Protein AF-0000000075250261 (afdb_homodimer)

Structure (mmCIF, N/CA/C/O backbone):
data_AF-0000000075250261-model_v1
#
loop_
_entity.id
_entity.type
_entity.pdbx_description
1 polymer 'NAD-dependent epimerase/dehydratase domain-containing protein'
#
loop_
_atom_site.group_PDB
_atom_site.id
_atom_site.type_symbol
_atom_site.label_atom_id
_atom_site.label_alt_id
_atom_site.label_comp_id
_atom_site.label_asym_id
_atom_site.label_entity_id
_atom_site.label_seq_id
_atom_site.pdbx_PDB_ins_code
_atom_site.Cartn_x
_atom_site.Cartn_y
_atom_site.Cartn_z
_atom_site.occupancy
_atom_site.B_iso_or_equiv
_atom_site.auth_seq_id
_atom_site.auth_comp_id
_atom_site.auth_asym_id
_atom_site.auth_atom_id
_atom_site.pdbx_PDB_model_num
ATOM 1 N N . MET A 1 1 ? 17 -36.719 2.68 1 34.53 1 MET A N 1
ATOM 2 C CA . MET A 1 1 ? 17 -35.25 2.543 1 34.53 1 MET A CA 1
ATOM 3 C C . MET A 1 1 ? 16.391 -34.844 1.209 1 34.53 1 MET A C 1
ATOM 5 O O . MET A 1 1 ? 16.703 -35.438 0.171 1 34.53 1 MET A O 1
ATOM 9 N N . ALA A 1 2 ? 15.203 -34.344 1.221 1 46.34 2 ALA A N 1
ATOM 10 C CA . ALA A 1 2 ? 14.586 -34.062 -0.076 1 46.34 2 ALA A CA 1
ATOM 11 C C . ALA A 1 2 ? 15.555 -33.375 -1.015 1 46.34 2 ALA A C 1
ATOM 13 O O . ALA A 1 2 ? 16.344 -32.5 -0.58 1 46.34 2 ALA A O 1
ATOM 14 N N . ALA A 1 3 ? 15.859 -33.969 -2.119 1 54.28 3 ALA A N 1
ATOM 15 C CA . ALA A 1 3 ? 16.828 -33.438 -3.078 1 54.28 3 ALA A CA 1
ATOM 16 C C . ALA A 1 3 ? 16.688 -31.922 -3.246 1 54.28 3 ALA A C 1
ATOM 18 O O . ALA A 1 3 ? 15.57 -31.406 -3.244 1 54.28 3 ALA A O 1
ATOM 19 N N . ALA A 1 4 ? 17.766 -31.234 -3.082 1 67.38 4 ALA A N 1
ATOM 20 C CA . ALA A 1 4 ? 17.828 -29.781 -3.242 1 67.38 4 ALA A CA 1
ATOM 21 C C . ALA A 1 4 ? 17.156 -29.328 -4.539 1 67.38 4 ALA A C 1
ATOM 23 O O . ALA A 1 4 ? 17.375 -29.922 -5.594 1 67.38 4 ALA A O 1
ATOM 24 N N . LYS A 1 5 ? 16.109 -28.672 -4.395 1 91.5 5 LYS A N 1
ATOM 25 C CA . LYS A 1 5 ? 15.391 -28.172 -5.57 1 91.5 5 LYS A CA 1
ATOM 26 C C . LYS A 1 5 ? 15.891 -26.781 -5.969 1 91.5 5 LYS A C 1
ATOM 28 O O . LYS A 1 5 ? 16.453 -26.062 -5.148 1 91.5 5 LYS A O 1
ATOM 33 N N . ARG A 1 6 ? 15.961 -26.625 -7.238 1 97.75 6 ARG A N 1
ATOM 34 C CA . ARG A 1 6 ? 16.219 -25.312 -7.809 1 97.75 6 ARG A CA 1
ATOM 35 C C . ARG A 1 6 ? 14.945 -24.719 -8.398 1 97.75 6 ARG A C 1
ATOM 37 O O . ARG A 1 6 ? 14.32 -25.312 -9.273 1 97.75 6 ARG A O 1
ATOM 44 N N . ILE A 1 7 ? 14.609 -23.531 -7.902 1 98.69 7 ILE A N 1
ATOM 45 C CA . ILE A 1 7 ? 13.391 -22.938 -8.453 1 98.69 7 ILE A CA 1
ATOM 46 C C . ILE A 1 7 ? 13.695 -21.531 -8.992 1 98.69 7 ILE A C 1
ATOM 48 O O . ILE A 1 7 ? 14.617 -20.875 -8.523 1 98.69 7 ILE A O 1
ATOM 52 N N . VAL A 1 8 ? 12.992 -21.156 -10.016 1 98.88 8 VAL A N 1
ATOM 53 C CA . VAL A 1 8 ? 13.023 -19.812 -10.609 1 98.88 8 VAL A CA 1
ATOM 54 C C . VAL A 1 8 ? 11.688 -19.109 -10.367 1 98.88 8 VAL A C 1
ATOM 56 O O . VAL A 1 8 ? 10.625 -19.656 -10.656 1 98.88 8 VAL A O 1
ATOM 59 N N . VAL A 1 9 ? 11.766 -17.938 -9.789 1 98.88 9 VAL A N 1
ATOM 60 C CA . VAL A 1 9 ? 10.562 -17.172 -9.477 1 98.88 9 VAL A CA 1
ATOM 61 C C . VAL A 1 9 ? 10.539 -15.883 -10.305 1 98.88 9 VAL A C 1
ATOM 63 O O . VAL A 1 9 ? 11.266 -14.93 -10.008 1 98.88 9 VAL A O 1
ATOM 66 N N . ALA A 1 10 ? 9.703 -15.883 -11.359 1 98.75 10 ALA A N 1
ATOM 67 C CA . ALA A 1 10 ? 9.453 -14.633 -12.07 1 98.75 10 ALA A CA 1
ATOM 68 C C . ALA A 1 10 ? 8.594 -13.695 -11.234 1 98.75 10 ALA A C 1
ATOM 70 O O . ALA A 1 10 ? 7.48 -14.047 -10.836 1 98.75 10 ALA A O 1
ATOM 71 N N . GLY A 1 11 ? 9.102 -12.578 -11.008 1 97.31 11 GLY A N 1
ATOM 72 C CA . GLY A 1 11 ? 8.469 -11.68 -10.055 1 97.31 11 GLY A CA 1
ATOM 73 C C . GLY A 1 11 ? 8.914 -11.914 -8.625 1 97.31 11 GLY A C 1
ATOM 74 O O . GLY A 1 11 ? 8.18 -11.625 -7.68 1 97.31 11 GLY A O 1
ATOM 75 N N . GLY A 1 12 ? 10.062 -12.422 -8.469 1 97.69 12 GLY A N 1
ATOM 76 C CA . GLY A 1 12 ? 10.555 -12.812 -7.156 1 97.69 12 GLY A CA 1
ATOM 77 C C . GLY A 1 12 ? 10.844 -11.633 -6.254 1 97.69 12 GLY A C 1
ATOM 78 O O . GLY A 1 12 ? 10.953 -11.781 -5.035 1 97.69 12 GLY A O 1
ATOM 79 N N . SER A 1 13 ? 11.016 -10.477 -6.809 1 95.06 13 SER A N 1
ATOM 80 C CA . SER A 1 13 ? 11.305 -9.273 -6.027 1 95.06 13 SER A CA 1
ATOM 81 C C . SER A 1 13 ? 10.023 -8.562 -5.609 1 95.06 13 SER A C 1
ATOM 83 O O . SER A 1 13 ? 10.07 -7.523 -4.949 1 95.06 13 SER A O 1
ATOM 85 N N . GLY A 1 14 ? 8.906 -9.148 -5.984 1 93.81 14 GLY A N 1
ATOM 86 C CA . GLY A 1 14 ? 7.621 -8.531 -5.684 1 93.81 14 GLY A CA 1
ATOM 87 C C . GLY A 1 14 ? 7.055 -8.961 -4.34 1 93.81 14 GLY A C 1
ATOM 88 O O . GLY A 1 14 ? 7.742 -9.609 -3.549 1 93.81 14 GLY A O 1
ATOM 89 N N . TYR A 1 15 ? 5.824 -8.562 -4.074 1 93.69 15 TYR A N 1
ATOM 90 C CA . TYR A 1 15 ? 5.137 -8.742 -2.801 1 93.69 15 TYR A CA 1
ATOM 91 C C . TYR A 1 15 ? 5.02 -10.219 -2.449 1 93.69 15 TYR A C 1
ATOM 93 O O . TYR A 1 15 ? 5.676 -10.703 -1.522 1 93.69 15 TYR A O 1
ATOM 101 N N . LEU A 1 16 ? 4.367 -11 -3.309 1 97.19 16 LEU A N 1
ATOM 102 C CA . LEU A 1 16 ? 4.234 -12.438 -3.078 1 97.19 16 LEU A CA 1
ATOM 103 C C . LEU A 1 16 ? 5.504 -13.172 -3.48 1 97.19 16 LEU A C 1
ATOM 105 O O . LEU A 1 16 ? 5.945 -14.094 -2.781 1 97.19 16 LEU A O 1
ATOM 109 N N . GLY A 1 17 ? 6.121 -12.75 -4.559 1 98.12 17 GLY A N 1
ATOM 110 C CA . GLY A 1 17 ? 7.312 -13.422 -5.062 1 98.12 17 GLY A CA 1
ATOM 111 C C . GLY A 1 17 ? 8.422 -13.516 -4.035 1 98.12 17 GLY A C 1
ATOM 112 O O . GLY A 1 17 ? 9.07 -14.562 -3.91 1 98.12 17 GLY A O 1
ATOM 113 N N . SER A 1 18 ? 8.625 -12.469 -3.262 1 97.38 18 SER A N 1
ATOM 114 C CA . SER A 1 18 ? 9.695 -12.477 -2.271 1 97.38 18 SER A CA 1
ATOM 115 C C . SER A 1 18 ? 9.398 -13.453 -1.144 1 97.38 18 SER A C 1
ATOM 117 O O . SER A 1 18 ? 10.32 -14.055 -0.577 1 97.38 18 SER A O 1
ATOM 119 N N . ARG A 1 19 ? 8.102 -13.656 -0.846 1 97.38 19 ARG A N 1
ATOM 120 C CA . ARG A 1 19 ? 7.73 -14.609 0.192 1 97.38 19 ARG A CA 1
ATOM 121 C C . ARG A 1 19 ? 7.926 -16.047 -0.288 1 97.38 19 ARG A C 1
ATOM 123 O O . ARG A 1 19 ? 8.258 -16.938 0.503 1 97.38 19 ARG A O 1
ATOM 130 N N . ILE A 1 20 ? 7.703 -16.234 -1.55 1 98.44 20 ILE A N 1
ATOM 131 C CA . ILE A 1 20 ? 7.988 -17.531 -2.137 1 98.44 20 ILE A CA 1
ATOM 132 C C . ILE A 1 20 ? 9.484 -17.812 -2.064 1 98.44 20 ILE A C 1
ATOM 134 O O . ILE A 1 20 ? 9.898 -18.906 -1.647 1 98.44 20 ILE A O 1
ATOM 138 N N . CYS A 1 21 ? 10.312 -16.812 -2.422 1 98.31 21 CYS A N 1
ATOM 139 C CA . CYS A 1 21 ? 11.758 -16.953 -2.338 1 98.31 21 CYS A CA 1
ATOM 140 C C . CYS A 1 21 ? 12.195 -17.266 -0.911 1 98.31 21 CYS A C 1
ATOM 142 O O . CYS A 1 21 ? 12.984 -18.188 -0.686 1 98.31 21 CYS A O 1
ATOM 144 N N . LYS A 1 22 ? 11.664 -16.547 0.047 1 97.19 22 LYS A N 1
ATOM 145 C CA . LYS A 1 22 ? 11.984 -16.75 1.458 1 97.19 22 LYS A CA 1
ATOM 146 C C . LYS A 1 22 ? 11.68 -18.172 1.898 1 97.19 22 LYS A C 1
ATOM 148 O O . LYS A 1 22 ? 12.531 -18.844 2.506 1 97.19 22 LYS A O 1
ATOM 153 N N . SER A 1 23 ? 10.492 -18.609 1.553 1 97.19 23 SER A N 1
ATOM 154 C CA . SER A 1 23 ? 10.062 -19.938 1.953 1 97.19 23 SER A CA 1
ATOM 155 C C . SER A 1 23 ? 10.938 -21.016 1.319 1 97.19 23 SER A C 1
ATOM 157 O O . SER A 1 23 ? 11.297 -22 1.975 1 97.19 23 SER A O 1
ATOM 159 N N . ALA A 1 24 ? 11.297 -20.859 0.07 1 97.75 24 ALA A N 1
ATOM 160 C CA . ALA A 1 24 ? 12.125 -21.828 -0.641 1 97.75 24 ALA A CA 1
ATOM 161 C C . ALA A 1 24 ? 13.531 -21.891 -0.053 1 97.75 24 ALA A C 1
ATOM 163 O O . ALA A 1 24 ? 14.094 -22.969 0.129 1 97.75 24 ALA A O 1
ATOM 164 N N . VAL A 1 25 ? 14.109 -20.734 0.298 1 97.31 25 VAL A N 1
ATOM 165 C CA . VAL A 1 25 ? 15.43 -20.656 0.918 1 97.31 25 VAL A CA 1
ATOM 166 C C . VAL A 1 25 ? 15.406 -21.375 2.262 1 97.31 25 VAL A C 1
ATOM 168 O O . VAL A 1 25 ? 16.344 -22.109 2.598 1 97.31 25 VAL A O 1
ATOM 171 N N . ALA A 1 26 ? 14.367 -21.172 2.98 1 94.94 26 ALA A N 1
ATOM 172 C CA . ALA A 1 26 ? 14.234 -21.797 4.293 1 94.94 26 ALA A CA 1
ATOM 173 C C . ALA A 1 26 ? 14.25 -23.328 4.176 1 94.94 26 ALA A C 1
ATOM 175 O O . ALA A 1 26 ? 14.617 -24.031 5.125 1 94.94 26 ALA A O 1
ATOM 176 N N . ARG A 1 27 ? 13.922 -23.844 3.008 1 94.38 27 ARG A N 1
ATOM 177 C CA . ARG A 1 27 ? 13.914 -25.281 2.77 1 94.38 27 ARG A CA 1
ATOM 178 C C . ARG A 1 27 ? 15.25 -25.766 2.225 1 94.38 27 ARG A C 1
ATOM 180 O O . ARG A 1 27 ? 15.414 -26.938 1.905 1 94.38 27 ARG A O 1
ATOM 187 N N . GLY A 1 28 ? 16.141 -24.812 2.027 1 95 28 GLY A N 1
ATOM 188 C CA . GLY A 1 28 ? 17.453 -25.141 1.524 1 95 28 GLY A CA 1
ATOM 189 C C . GLY A 1 28 ? 17.516 -25.25 0.013 1 95 28 GLY A C 1
ATOM 190 O O . GLY A 1 28 ? 18.438 -25.859 -0.539 1 95 28 GLY A O 1
ATOM 191 N N . TRP A 1 29 ? 16.5 -24.781 -0.691 1 97.56 29 TRP A N 1
ATOM 192 C CA . TRP A 1 29 ? 16.469 -24.828 -2.148 1 97.56 29 TRP A CA 1
ATOM 193 C C . TRP A 1 29 ? 17.328 -23.734 -2.758 1 97.56 29 TRP A C 1
ATOM 195 O O . TRP A 1 29 ? 17.609 -22.719 -2.113 1 97.56 29 TRP A O 1
ATOM 205 N N . LYS A 1 30 ? 17.828 -23.984 -3.932 1 98.25 30 LYS A N 1
ATOM 206 C CA . LYS A 1 30 ? 18.438 -22.922 -4.73 1 98.25 30 LYS A CA 1
ATOM 207 C C . LYS A 1 30 ? 17.375 -22.047 -5.391 1 98.25 30 LYS A C 1
ATOM 209 O O . LYS A 1 30 ? 16.422 -22.562 -5.992 1 98.25 30 LYS A O 1
ATOM 214 N N . VAL A 1 31 ? 17.516 -20.719 -5.234 1 98.69 31 VAL A N 1
ATOM 215 C CA . VAL A 1 31 ? 16.453 -19.844 -5.684 1 98.69 31 VAL A CA 1
ATOM 216 C C . VAL A 1 31 ? 17.016 -18.766 -6.609 1 98.69 31 VAL A C 1
ATOM 218 O O . VAL A 1 31 ? 18.016 -18.109 -6.281 1 98.69 31 VAL A O 1
ATOM 221 N N . VAL A 1 32 ? 16.438 -18.609 -7.777 1 98.81 32 VAL A N 1
ATOM 222 C CA . VAL A 1 32 ? 16.703 -17.5 -8.688 1 98.81 32 VAL A CA 1
ATOM 223 C C . VAL A 1 32 ? 15.445 -16.625 -8.82 1 98.81 32 VAL A C 1
ATOM 225 O O . VAL A 1 32 ? 14.367 -17.141 -9.109 1 98.81 32 VAL A O 1
ATOM 228 N N . SER A 1 33 ? 15.562 -15.398 -8.492 1 98.75 33 SER A N 1
ATOM 229 C CA . SER A 1 33 ? 14.5 -14.422 -8.695 1 98.75 33 SER A CA 1
ATOM 230 C C . SER A 1 33 ? 14.711 -13.633 -9.984 1 98.75 33 SER A C 1
ATOM 232 O O . SER A 1 33 ? 15.797 -13.109 -10.227 1 98.75 33 SER A O 1
ATOM 234 N N . LEU A 1 34 ? 13.703 -13.555 -10.773 1 98.56 34 LEU A N 1
ATOM 235 C CA . LEU A 1 34 ? 13.734 -12.758 -11.992 1 98.56 34 LEU A CA 1
ATOM 236 C C . LEU A 1 34 ? 12.867 -11.516 -11.852 1 98.56 34 LEU A C 1
ATOM 238 O O . LEU A 1 34 ? 11.703 -11.609 -11.445 1 98.56 34 LEU A O 1
ATOM 242 N N . SER A 1 35 ? 13.406 -10.43 -12.086 1 96.75 35 SER A N 1
ATOM 243 C CA . SER A 1 35 ? 12.648 -9.188 -12.164 1 96.75 35 SER A CA 1
ATOM 244 C C . SER A 1 35 ? 13.375 -8.148 -13.016 1 96.75 35 SER A C 1
ATOM 246 O O . SER A 1 35 ? 14.562 -8.312 -13.32 1 96.75 35 SER A O 1
ATOM 248 N N . ARG A 1 36 ? 12.664 -7.09 -13.383 1 92.31 36 ARG A N 1
ATOM 249 C CA . ARG A 1 36 ? 13.258 -6.047 -14.219 1 92.31 36 ARG A CA 1
ATOM 250 C C . ARG A 1 36 ? 14.352 -5.297 -13.469 1 92.31 36 ARG A C 1
ATOM 252 O O . ARG A 1 36 ? 15.297 -4.789 -14.078 1 92.31 36 ARG A O 1
ATOM 259 N N . HIS A 1 37 ? 14.312 -5.305 -12.117 1 88.38 37 HIS A N 1
ATOM 260 C CA . HIS A 1 37 ? 15.219 -4.457 -11.352 1 88.38 37 HIS A CA 1
ATOM 261 C C . HIS A 1 37 ? 16.188 -5.293 -10.523 1 88.38 37 HIS A C 1
ATOM 263 O O . HIS A 1 37 ? 17.094 -4.75 -9.875 1 88.38 37 HIS A O 1
ATOM 269 N N . GLY A 1 38 ? 16.062 -6.555 -10.594 1 93.31 38 GLY A N 1
ATOM 270 C CA . GLY A 1 38 ? 16.906 -7.406 -9.766 1 93.31 38 GLY A CA 1
ATOM 271 C C . GLY A 1 38 ? 16.484 -7.41 -8.305 1 93.31 38 GLY A C 1
ATOM 272 O O . GLY A 1 38 ? 15.305 -7.613 -7.992 1 93.31 38 GLY A O 1
ATOM 273 N N . GLU A 1 39 ? 17.359 -7.172 -7.395 1 90.88 39 GLU A N 1
ATOM 274 C CA . GLU A 1 39 ? 17.047 -7.203 -5.969 1 90.88 39 GLU A CA 1
ATOM 275 C C . GLU A 1 39 ? 16.062 -6.109 -5.594 1 90.88 39 GLU A C 1
ATOM 277 O O . GLU A 1 39 ? 16.156 -4.977 -6.07 1 90.88 39 GLU A O 1
ATOM 282 N N . PRO A 1 40 ? 15.141 -6.535 -4.789 1 88.5 40 PRO A N 1
ATOM 283 C CA . PRO A 1 40 ? 14.117 -5.547 -4.453 1 88.5 40 PRO A CA 1
ATOM 284 C C . PRO A 1 40 ? 14.633 -4.449 -3.527 1 88.5 40 PRO A C 1
ATOM 286 O O . PRO A 1 40 ? 15.641 -4.645 -2.834 1 88.5 40 PRO A O 1
ATOM 289 N N . ALA A 1 41 ? 13.969 -3.283 -3.678 1 81.56 41 ALA A N 1
ATOM 290 C CA . ALA A 1 41 ? 14.086 -2.312 -2.592 1 81.56 41 ALA A CA 1
ATOM 291 C C . ALA A 1 41 ? 13.352 -2.795 -1.344 1 81.56 41 ALA A C 1
ATOM 293 O O . ALA A 1 41 ? 12.117 -2.773 -1.294 1 81.56 41 ALA A O 1
ATOM 294 N N . TRP A 1 42 ? 14.023 -3.236 -0.402 1 84.56 42 TRP A N 1
ATOM 295 C CA . TRP A 1 42 ? 13.492 -4.027 0.704 1 84.56 42 TRP A CA 1
ATOM 296 C C . TRP A 1 42 ? 12.469 -3.223 1.503 1 84.56 42 TRP A C 1
ATOM 298 O O . TRP A 1 42 ? 11.531 -3.785 2.064 1 84.56 42 TRP A O 1
ATOM 308 N N . GLU A 1 43 ? 12.555 -1.977 1.527 1 75.88 43 GLU A N 1
ATOM 309 C CA . GLU A 1 43 ? 11.602 -1.133 2.248 1 75.88 43 GLU A CA 1
ATOM 310 C C . GLU A 1 43 ? 10.211 -1.216 1.629 1 75.88 43 GLU A C 1
ATOM 312 O O . GLU A 1 43 ? 9.211 -0.938 2.295 1 75.88 43 GLU A O 1
ATOM 317 N N . THR A 1 44 ? 10.18 -1.663 0.375 1 75.31 44 THR A N 1
ATOM 318 C CA . THR A 1 44 ? 8.906 -1.716 -0.332 1 75.31 44 THR A CA 1
ATOM 319 C C . THR A 1 44 ? 8.188 -3.029 -0.047 1 75.31 44 THR A C 1
ATOM 321 O O . THR A 1 44 ? 6.98 -3.145 -0.276 1 75.31 44 THR A O 1
ATOM 324 N N . ILE A 1 45 ? 8.945 -3.934 0.423 1 77.25 45 ILE A N 1
ATOM 325 C CA . ILE A 1 45 ? 8.281 -5.23 0.515 1 77.25 45 ILE A CA 1
ATOM 326 C C . ILE A 1 45 ? 8.398 -5.77 1.938 1 77.25 45 ILE A C 1
ATOM 328 O O . ILE A 1 45 ? 7.719 -6.73 2.303 1 77.25 45 ILE A O 1
ATOM 332 N N . THR A 1 46 ? 9.297 -5.086 2.65 1 77.69 46 THR A N 1
ATOM 333 C CA . THR A 1 46 ? 9.406 -5.441 4.062 1 77.69 46 THR A CA 1
ATOM 334 C C . THR A 1 46 ? 9.203 -4.215 4.945 1 77.69 46 THR A C 1
ATOM 336 O O . THR A 1 46 ? 9 -3.109 4.445 1 77.69 46 THR A O 1
ATOM 339 N N . SER A 1 47 ? 9.078 -4.332 6.254 1 69.81 47 SER A N 1
ATOM 340 C CA . SER A 1 47 ? 8.977 -3.219 7.191 1 69.81 47 SER A CA 1
ATOM 341 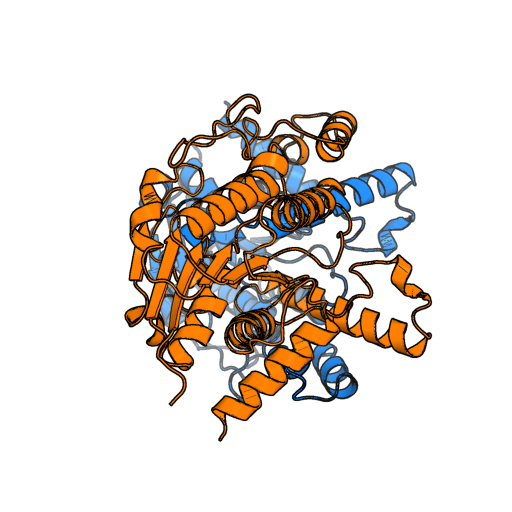C C . SER A 1 47 ? 10.359 -2.711 7.598 1 69.81 47 SER A C 1
ATOM 343 O O . SER A 1 47 ? 10.484 -1.938 8.555 1 69.81 47 SER A O 1
ATOM 345 N N . SER A 1 48 ? 11.43 -3.137 6.742 1 73.31 48 SER A N 1
ATOM 346 C CA . SER A 1 48 ? 12.797 -2.766 7.074 1 73.31 48 SER A CA 1
ATOM 347 C C . SER A 1 48 ? 13.57 -2.34 5.832 1 73.31 48 SER A C 1
ATOM 349 O O . SER A 1 48 ? 13.328 -2.854 4.738 1 73.31 48 SER A O 1
ATOM 351 N N . SER A 1 49 ? 14.492 -1.379 6.023 1 74.25 49 SER A N 1
ATOM 352 C CA . SER A 1 49 ? 15.328 -0.93 4.914 1 74.25 49 SER A CA 1
ATOM 353 C C . SER A 1 49 ? 16.469 -1.909 4.648 1 74.25 49 SER A C 1
ATOM 355 O O . SER A 1 49 ? 17.109 -1.849 3.598 1 74.25 49 SER A O 1
ATOM 357 N N . HIS A 1 50 ? 16.656 -2.795 5.551 1 83.25 50 HIS A N 1
ATOM 358 C CA . HIS A 1 50 ? 17.75 -3.742 5.406 1 83.25 50 HIS A CA 1
ATOM 359 C C . HIS A 1 50 ? 17.266 -5.074 4.844 1 83.25 50 HIS A C 1
ATOM 361 O O . HIS A 1 50 ? 16.188 -5.547 5.203 1 83.25 50 HIS A O 1
ATOM 367 N N . ALA A 1 51 ? 18.109 -5.539 3.959 1 90.44 51 ALA A N 1
ATOM 368 C CA . ALA A 1 51 ? 17.812 -6.855 3.408 1 90.44 51 ALA A CA 1
ATOM 369 C C . ALA A 1 51 ? 17.844 -7.926 4.5 1 90.44 51 ALA A C 1
ATOM 371 O O . ALA A 1 51 ? 18.766 -7.961 5.32 1 90.44 51 ALA A O 1
ATOM 372 N N . PRO A 1 52 ? 16.891 -8.758 4.516 1 92.69 52 PRO A N 1
ATOM 373 C CA . PRO A 1 52 ? 16.938 -9.867 5.469 1 92.69 52 PRO A CA 1
ATOM 374 C C . PRO A 1 52 ? 18.031 -10.875 5.141 1 92.69 52 PRO A C 1
ATOM 376 O O . PRO A 1 52 ? 18.531 -10.906 4.016 1 92.69 52 PRO A O 1
ATOM 379 N N . ARG A 1 53 ? 18.406 -11.695 6.082 1 93.56 53 ARG A N 1
ATOM 380 C CA . ARG A 1 53 ? 19.531 -12.625 5.941 1 93.56 53 ARG A CA 1
ATOM 381 C C . ARG A 1 53 ? 19.281 -13.609 4.801 1 93.56 53 ARG A C 1
ATOM 383 O O . ARG A 1 53 ? 20.203 -13.945 4.055 1 93.56 53 ARG A O 1
ATOM 390 N N . TRP A 1 54 ? 18.047 -14.055 4.625 1 95.38 54 TRP A N 1
ATOM 391 C CA . TRP A 1 54 ? 17.734 -15.07 3.623 1 95.38 54 TRP A CA 1
ATOM 392 C C . TRP A 1 54 ? 17.938 -14.523 2.215 1 95.38 54 TRP A C 1
ATOM 394 O O . TRP A 1 54 ? 18.078 -15.281 1.258 1 95.38 54 TRP A O 1
ATOM 404 N N . ALA A 1 55 ? 17.906 -13.195 2.084 1 96.56 55 ALA A N 1
ATOM 405 C CA . ALA A 1 55 ? 18.047 -12.555 0.777 1 96.56 55 ALA A CA 1
ATOM 406 C C . ALA A 1 55 ? 19.406 -12.875 0.154 1 96.56 55 ALA A C 1
ATOM 408 O O . ALA A 1 55 ? 19.531 -12.914 -1.071 1 96.56 55 ALA A O 1
ATOM 409 N N . LYS A 1 56 ? 20.391 -13.117 0.991 1 96.81 56 LYS A N 1
ATOM 410 C CA . LYS A 1 56 ? 21.734 -13.406 0.517 1 96.81 56 LYS A CA 1
ATOM 411 C C . LYS A 1 56 ? 21.797 -14.75 -0.191 1 96.81 56 LYS A C 1
ATOM 413 O O . LYS A 1 56 ? 22.734 -15.016 -0.96 1 96.81 56 LYS A O 1
ATOM 418 N N . SER A 1 57 ? 20.812 -15.562 0.033 1 97.75 57 SER A N 1
ATOM 419 C CA . SER A 1 57 ? 20.797 -16.906 -0.528 1 97.75 57 SER A CA 1
ATOM 420 C C . SER A 1 57 ? 20 -16.953 -1.834 1 97.75 57 SER A C 1
ATOM 422 O O . SER A 1 57 ? 19.781 -18.031 -2.393 1 97.75 57 SER A O 1
ATOM 424 N N . VAL A 1 58 ? 19.547 -15.828 -2.309 1 98.44 58 VAL A N 1
ATOM 425 C CA . VAL A 1 58 ? 18.781 -15.742 -3.543 1 98.44 58 VAL A CA 1
ATOM 426 C C . VAL A 1 58 ? 19.625 -15.086 -4.637 1 98.44 58 VAL A C 1
ATOM 428 O O . VAL A 1 58 ? 20.328 -14.109 -4.387 1 98.44 58 VAL A O 1
ATOM 431 N N . GLU A 1 59 ? 19.672 -15.695 -5.789 1 98.56 59 GLU A N 1
ATOM 432 C CA . GLU A 1 59 ? 20.203 -15.008 -6.965 1 98.56 59 GLU A CA 1
ATOM 433 C C . GLU A 1 59 ? 19.172 -14.055 -7.555 1 98.56 59 GLU A C 1
ATOM 435 O O . GLU A 1 59 ? 18.188 -14.484 -8.164 1 98.56 59 GLU A O 1
ATOM 440 N N . TRP A 1 60 ? 19.438 -12.773 -7.359 1 98.19 60 TRP A N 1
ATOM 441 C CA . TRP A 1 60 ? 18.531 -11.742 -7.863 1 98.19 60 TRP A CA 1
ATOM 442 C C . TRP A 1 60 ? 18.922 -11.328 -9.281 1 98.19 60 TRP A C 1
ATOM 444 O O . TRP A 1 60 ? 19.688 -10.383 -9.469 1 98.19 60 TRP A O 1
ATOM 454 N N . ALA A 1 61 ? 18.344 -11.914 -10.266 1 98.44 61 ALA A N 1
ATOM 455 C CA . ALA A 1 61 ? 18.719 -11.711 -11.664 1 98.44 61 ALA A CA 1
ATOM 456 C C . ALA A 1 61 ? 17.812 -10.695 -12.336 1 98.44 61 ALA A C 1
ATOM 458 O O . ALA A 1 61 ? 16.594 -10.68 -12.102 1 98.44 61 ALA A O 1
ATOM 459 N N . LYS A 1 62 ? 18.406 -9.867 -13.156 1 97.69 62 LYS A N 1
ATOM 460 C CA . LYS A 1 62 ? 17.641 -8.953 -13.992 1 97.69 62 LYS A CA 1
ATOM 461 C C . LYS A 1 62 ? 17.172 -9.641 -15.266 1 97.69 62 LYS A C 1
ATOM 463 O O . LYS A 1 62 ? 17.969 -10.242 -15.984 1 97.69 62 LYS A O 1
ATOM 468 N N . ALA A 1 63 ? 15.867 -9.539 -15.492 1 97.94 63 ALA A N 1
ATOM 469 C CA . ALA A 1 63 ? 15.266 -10.125 -16.688 1 97.94 63 ALA A CA 1
ATOM 470 C C . ALA A 1 63 ? 13.938 -9.445 -17.016 1 97.94 63 ALA A C 1
ATOM 472 O O . ALA A 1 63 ? 13.281 -8.898 -16.141 1 97.94 63 ALA A O 1
ATOM 473 N N . ASP A 1 64 ? 13.641 -9.445 -18.25 1 96.81 64 ASP A N 1
ATOM 474 C CA . ASP A 1 64 ? 12.359 -8.969 -18.766 1 96.81 64 ASP A CA 1
ATOM 475 C C . ASP A 1 64 ? 11.469 -10.133 -19.188 1 96.81 64 ASP A C 1
ATOM 477 O O . ASP A 1 64 ? 11.781 -10.836 -20.141 1 96.81 64 ASP A O 1
ATOM 481 N N . ILE A 1 65 ? 10.352 -10.305 -18.578 1 96.94 65 ILE A N 1
ATOM 482 C CA . ILE A 1 65 ? 9.492 -11.461 -18.766 1 96.94 65 ILE A CA 1
ATOM 483 C C . ILE A 1 65 ? 8.953 -11.477 -20.203 1 96.94 65 ILE A C 1
ATOM 485 O O . ILE A 1 65 ? 8.484 -12.508 -20.688 1 96.94 65 ILE A O 1
ATOM 489 N N . LEU A 1 66 ? 8.977 -10.305 -20.844 1 96.19 66 LEU A N 1
ATOM 490 C CA . LEU A 1 66 ? 8.484 -10.219 -22.219 1 96.19 66 LEU A CA 1
ATOM 491 C C . LEU A 1 66 ? 9.586 -10.578 -23.219 1 96.19 66 LEU A C 1
ATOM 493 O O . LEU A 1 66 ? 9.328 -10.695 -24.406 1 96.19 66 LEU A O 1
ATOM 497 N N . LYS A 1 67 ? 10.766 -10.734 -22.703 1 97.31 67 LYS A N 1
ATOM 498 C CA . LYS A 1 67 ? 11.922 -11.086 -23.531 1 97.31 67 LYS A CA 1
ATOM 499 C C . LYS A 1 67 ? 12.562 -12.391 -23.047 1 97.31 67 LYS A C 1
ATOM 501 O O . LYS A 1 67 ? 13.57 -12.367 -22.344 1 97.31 67 LYS A O 1
ATOM 506 N N . PRO A 1 68 ? 12.141 -13.531 -23.562 1 97.44 68 PRO A N 1
ATOM 507 C CA . PRO A 1 68 ? 12.578 -14.852 -23.109 1 97.44 68 PRO A CA 1
ATOM 508 C C . PRO A 1 68 ? 14.094 -15.008 -23.125 1 97.44 68 PRO A C 1
ATOM 510 O O . PRO A 1 68 ? 14.664 -15.688 -22.266 1 97.44 68 PRO A O 1
ATOM 513 N N . ALA A 1 69 ? 14.766 -14.375 -24 1 96.81 69 ALA A N 1
ATOM 514 C CA . ALA A 1 69 ? 16.219 -14.477 -24.109 1 96.81 69 ALA A CA 1
ATOM 515 C C . ALA A 1 69 ? 16.891 -14.031 -22.812 1 96.81 69 ALA A C 1
ATOM 517 O O . ALA A 1 69 ? 17.984 -14.5 -22.484 1 96.81 69 ALA A O 1
ATOM 518 N N . THR A 1 70 ? 16.266 -13.211 -22.094 1 97.94 70 THR A N 1
ATOM 519 C CA . THR A 1 70 ? 16.859 -12.633 -20.891 1 97.94 70 THR A CA 1
ATOM 520 C C . THR A 1 70 ? 16.703 -13.578 -19.703 1 97.94 70 THR A C 1
ATOM 522 O O . THR A 1 70 ? 17.391 -13.43 -18.688 1 97.94 70 THR A O 1
ATOM 525 N N . TYR A 1 71 ? 15.789 -14.578 -19.781 1 98.38 71 TYR A N 1
ATOM 526 C CA . TYR A 1 71 ? 15.586 -15.391 -18.594 1 98.38 71 TYR A CA 1
ATOM 527 C C . TYR A 1 71 ? 15.758 -16.875 -18.891 1 98.38 71 TYR A C 1
ATOM 529 O O . TYR A 1 71 ? 15.875 -17.703 -17.984 1 98.38 71 TYR A O 1
ATOM 537 N N . LYS A 1 72 ? 15.836 -17.281 -20.094 1 97.31 72 LYS A N 1
ATOM 538 C CA . LYS A 1 72 ? 15.93 -18.672 -20.5 1 97.31 72 LYS A CA 1
ATOM 539 C C . LYS A 1 72 ? 17.141 -19.359 -19.859 1 97.31 72 LYS A C 1
ATOM 541 O O . LYS A 1 72 ? 17.031 -20.484 -19.375 1 97.31 72 LYS A O 1
ATOM 546 N N . PRO A 1 73 ? 18.297 -18.719 -19.797 1 97.38 73 PRO A N 1
ATOM 547 C CA . PRO A 1 73 ? 19.469 -19.375 -19.203 1 97.38 73 PRO A CA 1
ATOM 548 C C . PRO A 1 73 ? 19.234 -19.781 -17.75 1 97.38 73 PRO A C 1
ATOM 550 O O . PRO A 1 73 ? 19.859 -20.719 -17.25 1 97.38 73 PRO A O 1
ATOM 553 N N . PHE A 1 74 ? 18.359 -19.125 -17.078 1 98.31 74 PHE A N 1
ATOM 554 C CA . PHE A 1 74 ? 18.141 -19.391 -15.664 1 98.31 74 PHE A CA 1
ATOM 555 C C . PHE A 1 74 ? 17.203 -20.594 -15.484 1 98.31 74 PHE A C 1
ATOM 557 O O . PHE A 1 74 ? 17.094 -21.125 -14.383 1 98.31 74 PHE A O 1
ATOM 564 N N . LEU A 1 75 ? 16.547 -20.984 -16.547 1 98.38 75 LEU A N 1
ATOM 565 C CA . LEU A 1 75 ? 15.547 -22.047 -16.453 1 98.38 75 LEU A CA 1
ATOM 566 C C . LEU A 1 75 ? 16.203 -23.422 -16.484 1 98.38 75 LEU A C 1
ATOM 568 O O . LEU A 1 75 ? 15.609 -24.406 -16.016 1 98.38 75 LEU A O 1
ATOM 572 N N . LYS A 1 76 ? 17.344 -23.453 -16.984 1 96.44 76 LYS A N 1
ATOM 573 C CA . LYS A 1 76 ? 18.031 -24.734 -17.156 1 96.44 76 LYS A CA 1
ATOM 574 C C . LYS A 1 76 ? 18.219 -25.438 -15.82 1 96.44 76 LYS A C 1
ATOM 576 O O . LYS A 1 76 ? 18.609 -24.828 -14.836 1 96.44 76 LYS A O 1
ATOM 581 N N . GLU A 1 77 ? 17.812 -26.734 -15.734 1 95.38 77 GLU A N 1
ATOM 582 C CA . GLU A 1 77 ? 18.016 -27.641 -14.609 1 95.38 77 GLU A CA 1
ATOM 583 C C . GLU A 1 77 ? 17.156 -27.234 -13.414 1 95.38 77 GLU A C 1
ATOM 585 O O . GLU A 1 77 ? 17.406 -27.641 -12.289 1 95.38 77 GLU A O 1
ATOM 590 N N . SER A 1 78 ? 16.203 -26.391 -13.617 1 97.81 78 SER A N 1
ATOM 591 C CA . SER A 1 78 ? 15.297 -26 -12.547 1 97.81 78 SER A CA 1
ATOM 592 C C . SER A 1 78 ? 14.227 -27.062 -12.312 1 97.81 78 SER A C 1
ATOM 594 O O . SER A 1 78 ? 13.781 -27.719 -13.258 1 97.81 78 SER A O 1
ATOM 596 N N . SER A 1 79 ? 13.883 -27.172 -11.062 1 97.88 79 SER A N 1
ATOM 597 C CA . SER A 1 79 ? 12.836 -28.125 -10.68 1 97.88 79 SER A CA 1
ATOM 598 C C . SER A 1 79 ? 11.453 -27.516 -10.844 1 97.88 79 SER A C 1
ATOM 600 O O . SER A 1 79 ? 10.469 -28.234 -11.008 1 97.88 79 SER A O 1
ATOM 602 N N . ALA A 1 80 ? 11.406 -26.219 -10.781 1 98.69 80 ALA A N 1
ATOM 603 C CA . ALA A 1 80 ? 10.117 -25.531 -10.898 1 98.69 80 ALA A CA 1
ATOM 604 C C . ALA A 1 80 ? 10.312 -24.078 -11.305 1 98.69 80 ALA A C 1
ATOM 606 O O . ALA A 1 80 ? 11.352 -23.469 -11 1 98.69 80 ALA A O 1
ATOM 607 N N . VAL A 1 81 ? 9.367 -23.547 -11.992 1 98.88 81 VAL A N 1
ATOM 608 C CA . VAL A 1 81 ? 9.281 -22.125 -12.344 1 98.88 81 VAL A CA 1
ATOM 609 C C . VAL A 1 81 ? 7.953 -21.562 -11.859 1 98.88 81 VAL A C 1
ATOM 611 O O . VAL A 1 81 ? 6.902 -22.172 -12.023 1 98.88 81 VAL A O 1
ATOM 614 N N . VAL A 1 82 ? 8.023 -20.391 -11.219 1 98.94 82 VAL A N 1
ATOM 615 C CA . VAL A 1 82 ? 6.84 -19.719 -10.688 1 98.94 82 VAL A CA 1
ATOM 616 C C . VAL A 1 82 ? 6.617 -18.406 -11.422 1 98.94 82 VAL A C 1
ATOM 618 O O . VAL A 1 82 ? 7.547 -17.609 -11.586 1 98.94 82 VAL A O 1
ATOM 621 N N . HIS A 1 83 ? 5.473 -18.219 -11.93 1 98.88 83 HIS A N 1
ATOM 622 C CA . HIS A 1 83 ? 5.027 -16.922 -12.422 1 98.88 83 HIS A CA 1
ATOM 623 C C . HIS A 1 83 ? 4.191 -16.203 -11.367 1 98.88 83 HIS A C 1
ATOM 625 O O . HIS A 1 83 ? 3.01 -16.5 -11.188 1 98.88 83 HIS A O 1
ATOM 631 N N . SER A 1 84 ? 4.766 -15.211 -10.742 1 98.38 84 SER A N 1
ATOM 632 C CA . SER A 1 84 ? 4.062 -14.516 -9.664 1 98.38 84 SER A CA 1
ATOM 633 C C . SER A 1 84 ? 3.781 -13.062 -10.039 1 98.38 84 SER A C 1
ATOM 635 O O . SER A 1 84 ? 3.461 -12.25 -9.172 1 98.38 84 SER A O 1
ATOM 637 N N . MET A 1 85 ? 3.846 -12.781 -11.273 1 94.94 85 MET A N 1
ATOM 638 C CA . MET A 1 85 ? 3.623 -11.422 -11.75 1 94.94 85 MET A CA 1
ATOM 639 C C . MET A 1 85 ? 2.15 -11.188 -12.078 1 94.94 85 MET A C 1
ATOM 641 O O . MET A 1 85 ? 1.404 -12.148 -12.297 1 94.94 85 MET A O 1
ATOM 645 N N . GLY A 1 86 ? 1.779 -9.922 -12.039 1 89.44 86 GLY A N 1
ATOM 646 C CA . GLY A 1 86 ? 0.431 -9.516 -12.398 1 89.44 86 GLY A CA 1
ATOM 647 C C . GLY A 1 86 ? 0.189 -8.023 -12.227 1 89.44 86 GLY A C 1
ATOM 648 O O . GLY A 1 86 ? 1.02 -7.32 -11.648 1 89.44 86 GLY A O 1
ATOM 649 N N . ILE A 1 87 ? -0.842 -7.559 -12.844 1 86.5 87 ILE A N 1
ATOM 650 C CA . ILE A 1 87 ? -1.245 -6.164 -12.672 1 86.5 87 ILE A CA 1
ATOM 651 C C . ILE A 1 87 ? -2.701 -6.102 -12.219 1 86.5 87 ILE A C 1
ATOM 653 O O . ILE A 1 87 ? -3.529 -6.906 -12.656 1 86.5 87 ILE A O 1
ATOM 657 N N . LEU A 1 88 ? -2.934 -5.301 -11.25 1 80.81 88 LEU A N 1
ATOM 658 C CA . LEU A 1 88 ? -4.289 -5.117 -10.742 1 80.81 88 LEU A CA 1
ATOM 659 C C . LEU A 1 88 ? -5.078 -4.164 -11.625 1 80.81 88 LEU A C 1
ATOM 661 O O . LEU A 1 88 ? -6.273 -4.371 -11.859 1 80.81 88 LEU A O 1
ATOM 665 N N . LEU A 1 89 ? -4.422 -3.076 -11.977 1 79.06 89 LEU A N 1
ATOM 666 C CA . LEU A 1 89 ? -5.07 -2.082 -12.828 1 79.06 89 LEU A CA 1
ATOM 667 C C . LEU A 1 89 ? -4.27 -1.852 -14.102 1 79.06 89 LEU A C 1
ATOM 669 O O . LEU A 1 89 ? -3.039 -1.828 -14.07 1 79.06 89 LEU A O 1
ATOM 673 N N . GLU A 1 90 ? -5.086 -1.814 -15.078 1 76.94 90 GLU A N 1
ATOM 674 C CA . GLU A 1 90 ? -4.422 -1.476 -16.328 1 76.94 90 GLU A CA 1
ATOM 675 C C . GLU A 1 90 ? -4.031 -0.002 -16.375 1 76.94 90 GLU A C 1
ATOM 677 O O . GLU A 1 90 ? -4.578 0.811 -15.625 1 76.94 90 GLU A O 1
ATOM 682 N N . ALA A 1 91 ? -2.951 0.531 -16.859 1 60.72 91 ALA A N 1
ATOM 683 C CA . ALA A 1 91 ? -2.369 1.869 -16.938 1 60.72 91 ALA A CA 1
ATOM 684 C C . ALA A 1 91 ? -3.455 2.941 -16.922 1 60.72 91 ALA A C 1
ATOM 686 O O . ALA A 1 91 ? -3.449 3.836 -16.078 1 60.72 91 ALA A O 1
ATOM 687 N N . ASP A 1 92 ? -4.301 3.299 -17.578 1 61.31 92 ASP A N 1
ATOM 688 C CA . ASP A 1 92 ? -4.801 4.656 -17.781 1 61.31 92 ASP A CA 1
ATOM 689 C C . ASP A 1 92 ? -5.742 5.062 -16.641 1 61.31 92 ASP A C 1
ATOM 691 O O . ASP A 1 92 ? -6.766 5.711 -16.891 1 61.31 92 ASP A O 1
ATOM 695 N N . TYR A 1 93 ? -5.59 4.5 -15.445 1 61.88 93 TYR A N 1
ATOM 696 C CA . TYR A 1 93 ? -6.348 4.977 -14.297 1 61.88 93 TYR A CA 1
ATOM 697 C C . TYR A 1 93 ? -6.02 6.43 -13.984 1 61.88 93 TYR A C 1
ATOM 699 O O . TYR A 1 93 ? -6.855 7.164 -13.453 1 61.88 93 TYR A O 1
ATOM 707 N N . LYS A 1 94 ? -4.898 6.777 -14.414 1 61.56 94 LYS A N 1
ATOM 708 C CA . LYS A 1 94 ? -4.391 8.117 -14.148 1 61.56 94 LYS A CA 1
ATOM 709 C C . LYS A 1 94 ? -5.285 9.188 -14.773 1 61.56 94 LYS A C 1
ATOM 711 O O . LYS A 1 94 ? -5.594 10.195 -14.141 1 61.56 94 LYS A O 1
ATOM 716 N N . GLY A 1 95 ? -5.691 8.789 -15.945 1 64.44 95 GLY A N 1
ATOM 717 C CA . GLY A 1 95 ? -6.512 9.766 -16.641 1 64.44 95 GLY A CA 1
ATOM 718 C C . GLY A 1 95 ? -7.871 9.969 -16 1 64.44 95 GLY A C 1
ATOM 719 O O . GLY A 1 95 ? -8.398 11.086 -15.992 1 64.44 95 GLY A O 1
ATOM 720 N N . ILE A 1 96 ? -8.312 8.953 -15.344 1 65.81 96 ILE A N 1
ATOM 721 C CA . ILE A 1 96 ? -9.641 9 -14.742 1 65.81 96 ILE A CA 1
ATOM 722 C C . ILE A 1 96 ? -9.57 9.719 -13.398 1 65.81 96 ILE A C 1
ATOM 724 O O . ILE A 1 96 ? -10.375 10.617 -13.125 1 65.81 96 ILE A O 1
ATOM 728 N N . VAL A 1 97 ? -8.609 9.406 -12.703 1 65.38 97 VAL A N 1
ATOM 729 C CA . VAL A 1 97 ? -8.516 9.93 -11.352 1 65.38 97 VAL A CA 1
ATOM 730 C C . VAL A 1 97 ? -8.078 11.391 -11.391 1 65.38 97 VAL A C 1
ATOM 732 O O . VAL A 1 97 ? -8.453 12.188 -10.523 1 65.38 97 VAL A O 1
ATOM 735 N N . GLN A 1 98 ? -7.402 11.75 -12.539 1 64.56 98 GLN A N 1
ATOM 736 C CA . GLN A 1 98 ? -6.918 13.125 -12.68 1 64.56 98 GLN A CA 1
ATOM 737 C C . GLN A 1 98 ? -7.973 14.016 -13.328 1 64.56 98 GLN A C 1
ATOM 739 O O . GLN A 1 98 ? -7.75 15.211 -13.516 1 64.56 98 GLN A O 1
ATOM 744 N N . GLY A 1 99 ? -9.062 13.453 -13.617 1 62.78 99 GLY A N 1
ATOM 745 C CA . GLY A 1 99 ? -10.156 14.234 -14.188 1 62.78 99 GLY A CA 1
ATOM 746 C C . GLY A 1 99 ? -9.961 14.547 -15.656 1 62.78 99 GLY A C 1
ATOM 747 O O . GLY A 1 99 ? -10.68 15.383 -16.219 1 62.78 99 GLY A O 1
ATOM 748 N N . ARG A 1 100 ? -9.008 13.984 -16.266 1 62.59 100 ARG A N 1
ATOM 749 C CA . ARG A 1 100 ? -8.734 14.25 -17.672 1 62.59 100 ARG A CA 1
ATOM 750 C C . ARG A 1 100 ? -9.781 13.586 -18.562 1 62.59 100 ARG A C 1
ATOM 752 O O . ARG A 1 100 ? -9.992 14.008 -19.703 1 62.59 100 ARG A O 1
ATOM 759 N N . GLU A 1 101 ? -10.32 12.602 -18.141 1 67.31 101 GLU A N 1
ATOM 760 C CA . GLU A 1 101 ? -11.375 11.891 -18.859 1 67.31 101 GLU A CA 1
ATOM 761 C C . GLU A 1 101 ? -12.695 11.945 -18.094 1 67.31 101 GLU A C 1
ATOM 763 O O . GLU A 1 101 ? -12.703 12.078 -16.875 1 67.31 101 GLU A O 1
ATOM 768 N N . SER A 1 102 ? -13.789 12.109 -18.953 1 74.19 102 SER A N 1
ATOM 769 C CA . SER A 1 102 ? -15.086 12.008 -18.312 1 74.19 102 SER A CA 1
ATOM 770 C C . SER A 1 102 ? -15.203 10.719 -17.5 1 74.19 102 SER A C 1
ATOM 772 O O . SER A 1 102 ? -14.633 9.688 -17.875 1 74.19 102 SER A O 1
ATOM 774 N N . LEU A 1 103 ? -15.711 10.828 -16.266 1 75.81 103 LEU A N 1
ATOM 775 C CA . LEU A 1 103 ? -15.891 9.664 -15.406 1 75.81 103 LEU A CA 1
ATOM 776 C C . LEU A 1 103 ? -16.547 8.516 -16.172 1 75.81 103 LEU A C 1
ATOM 778 O O . LEU A 1 103 ? -16.156 7.359 -16 1 75.81 103 LEU A O 1
ATOM 782 N N . VAL A 1 104 ? -17.469 8.914 -17.109 1 78.44 104 VAL A N 1
ATOM 783 C CA . VAL A 1 104 ? -18.219 7.902 -17.844 1 78.44 104 VAL A CA 1
ATOM 784 C C . VAL A 1 104 ? -17.297 7.215 -18.844 1 78.44 104 VAL A C 1
ATOM 786 O O . VAL A 1 104 ? -17.25 5.984 -18.906 1 78.44 104 VAL A O 1
ATOM 789 N N . SER A 1 105 ? -16.562 8.016 -19.562 1 78.38 105 SER A N 1
ATOM 790 C CA . SER A 1 105 ? -15.648 7.465 -20.562 1 78.38 105 SER A CA 1
ATOM 791 C C . SER A 1 105 ? -14.531 6.652 -19.906 1 78.38 105 SER A C 1
ATOM 793 O O . SER A 1 105 ? -14.148 5.594 -20.422 1 78.38 105 SER A O 1
ATOM 795 N N . GLY A 1 106 ? -14.094 7.098 -18.781 1 75.25 106 GLY A N 1
ATOM 796 C CA . GLY A 1 106 ? -13.055 6.398 -18.047 1 75.25 106 GLY A CA 1
ATOM 797 C C . GLY A 1 106 ? -13.5 5.047 -17.531 1 75.25 106 GLY A C 1
ATOM 798 O O . GLY A 1 106 ? -12.789 4.051 -17.688 1 75.25 106 GLY A O 1
ATOM 799 N N . LEU A 1 107 ? -14.688 5.035 -17.047 1 77.5 107 LEU A N 1
ATOM 800 C CA . LEU A 1 107 ? -15.234 3.795 -16.5 1 77.5 107 LEU A CA 1
ATOM 801 C C . LEU A 1 107 ? -15.492 2.785 -17.609 1 77.5 107 LEU A C 1
ATOM 803 O O . LEU A 1 107 ? -15.234 1.59 -17.453 1 77.5 107 LEU A O 1
ATOM 807 N N . GLN A 1 108 ? -15.914 3.301 -18.75 1 78.19 108 GLN A N 1
ATOM 808 C CA . GLN A 1 108 ? -16.141 2.432 -19.891 1 78.19 108 GLN A CA 1
ATOM 809 C C . GLN A 1 108 ? -14.852 1.782 -20.375 1 78.19 108 GLN A C 1
ATOM 811 O O . GLN A 1 108 ? -14.836 0.604 -20.734 1 78.19 108 GLN A O 1
ATOM 816 N N . LYS A 1 109 ? -13.891 2.555 -20.328 1 75.44 109 LYS A N 1
ATOM 817 C CA . LYS A 1 109 ? -12.594 2.047 -20.766 1 75.44 109 LYS A CA 1
ATOM 818 C C . LYS A 1 109 ? -12.039 1.043 -19.75 1 75.44 109 LYS A C 1
ATOM 820 O O . LYS A 1 109 ? -11.469 0.02 -20.141 1 75.44 109 LYS A O 1
ATOM 825 N N . LEU A 1 110 ? -12.227 1.285 -18.484 1 74.94 110 LEU A N 1
ATOM 826 C CA . LEU A 1 110 ? -11.688 0.445 -17.422 1 74.94 110 LEU A CA 1
ATOM 827 C C . LEU A 1 110 ? -12.375 -0.918 -17.406 1 74.94 110 LEU A C 1
ATOM 829 O O . LEU A 1 110 ? -11.758 -1.924 -17.047 1 74.94 110 LEU A O 1
ATOM 833 N N . PHE A 1 111 ? -13.594 -0.909 -17.891 1 77.88 111 PHE A N 1
ATOM 834 C CA . PHE A 1 111 ? -14.344 -2.154 -17.797 1 77.88 111 PHE A CA 1
ATOM 835 C C . PHE A 1 111 ? -14.578 -2.756 -19.172 1 77.88 111 PHE A C 1
ATOM 837 O O . PHE A 1 111 ? -15.539 -3.508 -19.375 1 77.88 111 PHE A O 1
ATOM 844 N N . ALA A 1 112 ? -13.688 -2.268 -20.078 1 75.75 112 ALA A N 1
ATOM 845 C CA . ALA A 1 112 ? -13.734 -2.883 -21.391 1 75.75 112 ALA A CA 1
ATOM 846 C C . ALA A 1 112 ? -13.523 -4.391 -21.312 1 75.75 112 ALA A C 1
ATOM 848 O O . ALA A 1 112 ? -12.805 -4.871 -20.422 1 75.75 112 ALA A O 1
ATOM 849 N N . PRO A 1 113 ? -14.109 -5.117 -22.219 1 75.62 113 PRO A N 1
ATOM 850 C CA . PRO A 1 113 ? -14.07 -6.578 -22.109 1 75.62 113 PRO A CA 1
ATOM 851 C C . PRO A 1 113 ? -12.664 -7.145 -22.312 1 75.62 113 PRO A C 1
ATOM 853 O O . PRO A 1 113 ? -12.305 -8.148 -21.688 1 75.62 113 PRO A O 1
ATOM 856 N N . SER A 1 114 ? -11.969 -6.652 -23.281 1 80.12 114 SER A N 1
ATOM 857 C CA . SER A 1 114 ? -10.602 -7.117 -23.516 1 80.12 114 SER A CA 1
ATOM 858 C C . SER A 1 114 ? -9.766 -6.047 -24.203 1 80.12 114 SER A C 1
ATOM 860 O O . SER A 1 114 ? -10.305 -5.164 -24.875 1 80.12 114 SER A O 1
ATOM 862 N N . ARG A 1 115 ? -8.438 -6.105 -23.891 1 82 115 ARG A N 1
ATOM 863 C CA . ARG A 1 115 ? -7.457 -5.25 -24.547 1 82 115 ARG A CA 1
ATOM 864 C C . ARG A 1 115 ? -6.387 -6.082 -25.234 1 82 115 ARG A C 1
ATOM 866 O O . ARG A 1 115 ? -6.227 -7.27 -24.953 1 82 115 ARG A O 1
ATOM 873 N N . PRO A 1 116 ? -5.762 -5.457 -26.156 1 84.81 116 PRO A N 1
ATOM 874 C CA . PRO A 1 116 ? -4.758 -6.246 -26.875 1 84.81 116 PRO A CA 1
ATOM 875 C C . PRO A 1 116 ? -3.621 -6.715 -25.969 1 84.81 116 PRO A C 1
ATOM 877 O O . PRO A 1 116 ? -3.193 -5.98 -25.078 1 84.81 116 PRO A O 1
ATOM 880 N N . GLY A 1 117 ? -3.273 -7.965 -26.125 1 89.69 117 GLY A N 1
ATOM 881 C CA . GLY A 1 117 ? -2.08 -8.508 -25.5 1 89.69 117 GLY A CA 1
ATOM 882 C C . GLY A 1 117 ? -0.862 -8.477 -26.391 1 89.69 117 GLY A C 1
ATOM 883 O O . GLY A 1 117 ? -0.479 -7.414 -26.891 1 89.69 117 GLY A O 1
ATOM 884 N N . SER A 1 118 ? -0.21 -9.516 -26.531 1 91.38 118 SER A N 1
ATOM 885 C CA . SER A 1 118 ? 0.879 -9.711 -27.484 1 91.38 118 SER A CA 1
ATOM 886 C C . SER A 1 118 ? 0.422 -10.523 -28.703 1 91.38 118 SER A C 1
ATOM 888 O O . SER A 1 118 ? -0.779 -10.656 -28.938 1 91.38 118 SER A O 1
ATOM 890 N N . GLN A 1 119 ? 1.369 -10.867 -29.516 1 85.69 119 GLN A N 1
ATOM 891 C CA . GLN A 1 119 ? 1.057 -11.867 -30.516 1 85.69 119 GLN A CA 1
ATOM 892 C C . GLN A 1 119 ? 0.652 -13.195 -29.875 1 85.69 119 GLN A C 1
ATOM 894 O O . GLN A 1 119 ? 0.684 -13.328 -28.656 1 85.69 119 GLN A O 1
ATOM 899 N N . ASN A 1 120 ? 0.114 -14.125 -30.672 1 87.88 120 ASN A N 1
ATOM 900 C CA . ASN A 1 120 ? -0.222 -15.445 -30.141 1 87.88 120 ASN A CA 1
ATOM 901 C C . ASN A 1 120 ? 0.985 -16.109 -29.484 1 87.88 120 ASN A C 1
ATOM 903 O O . ASN A 1 120 ? 1.904 -16.562 -30.172 1 87.88 120 ASN A O 1
ATOM 907 N N . PRO A 1 121 ? 0.937 -16.078 -28.125 1 85.56 121 PRO A N 1
ATOM 908 C CA . PRO A 1 121 ? 2.123 -16.578 -27.438 1 85.56 121 PRO A CA 1
ATOM 909 C C . PRO A 1 121 ? 2.416 -18.047 -27.766 1 85.56 121 PRO A C 1
ATOM 911 O O . PRO A 1 121 ? 3.57 -18.484 -27.703 1 85.56 121 PRO A O 1
ATOM 914 N N . LEU A 1 122 ? 1.44 -18.781 -28.156 1 89.19 122 LEU A N 1
ATOM 915 C CA . LEU A 1 122 ? 1.604 -20.203 -28.438 1 89.19 122 LEU A CA 1
ATOM 916 C C . LEU A 1 122 ? 2.238 -20.422 -29.797 1 89.19 122 LEU A C 1
ATOM 918 O O . LEU A 1 122 ? 2.758 -21.5 -30.094 1 89.19 122 LEU A O 1
ATOM 922 N N . GLY A 1 123 ? 2.113 -19.422 -30.625 1 89.31 123 GLY A N 1
ATOM 923 C CA . GLY A 1 123 ? 2.666 -19.531 -31.969 1 89.31 123 GLY A CA 1
ATOM 924 C C . GLY A 1 123 ? 4.082 -18.984 -32.062 1 89.31 123 GLY A C 1
ATOM 925 O O . GLY A 1 123 ? 4.656 -18.953 -33.156 1 89.31 123 GLY A O 1
ATOM 926 N N . ARG A 1 124 ? 4.605 -18.672 -30.938 1 88.56 124 ARG A N 1
ATOM 927 C CA . ARG A 1 124 ? 5.938 -18.078 -30.922 1 88.56 124 ARG A CA 1
ATOM 928 C C . ARG A 1 124 ? 7.016 -19.141 -31.094 1 88.56 124 ARG A C 1
ATOM 930 O O . ARG A 1 124 ? 6.824 -20.297 -30.703 1 88.56 124 ARG A O 1
ATOM 937 N N . GLN A 1 125 ? 8.109 -18.609 -31.703 1 90.31 125 GLN A N 1
ATOM 938 C CA . GLN A 1 125 ? 9.312 -19.422 -31.672 1 90.31 125 GLN A CA 1
ATOM 939 C C . GLN A 1 125 ? 10.008 -19.328 -30.312 1 90.31 125 GLN A C 1
ATOM 941 O O . GLN A 1 125 ? 9.828 -18.359 -29.578 1 90.31 125 GLN A O 1
ATOM 946 N N . GLU A 1 126 ? 10.742 -20.438 -30.047 1 90.81 126 GLU A N 1
ATOM 947 C CA . GLU A 1 126 ? 11.531 -20.438 -28.812 1 90.81 126 GLU A CA 1
ATOM 948 C C . GLU A 1 126 ? 12.383 -19.172 -28.703 1 90.81 126 GLU A C 1
ATOM 950 O O . GLU A 1 126 ? 13.078 -18.812 -29.656 1 90.81 126 GLU A O 1
ATOM 955 N N . GLY A 1 127 ? 12.242 -18.453 -27.578 1 91.06 127 GLY A N 1
ATOM 956 C CA . GLY A 1 127 ? 13.078 -17.297 -27.328 1 91.06 127 GLY A CA 1
ATOM 957 C C . GLY A 1 127 ? 12.523 -16.016 -27.938 1 91.06 127 GLY A C 1
ATOM 958 O O . GLY A 1 127 ? 13.039 -14.93 -27.703 1 91.06 127 GLY A O 1
ATOM 959 N N . GLU A 1 128 ? 11.461 -16.141 -28.719 1 93.62 128 GLU A N 1
ATOM 960 C CA . GLU A 1 128 ? 10.891 -14.961 -29.375 1 93.62 128 GLU A CA 1
ATOM 961 C C . GLU A 1 128 ? 10.242 -14.023 -28.359 1 93.62 128 GLU A C 1
ATOM 963 O O . GLU A 1 128 ? 9.523 -14.469 -27.469 1 93.62 128 GLU A O 1
ATOM 968 N N . GLU A 1 129 ? 10.469 -12.781 -28.516 1 95.31 129 GLU A N 1
ATOM 969 C CA . GLU A 1 129 ? 9.977 -11.773 -27.578 1 95.31 129 GLU A CA 1
ATOM 970 C C . GLU A 1 129 ? 8.469 -11.57 -27.75 1 95.31 129 GLU A C 1
ATOM 972 O O . GLU A 1 129 ? 7.922 -11.773 -28.828 1 95.31 129 GLU A O 1
ATOM 977 N N . LEU A 1 130 ? 7.762 -11.273 -26.656 1 94.88 130 LEU A N 1
ATOM 978 C CA . LEU A 1 130 ? 6.379 -10.812 -26.703 1 94.88 130 LEU A CA 1
ATOM 979 C C . LEU A 1 130 ? 6.312 -9.328 -27.062 1 94.88 130 LEU A C 1
ATOM 981 O O . LEU A 1 130 ? 6.93 -8.5 -26.391 1 94.88 130 LEU A O 1
ATOM 985 N N . ILE A 1 131 ? 5.555 -9.008 -28.047 1 92.81 131 ILE A N 1
ATOM 986 C CA . ILE A 1 131 ? 5.422 -7.625 -28.484 1 92.81 131 ILE A CA 1
ATOM 987 C C . ILE A 1 131 ? 4.062 -7.078 -28.062 1 92.81 131 ILE A C 1
ATOM 989 O O . ILE A 1 131 ? 3.021 -7.582 -28.484 1 92.81 131 ILE A O 1
ATOM 993 N N . ALA A 1 132 ? 4.129 -6.082 -27.219 1 90.5 132 ALA A N 1
ATOM 994 C CA . ALA A 1 132 ? 2.891 -5.445 -26.766 1 90.5 132 ALA A CA 1
ATOM 995 C C . ALA A 1 132 ? 2.133 -4.84 -27.953 1 90.5 132 ALA A C 1
ATOM 997 O O . ALA A 1 132 ? 2.711 -4.102 -28.75 1 90.5 132 ALA A O 1
ATOM 998 N N . LYS A 1 133 ? 0.875 -5.094 -28.016 1 89.94 133 LYS A N 1
ATOM 999 C CA . LYS A 1 133 ? 0.087 -4.625 -29.156 1 89.94 133 LYS A CA 1
ATOM 1000 C C . LYS A 1 133 ? -0.767 -3.42 -28.781 1 89.94 133 LYS A C 1
ATOM 1002 O O . LYS A 1 133 ? -1.3 -2.727 -29.641 1 89.94 133 LYS A O 1
ATOM 1007 N N . GLU A 1 134 ? -0.953 -3.277 -27.453 1 84.25 134 GLU A N 1
ATOM 1008 C CA . GLU A 1 134 ? -1.714 -2.117 -27 1 84.25 134 GLU A CA 1
ATOM 1009 C C . GLU A 1 134 ? -0.989 -0.816 -27.328 1 84.25 134 GLU A C 1
ATOM 1011 O O . GLU A 1 134 ? 0.228 -0.716 -27.172 1 84.25 134 GLU A O 1
ATOM 1016 N N . ALA A 1 135 ? -1.751 0.19 -27.766 1 78.69 135 ALA A N 1
ATOM 1017 C CA . ALA A 1 135 ? -1.201 1.49 -28.141 1 78.69 135 ALA A CA 1
ATOM 1018 C C . ALA A 1 135 ? -0.446 2.121 -26.969 1 78.69 135 ALA A C 1
ATOM 1020 O O . ALA A 1 135 ? -0.902 2.066 -25.828 1 78.69 135 ALA A O 1
ATOM 1021 N N . GLY A 1 136 ? 0.693 2.674 -27.297 1 75.94 136 GLY A N 1
ATOM 1022 C CA . GLY A 1 136 ? 1.478 3.391 -26.297 1 75.94 136 GLY A CA 1
ATOM 1023 C C . GLY A 1 136 ? 2.287 2.475 -25.406 1 75.94 136 GLY A C 1
ATOM 1024 O O . GLY A 1 136 ? 2.943 2.934 -24.469 1 75.94 136 GLY A O 1
ATOM 1025 N N . GLY A 1 137 ? 2.168 1.181 -25.641 1 76.56 137 GLY A N 1
ATOM 1026 C CA . GLY A 1 137 ? 2.973 0.247 -24.875 1 76.56 137 GLY A CA 1
ATOM 1027 C C . GLY A 1 137 ? 2.42 -0.01 -23.484 1 76.56 137 GLY A C 1
ATOM 1028 O O . GLY A 1 137 ? 3.15 -0.447 -22.578 1 76.56 137 GLY A O 1
ATOM 1029 N N . GLN A 1 138 ? 1.193 0.25 -23.328 1 78.19 138 GLN A N 1
ATOM 1030 C CA . GLN A 1 138 ? 0.547 0.061 -22.031 1 78.19 138 GLN A CA 1
ATOM 1031 C C . GLN A 1 138 ? 0.427 -1.421 -21.688 1 78.19 138 GLN A C 1
ATOM 1033 O O . GLN A 1 138 ? 0.128 -2.244 -22.562 1 78.19 138 GLN A O 1
ATOM 1038 N N . LEU A 1 139 ? 0.694 -1.714 -20.469 1 86.25 139 LEU A N 1
ATOM 1039 C CA . LEU A 1 139 ? 0.577 -3.09 -20 1 86.25 139 LEU A CA 1
ATOM 1040 C C . LEU A 1 139 ? -0.885 -3.471 -19.797 1 86.25 139 LEU A C 1
ATOM 1042 O O . LEU A 1 139 ? -1.644 -2.727 -19.172 1 86.25 139 LEU A O 1
ATOM 1046 N N . THR A 1 140 ? -1.281 -4.531 -20.344 1 91.06 140 THR A N 1
ATOM 1047 C CA . THR A 1 140 ? -2.658 -5.008 -20.281 1 91.06 140 THR A CA 1
ATOM 1048 C C . THR A 1 140 ? -2.734 -6.32 -19.5 1 91.06 140 THR A C 1
ATOM 1050 O O . THR A 1 140 ? -1.717 -6.98 -19.281 1 91.06 140 THR A O 1
ATOM 1053 N N . TYR A 1 141 ? -3.92 -6.727 -19.109 1 93.19 141 TYR A N 1
ATOM 1054 C CA . TYR A 1 141 ? -4.137 -8.031 -18.484 1 93.19 141 TYR A CA 1
ATOM 1055 C C . TYR A 1 141 ? -3.732 -9.156 -19.438 1 93.19 141 TYR A C 1
ATOM 1057 O O . TYR A 1 141 ? -3.096 -10.125 -19.016 1 93.19 141 TYR A O 1
ATOM 1065 N N . GLU A 1 142 ? -4.059 -8.945 -20.719 1 95.38 142 GLU A N 1
ATOM 1066 C CA . GLU A 1 142 ? -3.715 -9.945 -21.719 1 95.38 142 GLU A CA 1
ATOM 1067 C C . GLU A 1 142 ? -2.207 -10.172 -21.781 1 95.38 142 GLU A C 1
ATOM 1069 O O . GLU A 1 142 ? -1.748 -11.312 -21.828 1 95.38 142 GLU A O 1
ATOM 1074 N N . LEU A 1 143 ? -1.542 -9.086 -21.766 1 94.94 143 LEU A N 1
ATOM 1075 C CA . LEU A 1 143 ? -0.092 -9.164 -21.906 1 94.94 143 LEU A CA 1
ATOM 1076 C C . LEU A 1 143 ? 0.546 -9.688 -20.625 1 94.94 143 LEU A C 1
ATOM 1078 O O . LEU A 1 143 ? 1.3 -10.664 -20.641 1 94.94 143 LEU A O 1
ATOM 1082 N N . MET A 1 144 ? 0.152 -9.133 -19.516 1 94.56 144 MET A N 1
ATOM 1083 C CA . MET A 1 144 ? 0.913 -9.328 -18.281 1 94.56 144 MET A CA 1
ATOM 1084 C C . MET A 1 144 ? 0.407 -10.547 -17.516 1 94.56 144 MET A C 1
ATOM 1086 O O . MET A 1 144 ? 1.186 -11.242 -16.859 1 94.56 144 MET A O 1
ATOM 1090 N N . ASN A 1 145 ? -0.913 -10.805 -17.547 1 95.62 145 ASN A N 1
ATOM 1091 C CA . ASN A 1 145 ? -1.465 -11.922 -16.797 1 95.62 145 ASN A CA 1
ATOM 1092 C C . ASN A 1 145 ? -1.501 -13.195 -17.625 1 95.62 145 ASN A C 1
ATOM 1094 O O . ASN A 1 145 ? -1.168 -14.281 -17.141 1 95.62 145 ASN A O 1
ATOM 1098 N N . ARG A 1 146 ? -1.831 -13.047 -18.859 1 97.06 146 ARG A N 1
ATOM 1099 C CA . ARG A 1 146 ? -2.055 -14.234 -19.672 1 97.06 146 ARG A CA 1
ATOM 1100 C C . ARG A 1 146 ? -0.824 -14.562 -20.516 1 97.06 146 ARG A C 1
ATOM 1102 O O . ARG A 1 1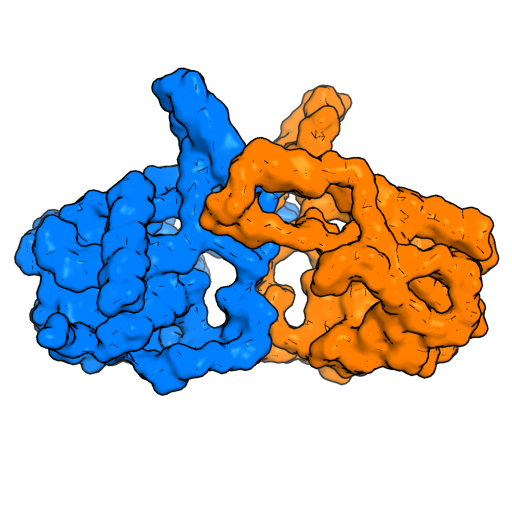46 ? -0.177 -15.594 -20.297 1 97.06 146 ARG A O 1
ATOM 1109 N N . ASP A 1 147 ? -0.402 -13.648 -21.438 1 97.75 147 ASP A N 1
ATOM 1110 C CA . ASP A 1 147 ? 0.621 -13.953 -22.422 1 97.75 147 ASP A CA 1
ATOM 1111 C C . ASP A 1 147 ? 1.972 -14.219 -21.766 1 97.75 147 ASP A C 1
ATOM 1113 O O . ASP A 1 147 ? 2.707 -15.117 -22.172 1 97.75 147 ASP A O 1
ATOM 1117 N N . SER A 1 148 ? 2.305 -13.43 -20.812 1 97.81 148 SER A N 1
ATOM 1118 C CA . SER A 1 148 ? 3.582 -13.609 -20.125 1 97.81 148 SER A CA 1
ATOM 1119 C C . SER A 1 148 ? 3.645 -14.961 -19.422 1 97.81 148 SER A C 1
ATOM 1121 O O . SER A 1 148 ? 4.684 -15.625 -19.438 1 97.81 148 SER A O 1
ATOM 1123 N N . ALA A 1 149 ? 2.561 -15.391 -18.812 1 98.5 149 ALA A N 1
ATOM 1124 C CA . ALA A 1 149 ? 2.502 -16.672 -18.141 1 98.5 149 ALA A CA 1
ATOM 1125 C C . ALA A 1 149 ? 2.623 -17.828 -19.125 1 98.5 149 ALA A C 1
ATOM 1127 O O . ALA A 1 149 ? 3.379 -18.781 -18.906 1 98.5 149 ALA A O 1
ATOM 1128 N N . VAL A 1 150 ? 1.911 -17.75 -20.219 1 98.31 150 VAL A N 1
ATOM 1129 C CA . VAL A 1 150 ? 1.936 -18.781 -21.234 1 98.31 150 VAL A CA 1
ATOM 1130 C C . VAL A 1 150 ? 3.338 -18.891 -21.828 1 98.31 150 VAL A C 1
ATOM 1132 O O . VAL A 1 150 ? 3.869 -20 -21.984 1 98.31 150 VAL A O 1
ATOM 1135 N N . ALA A 1 151 ? 3.922 -17.75 -22.109 1 98 151 ALA A N 1
ATOM 1136 C CA . ALA A 1 151 ? 5.266 -17.734 -22.688 1 98 151 ALA A CA 1
ATOM 1137 C C . ALA A 1 151 ? 6.277 -18.359 -21.734 1 98 151 ALA A C 1
ATOM 1139 O O . ALA A 1 151 ? 7.117 -19.156 -22.141 1 98 151 ALA A O 1
ATOM 1140 N N . LEU A 1 152 ? 6.191 -18.016 -20.5 1 98.56 152 LEU A N 1
ATOM 1141 C CA . LEU A 1 152 ? 7.117 -18.562 -19.516 1 98.56 152 LEU A CA 1
ATOM 1142 C C . LEU A 1 152 ? 6.934 -20.062 -19.375 1 98.56 152 LEU A C 1
ATOM 1144 O O . LEU A 1 152 ? 7.91 -20.812 -19.266 1 98.56 152 LEU A O 1
ATOM 1148 N N . ALA A 1 153 ? 5.715 -20.484 -19.359 1 98.56 153 ALA A N 1
ATOM 1149 C CA . ALA A 1 153 ? 5.434 -21.922 -19.281 1 98.56 153 ALA A CA 1
ATOM 1150 C C . ALA A 1 153 ? 6.02 -22.656 -20.484 1 98.56 153 ALA A C 1
ATOM 1152 O O . ALA A 1 153 ? 6.602 -23.734 -20.328 1 98.56 153 ALA A O 1
ATOM 1153 N N . GLN A 1 154 ? 5.867 -22.062 -21.641 1 98 154 GLN A N 1
ATOM 1154 C CA . GLN A 1 154 ? 6.426 -22.656 -22.844 1 98 154 GLN A CA 1
ATOM 1155 C C . GLN A 1 154 ? 7.945 -22.75 -22.75 1 98 154 GLN A C 1
ATOM 1157 O O . GLN A 1 154 ? 8.523 -23.797 -23.047 1 98 154 GLN A O 1
ATOM 1162 N N . GLU A 1 155 ? 8.555 -21.641 -22.359 1 98.06 155 GLU A N 1
ATOM 1163 C CA . GLU A 1 155 ? 10.008 -21.641 -22.234 1 98.06 155 GLU A CA 1
ATOM 1164 C C . GLU A 1 155 ? 10.469 -22.656 -21.188 1 98.06 155 GLU A C 1
ATOM 1166 O O . GLU A 1 155 ? 11.508 -23.297 -21.359 1 98.06 155 GLU A O 1
ATOM 1171 N N . ALA A 1 156 ? 9.719 -22.781 -20.094 1 98.19 156 ALA A N 1
ATOM 1172 C CA . ALA A 1 156 ? 10.016 -23.781 -19.094 1 98.19 156 ALA A CA 1
ATOM 1173 C C . ALA A 1 156 ? 9.953 -25.188 -19.688 1 98.19 156 ALA A C 1
ATOM 1175 O O . ALA A 1 156 ? 10.82 -26.031 -19.406 1 98.19 156 ALA A O 1
ATOM 1176 N N . SER A 1 157 ? 8.938 -25.406 -20.469 1 97.19 157 SER A N 1
ATOM 1177 C CA . SER A 1 157 ? 8.781 -26.703 -21.125 1 97.19 157 SER A CA 1
ATOM 1178 C C . SER A 1 157 ? 9.938 -27 -22.062 1 97.19 157 SER A C 1
ATOM 1180 O O . SER A 1 157 ? 10.469 -28.109 -22.094 1 97.19 157 SER A O 1
ATOM 1182 N N . TYR A 1 158 ? 10.367 -26 -22.844 1 96.31 158 TYR A N 1
ATOM 1183 C CA . TYR A 1 158 ? 11.5 -26.141 -23.766 1 96.31 158 TYR A CA 1
ATOM 1184 C C . TYR A 1 158 ? 12.758 -26.547 -23 1 96.31 158 TYR A C 1
ATOM 1186 O O . TYR A 1 158 ? 13.586 -27.297 -23.516 1 96.31 158 TYR A O 1
ATOM 1194 N N . GLU A 1 159 ? 12.852 -26.062 -21.781 1 97.31 159 GLU A N 1
ATOM 1195 C CA . GLU A 1 159 ? 14.031 -26.328 -20.969 1 97.31 159 GLU A CA 1
ATOM 1196 C C . GLU A 1 159 ? 13.812 -27.562 -20.078 1 97.31 159 GLU A C 1
ATOM 1198 O O . GLU A 1 159 ? 14.609 -27.828 -19.172 1 97.31 159 GLU A O 1
ATOM 1203 N N . HIS A 1 160 ? 12.656 -28.281 -20.219 1 97.12 160 HIS A N 1
ATOM 1204 C CA . HIS A 1 160 ? 12.32 -29.531 -19.562 1 97.12 160 HIS A CA 1
ATOM 1205 C C . HIS A 1 160 ? 12.164 -29.359 -18.062 1 97.12 160 HIS A C 1
ATOM 1207 O O . HIS A 1 160 ? 12.57 -30.219 -17.281 1 97.12 160 HIS A O 1
ATOM 1213 N N . VAL A 1 161 ? 11.742 -28.203 -17.672 1 97.81 161 VAL A N 1
ATOM 1214 C CA . VAL A 1 161 ? 11.352 -28 -16.266 1 97.81 161 VAL A CA 1
ATOM 1215 C C . VAL A 1 161 ? 10.094 -28.797 -15.969 1 97.81 161 VAL A C 1
ATOM 1217 O O . VAL A 1 161 ? 9.094 -28.703 -16.688 1 97.81 161 VAL A O 1
ATOM 1220 N N . PRO A 1 162 ? 10.086 -29.531 -14.969 1 97.5 162 PRO A N 1
ATOM 1221 C CA . PRO A 1 162 ? 8.977 -30.469 -14.773 1 97.5 162 PRO A CA 1
ATOM 1222 C C . PRO A 1 162 ? 7.738 -29.797 -14.188 1 97.5 162 PRO A C 1
ATOM 1224 O O . PRO A 1 162 ? 6.621 -30.297 -14.367 1 97.5 162 PRO A O 1
ATOM 1227 N N . THR A 1 163 ? 7.926 -28.688 -13.453 1 98.56 163 THR A N 1
ATOM 1228 C CA . THR A 1 163 ? 6.805 -28.109 -12.719 1 98.56 163 THR A CA 1
ATOM 1229 C C . THR A 1 163 ? 6.684 -26.609 -13 1 98.56 163 THR A C 1
ATOM 1231 O O . THR A 1 163 ? 7.684 -25.891 -13.008 1 98.56 163 THR A O 1
ATOM 1234 N N . PHE A 1 164 ? 5.465 -26.156 -13.266 1 98.81 164 PHE A N 1
ATOM 1235 C CA . PHE A 1 164 ? 5.152 -24.75 -13.477 1 98.81 164 PHE A CA 1
ATOM 1236 C C . PHE A 1 164 ? 4.055 -24.297 -12.523 1 98.81 164 PHE A C 1
ATOM 1238 O O . PHE A 1 164 ? 3.008 -24.938 -12.414 1 98.81 164 PHE A O 1
ATOM 1245 N N . VAL A 1 165 ? 4.297 -23.234 -11.812 1 98.94 165 VAL A N 1
ATOM 1246 C CA . VAL A 1 165 ? 3.314 -22.672 -10.891 1 98.94 165 VAL A CA 1
ATOM 1247 C C . VAL A 1 165 ? 2.863 -21.312 -11.398 1 98.94 165 VAL A C 1
ATOM 1249 O O . VAL A 1 165 ? 3.693 -20.453 -11.727 1 98.94 165 VAL A O 1
ATOM 1252 N N . PHE A 1 166 ? 1.6 -21.125 -11.492 1 98.94 166 PHE A N 1
ATOM 1253 C CA . PHE A 1 166 ? 1.004 -19.859 -11.898 1 98.94 166 PHE A CA 1
ATOM 1254 C C . PHE A 1 166 ? 0.171 -19.281 -10.766 1 98.94 166 PHE A C 1
ATOM 1256 O O . PHE A 1 166 ? -0.744 -19.922 -10.258 1 98.94 166 PHE A O 1
ATOM 1263 N N . ILE A 1 167 ? 0.526 -18.062 -10.367 1 98.81 167 ILE A N 1
ATOM 1264 C CA . ILE A 1 167 ? -0.291 -17.359 -9.383 1 98.81 167 ILE A CA 1
ATOM 1265 C C . ILE A 1 167 ? -1.507 -16.734 -10.07 1 98.81 167 ILE A C 1
ATOM 1267 O O . ILE A 1 167 ? -1.394 -15.703 -10.734 1 98.81 167 ILE A O 1
ATOM 1271 N N . SER A 1 168 ? -2.611 -17.328 -9.867 1 98.06 168 SER A N 1
ATOM 1272 C CA . SER A 1 168 ? -3.898 -16.844 -10.359 1 98.06 168 SER A CA 1
ATOM 1273 C C . SER A 1 168 ? -4.621 -16.016 -9.305 1 98.06 168 SER A C 1
ATOM 1275 O O . SER A 1 168 ? -4.02 -15.148 -8.68 1 98.06 168 SER A O 1
ATOM 1277 N N . ALA A 1 169 ? -5.914 -16.078 -9.25 1 95.75 169 ALA A N 1
ATOM 1278 C CA . ALA A 1 169 ? -6.707 -15.359 -8.266 1 95.75 169 ALA A CA 1
ATOM 1279 C C . ALA A 1 169 ? -8.016 -16.078 -7.973 1 95.75 169 ALA A C 1
ATOM 1281 O O . ALA A 1 169 ? -8.602 -16.703 -8.859 1 95.75 169 ALA A O 1
ATOM 1282 N N . ALA A 1 170 ? -8.43 -16.047 -6.699 1 93 170 ALA A N 1
ATOM 1283 C CA . ALA A 1 170 ? -9.672 -16.719 -6.305 1 93 170 ALA A CA 1
ATOM 1284 C C . ALA A 1 170 ? -10.883 -16.031 -6.938 1 93 170 ALA A C 1
ATOM 1286 O O . ALA A 1 170 ? -11.859 -16.703 -7.289 1 93 170 ALA A O 1
ATOM 1287 N N . GLY A 1 171 ? -10.844 -14.797 -6.969 1 85.94 171 GLY A N 1
ATOM 1288 C CA . GLY A 1 171 ? -11.984 -14.055 -7.492 1 85.94 171 GLY A CA 1
ATOM 1289 C C . GLY A 1 171 ? -11.664 -12.594 -7.77 1 85.94 171 GLY A C 1
ATOM 1290 O O . GLY A 1 171 ? -10.508 -12.18 -7.676 1 85.94 171 GLY A O 1
ATOM 1291 N N . GLY A 1 172 ? -12.734 -11.945 -8.258 1 76.69 172 GLY A N 1
ATOM 1292 C CA . GLY A 1 172 ? -12.609 -10.523 -8.523 1 76.69 172 GLY A CA 1
ATOM 1293 C C . GLY A 1 172 ? -12.836 -9.664 -7.293 1 76.69 172 GLY A C 1
ATOM 1294 O O . GLY A 1 172 ? -13.117 -10.188 -6.207 1 76.69 172 GLY A O 1
ATOM 1295 N N . ALA A 1 173 ? -12.406 -8.461 -7.348 1 72.19 173 ALA A N 1
ATOM 1296 C CA . ALA A 1 173 ? -12.641 -7.48 -6.293 1 72.19 173 ALA A CA 1
ATOM 1297 C C . ALA A 1 173 ? -13.523 -6.34 -6.793 1 72.19 173 ALA A C 1
ATOM 1299 O O . ALA A 1 173 ? -13.57 -6.07 -7.996 1 72.19 173 ALA A O 1
ATOM 1300 N N . PRO A 1 174 ? -14.219 -5.773 -5.75 1 72.19 174 PRO A N 1
ATOM 1301 C CA . PRO A 1 174 ? -14.969 -4.586 -6.164 1 72.19 174 PRO A CA 1
ATOM 1302 C C . PRO A 1 174 ? -14.094 -3.543 -6.852 1 72.19 174 PRO A C 1
ATOM 1304 O O . PRO A 1 174 ? -12.938 -3.352 -6.469 1 72.19 174 PRO A O 1
ATOM 1307 N N . VAL A 1 175 ? -14.484 -2.984 -8.016 1 75.56 175 VAL A N 1
ATOM 1308 C CA . VAL A 1 175 ? -13.883 -1.867 -8.734 1 75.56 175 VAL A CA 1
ATOM 1309 C C . VAL A 1 175 ? -12.703 -2.365 -9.57 1 75.56 175 VAL A C 1
ATOM 1311 O O . VAL A 1 175 ? -12.039 -1.578 -10.242 1 75.56 175 VAL A O 1
ATOM 1314 N N . VAL A 1 176 ? -12.359 -3.662 -9.383 1 82.81 176 VAL A N 1
ATOM 1315 C CA . VAL A 1 176 ? -11.375 -4.258 -10.281 1 82.81 176 VAL A CA 1
ATOM 1316 C C . VAL A 1 176 ? -12.086 -4.844 -11.508 1 82.81 176 VAL A C 1
ATOM 1318 O O . VAL A 1 176 ? -13.055 -5.59 -11.367 1 82.81 176 VAL A O 1
ATOM 1321 N N . PRO A 1 177 ? -11.586 -4.551 -12.625 1 85.38 177 PRO A N 1
ATOM 1322 C CA . PRO A 1 177 ? -12.234 -5.07 -13.836 1 85.38 177 PRO A CA 1
ATOM 1323 C C . PRO A 1 177 ? -12.312 -6.594 -13.852 1 85.38 177 PRO A C 1
ATOM 1325 O O . PRO A 1 177 ? -11.383 -7.27 -13.406 1 85.38 177 PRO A O 1
ATOM 1328 N N . ALA A 1 178 ? -13.391 -7.156 -14.406 1 87.19 178 ALA A N 1
ATOM 1329 C CA . ALA A 1 178 ? -13.602 -8.602 -14.469 1 87.19 178 ALA A CA 1
ATOM 1330 C C . ALA A 1 178 ? -12.477 -9.289 -15.227 1 87.19 178 ALA A C 1
ATOM 1332 O O . ALA A 1 178 ? -12.133 -10.438 -14.93 1 87.19 178 ALA A O 1
ATOM 1333 N N . ARG A 1 179 ? -11.938 -8.523 -16.188 1 91.5 179 ARG A N 1
ATOM 1334 C CA . ARG A 1 179 ? -10.914 -9.102 -17.047 1 91.5 179 ARG A CA 1
ATOM 1335 C C . ARG A 1 179 ? -9.656 -9.461 -16.266 1 91.5 179 ARG A C 1
ATOM 1337 O O . ARG A 1 179 ? -8.875 -10.312 -16.688 1 91.5 179 ARG A O 1
ATOM 1344 N N . TYR A 1 180 ? -9.453 -8.898 -15.125 1 91.25 180 TYR A N 1
ATOM 1345 C CA . TYR A 1 180 ? -8.352 -9.266 -14.242 1 91.25 180 TYR A CA 1
ATOM 1346 C C . TYR A 1 180 ? -8.359 -10.766 -13.961 1 91.25 180 TYR A C 1
ATOM 1348 O O . TYR A 1 180 ? -7.383 -11.461 -14.242 1 91.25 180 TYR A O 1
ATOM 1356 N N . VAL A 1 181 ? -9.531 -11.266 -13.531 1 93.06 181 VAL A N 1
ATOM 1357 C CA . VAL A 1 181 ? -9.641 -12.672 -13.164 1 93.06 181 VAL A CA 1
ATOM 1358 C C . VAL A 1 181 ? -9.758 -13.531 -14.422 1 93.06 181 VAL A C 1
ATOM 1360 O O . VAL A 1 181 ? -9.133 -14.586 -14.523 1 93.06 181 VAL A O 1
ATOM 1363 N N . THR A 1 182 ? -10.5 -13.039 -15.383 1 94.94 182 THR A N 1
ATOM 1364 C CA . THR A 1 182 ? -10.742 -13.875 -16.562 1 94.94 182 THR A CA 1
ATOM 1365 C C . THR A 1 182 ? -9.469 -14.031 -17.375 1 94.94 182 THR A C 1
ATOM 1367 O O . THR A 1 182 ? -9.25 -15.07 -18 1 94.94 182 THR A O 1
ATOM 1370 N N . SER A 1 183 ? -8.555 -13.031 -17.391 1 95.62 183 SER A N 1
ATOM 1371 C CA . SER A 1 183 ? -7.273 -13.18 -18.078 1 95.62 183 SER A CA 1
ATOM 1372 C C . SER A 1 183 ? -6.406 -14.242 -17.422 1 95.62 183 SER A C 1
ATOM 1374 O O . SER A 1 183 ? -5.68 -14.977 -18.094 1 95.62 183 SER A O 1
ATOM 1376 N N . LYS A 1 184 ? -6.504 -14.344 -16.109 1 97.31 184 LYS A N 1
ATOM 1377 C CA . LYS A 1 184 ? -5.762 -15.375 -15.398 1 97.31 184 LYS A CA 1
ATOM 1378 C C . LYS A 1 184 ? -6.348 -16.75 -15.656 1 97.31 184 LYS A C 1
ATOM 1380 O O . LYS A 1 184 ? -5.609 -17.734 -15.812 1 97.31 184 LYS A O 1
ATOM 1385 N N . ARG A 1 185 ? -7.66 -16.797 -15.812 1 97.81 185 ARG A N 1
ATOM 1386 C CA . ARG A 1 185 ? -8.305 -18.047 -16.172 1 97.81 185 ARG A CA 1
ATOM 1387 C C . ARG A 1 185 ? -7.898 -18.5 -17.562 1 97.81 185 ARG A C 1
ATOM 1389 O O . ARG A 1 185 ? -7.699 -19.688 -17.812 1 97.81 185 ARG A O 1
ATOM 1396 N N . ASP A 1 186 ? -7.809 -17.547 -18.438 1 97.62 186 ASP A N 1
ATOM 1397 C CA . ASP A 1 186 ? -7.344 -17.859 -19.781 1 97.62 186 ASP A CA 1
ATOM 1398 C C . ASP A 1 186 ? -5.938 -18.469 -19.75 1 97.62 186 ASP A C 1
ATOM 1400 O O . ASP A 1 186 ? -5.656 -19.422 -20.469 1 97.62 186 ASP A O 1
ATOM 1404 N N . ALA A 1 187 ? -5.074 -17.875 -18.969 1 98.38 187 ALA A N 1
ATOM 1405 C CA . ALA A 1 187 ? -3.713 -18.391 -18.844 1 98.38 187 ALA A CA 1
ATOM 1406 C C . ALA A 1 187 ? -3.715 -19.844 -18.359 1 98.38 187 ALA A C 1
ATOM 1408 O O . ALA A 1 187 ? -3.029 -20.703 -18.922 1 98.38 187 ALA A O 1
ATOM 1409 N N . GLU A 1 188 ? -4.512 -20.125 -17.328 1 98.75 188 GLU A N 1
ATOM 1410 C CA . GLU A 1 188 ? -4.641 -21.5 -16.828 1 98.75 188 GLU A CA 1
ATOM 1411 C C . GLU A 1 188 ? -5.047 -22.453 -17.938 1 98.75 188 GLU A C 1
ATOM 1413 O O . GLU A 1 188 ? -4.438 -23.516 -18.094 1 98.75 188 GLU A O 1
ATOM 1418 N N . ALA A 1 189 ? -6.059 -22.031 -18.609 1 98.44 189 ALA A N 1
ATOM 1419 C CA . ALA A 1 189 ? -6.629 -22.891 -19.641 1 98.44 189 ALA A CA 1
ATOM 1420 C C . ALA A 1 189 ? -5.621 -23.156 -20.766 1 98.44 189 ALA A C 1
ATOM 1422 O O . ALA A 1 189 ? -5.461 -24.297 -21.203 1 98.44 189 ALA A O 1
ATOM 1423 N N . LEU A 1 190 ? -4.945 -22.156 -21.203 1 98.19 190 LEU A N 1
ATOM 1424 C CA . LEU A 1 190 ? -3.984 -22.281 -22.297 1 98.19 190 LEU A CA 1
ATOM 1425 C C . LEU A 1 190 ? -2.805 -23.156 -21.891 1 98.19 190 LEU A C 1
ATOM 1427 O O . LEU A 1 190 ? -2.348 -23.984 -22.672 1 98.19 190 LEU A O 1
ATOM 1431 N N . ILE A 1 191 ? -2.34 -22.969 -20.719 1 98.56 191 ILE A N 1
ATOM 1432 C CA . ILE A 1 191 ? -1.21 -23.75 -20.234 1 98.56 191 ILE A CA 1
ATOM 1433 C C . ILE A 1 191 ? -1.62 -25.219 -20.109 1 98.56 191 ILE A C 1
ATOM 1435 O O . ILE A 1 191 ? -0.916 -26.109 -20.594 1 98.56 191 ILE A O 1
ATOM 1439 N N . SER A 1 192 ? -2.771 -25.453 -19.531 1 98.12 192 SER A N 1
ATOM 1440 C CA . SER A 1 192 ? -3.25 -26.812 -19.312 1 98.12 192 SER A CA 1
ATOM 1441 C C . SER A 1 192 ? -3.49 -27.531 -20.625 1 98.12 192 SER A C 1
ATOM 1443 O O . SER A 1 192 ? -3.189 -28.734 -20.75 1 98.12 192 SER A O 1
ATOM 1445 N N . SER A 1 193 ? -3.979 -26.812 -21.594 1 97.56 193 SER A N 1
ATOM 1446 C CA . SER A 1 193 ? -4.387 -27.453 -22.828 1 97.56 193 SER A CA 1
ATOM 1447 C C . SER A 1 193 ? -3.195 -27.656 -23.766 1 97.56 193 SER A C 1
ATOM 1449 O O . SER A 1 193 ? -3.16 -28.625 -24.531 1 97.56 193 SER A O 1
ATOM 1451 N N . ASN A 1 194 ? -2.209 -26.812 -23.703 1 97.19 194 ASN A N 1
ATOM 1452 C CA . ASN A 1 194 ? -1.15 -26.828 -24.703 1 97.19 194 ASN A CA 1
ATOM 1453 C C . ASN A 1 194 ? 0.132 -27.453 -24.156 1 97.19 194 ASN A C 1
ATOM 1455 O O . ASN A 1 194 ? 1.028 -27.812 -24.922 1 97.19 194 ASN A O 1
ATOM 1459 N N . LEU A 1 195 ? 0.195 -27.531 -22.891 1 97.31 195 LEU A N 1
ATOM 1460 C CA . LEU A 1 195 ? 1.364 -28.125 -22.25 1 97.31 195 LEU A CA 1
ATOM 1461 C C . LEU A 1 195 ? 0.952 -29.219 -21.266 1 97.31 195 LEU A C 1
ATOM 1463 O O . LEU A 1 195 ? 1.304 -29.172 -20.094 1 97.31 195 LEU A O 1
ATOM 1467 N N . PRO A 1 196 ? 0.31 -30.234 -21.719 1 94.81 196 PRO A N 1
ATOM 1468 C CA . PRO A 1 196 ? -0.274 -31.266 -20.844 1 94.81 196 PRO A CA 1
ATOM 1469 C C . PRO A 1 196 ? 0.782 -32.062 -20.078 1 94.81 196 PRO A C 1
ATOM 1471 O O . PRO A 1 196 ? 0.489 -32.594 -19.016 1 94.81 196 PRO A O 1
ATOM 1474 N N . ASP A 1 197 ? 1.999 -32.094 -20.562 1 95.88 197 ASP A N 1
ATOM 1475 C CA . ASP A 1 197 ? 3.049 -32.875 -19.906 1 95.88 197 ASP A CA 1
ATOM 1476 C C . ASP A 1 197 ? 3.719 -32.094 -18.797 1 95.88 197 ASP A C 1
ATOM 1478 O O . ASP A 1 197 ? 4.5 -32.625 -18.016 1 95.88 197 ASP A O 1
ATOM 1482 N N . LEU A 1 198 ? 3.498 -30.828 -18.766 1 97.12 198 LEU A N 1
ATOM 1483 C CA . LEU A 1 198 ? 4 -29.953 -17.719 1 97.12 198 LEU A CA 1
ATOM 1484 C C . LEU A 1 198 ? 3.111 -30.016 -16.484 1 97.12 198 LEU A C 1
ATOM 1486 O O . LEU A 1 198 ? 1.903 -29.766 -16.562 1 97.12 198 LEU A O 1
ATOM 1490 N N . ARG A 1 199 ? 3.666 -30.469 -15.352 1 98.38 199 ARG A N 1
ATOM 1491 C CA . ARG A 1 199 ? 2.904 -30.375 -14.109 1 98.38 199 ARG A CA 1
ATOM 1492 C C . ARG A 1 199 ? 2.605 -28.922 -13.766 1 98.38 199 ARG A C 1
ATOM 1494 O O . ARG A 1 199 ? 3.508 -28.172 -13.391 1 98.38 199 ARG A O 1
ATOM 1501 N N . SER A 1 200 ? 1.336 -28.578 -13.891 1 98.75 200 SER A N 1
ATOM 1502 C CA . SER A 1 200 ? 0.944 -27.188 -13.648 1 98.75 200 SER A CA 1
ATOM 1503 C C . SER A 1 200 ? 0.168 -27.062 -12.344 1 98.75 200 SER A C 1
ATOM 1505 O O . SER A 1 200 ? -0.714 -27.875 -12.055 1 98.75 200 SER A O 1
ATOM 1507 N N . ILE A 1 201 ? 0.522 -26.109 -11.555 1 98.88 201 ILE A N 1
ATOM 1508 C CA . ILE A 1 201 ? -0.155 -25.75 -10.312 1 98.88 201 ILE A CA 1
ATOM 1509 C C . ILE A 1 201 ? -0.686 -24.328 -10.406 1 98.88 201 ILE A C 1
ATOM 1511 O O . ILE A 1 201 ? 0.079 -23.391 -10.633 1 98.88 201 ILE A O 1
ATOM 1515 N N . PHE A 1 202 ? -1.983 -24.172 -10.297 1 98.94 202 PHE A N 1
ATOM 1516 C CA . PHE A 1 202 ? -2.619 -22.859 -10.375 1 98.94 202 PHE A CA 1
ATOM 1517 C C . PHE A 1 202 ? -3.104 -22.406 -9.008 1 98.94 202 PHE A C 1
ATOM 1519 O O . PHE A 1 202 ? -4.156 -22.844 -8.539 1 98.94 202 PHE A O 1
ATOM 1526 N N . ILE A 1 203 ? -2.328 -21.484 -8.375 1 98.88 203 ILE A N 1
ATOM 1527 C CA . ILE A 1 203 ? -2.625 -20.984 -7.039 1 98.88 203 ILE A CA 1
ATOM 1528 C C . ILE A 1 203 ? -3.662 -19.859 -7.133 1 98.88 203 ILE A C 1
ATOM 1530 O O . ILE A 1 203 ? -3.459 -18.875 -7.848 1 98.88 203 ILE A O 1
ATOM 1534 N N . ARG A 1 204 ? -4.785 -20.062 -6.48 1 97.81 204 ARG A N 1
ATOM 1535 C CA . ARG A 1 204 ? -5.84 -19.047 -6.508 1 97.81 204 ARG A CA 1
ATOM 1536 C C . ARG A 1 204 ? -6.027 -18.422 -5.133 1 97.81 204 ARG A C 1
ATOM 1538 O O . ARG A 1 204 ? -7 -18.719 -4.438 1 97.81 204 ARG A O 1
ATOM 1545 N N . PRO A 1 205 ? -5.105 -17.516 -4.785 1 97.12 205 PRO A N 1
ATOM 1546 C CA . PRO A 1 205 ? -5.25 -16.844 -3.488 1 97.12 205 PRO A CA 1
ATOM 1547 C C . PRO A 1 205 ? -6.371 -15.805 -3.48 1 97.12 205 PRO A C 1
ATOM 1549 O O . PRO A 1 205 ? -6.793 -15.336 -4.539 1 97.12 205 PRO A O 1
ATOM 1552 N N . THR A 1 206 ? -6.887 -15.57 -2.258 1 95 206 THR A N 1
ATOM 1553 C CA . THR A 1 206 ? -7.77 -14.43 -2.02 1 95 206 THR A CA 1
ATOM 1554 C C . THR A 1 206 ? -6.961 -13.164 -1.763 1 95 206 THR A C 1
ATOM 1556 O O . THR A 1 206 ? -5.762 -13.117 -2.045 1 95 206 THR A O 1
ATOM 1559 N N . PHE A 1 207 ? -7.613 -12.117 -1.322 1 93.5 207 PHE A N 1
ATOM 1560 C CA . PHE A 1 207 ? -6.914 -10.898 -0.944 1 93.5 207 PHE A CA 1
ATOM 1561 C C . PHE A 1 207 ? -5.785 -11.203 0.037 1 93.5 207 PHE A C 1
ATOM 1563 O O . PHE A 1 207 ? -5.965 -11.992 0.968 1 93.5 207 PHE A O 1
ATOM 1570 N N . MET A 1 208 ? -4.586 -10.625 -0.293 1 94.31 208 MET A N 1
ATOM 1571 C CA . MET A 1 208 ? -3.434 -10.898 0.558 1 94.31 208 MET A CA 1
ATOM 1572 C C . MET A 1 208 ? -3.066 -9.672 1.388 1 94.31 208 MET A C 1
ATOM 1574 O O . MET A 1 208 ? -3.234 -8.539 0.936 1 94.31 208 MET A O 1
ATOM 1578 N N . TYR A 1 209 ? -2.516 -9.93 2.539 1 91.81 209 TYR A N 1
ATOM 1579 C CA . TYR A 1 209 ? -2.176 -8.836 3.439 1 91.81 209 TYR A CA 1
ATOM 1580 C C . TYR A 1 209 ? -0.958 -9.188 4.289 1 91.81 209 TYR A C 1
ATOM 1582 O O . TYR A 1 209 ? -0.625 -10.359 4.453 1 91.81 209 TYR A O 1
ATOM 1590 N N . ASP A 1 210 ? -0.29 -8.188 4.723 1 90.5 210 ASP A N 1
ATOM 1591 C CA . ASP A 1 210 ? 0.667 -8.305 5.82 1 90.5 210 ASP A CA 1
ATOM 1592 C C . ASP A 1 210 ? 1.079 -6.926 6.336 1 90.5 210 ASP A C 1
ATOM 1594 O O . ASP A 1 210 ? 0.594 -5.902 5.848 1 90.5 210 ASP A O 1
ATOM 1598 N N . SER A 1 211 ? 1.982 -6.879 7.32 1 84.19 211 SER A N 1
ATOM 1599 C CA . SER A 1 211 ? 2.316 -5.648 8.031 1 84.19 211 SER A CA 1
ATOM 1600 C C . SER A 1 211 ? 3.166 -4.727 7.164 1 84.19 211 SER A C 1
ATOM 1602 O O . SER A 1 211 ? 3.312 -3.541 7.469 1 84.19 211 SER A O 1
ATOM 1604 N N . SER A 1 212 ? 3.746 -5.195 6.043 1 84.88 212 SER A N 1
ATOM 1605 C CA . SER A 1 212 ? 4.539 -4.34 5.168 1 84.88 212 SER A CA 1
ATOM 1606 C C . SER A 1 212 ? 3.65 -3.424 4.336 1 84.88 212 SER A C 1
ATOM 1608 O O . SER A 1 212 ? 4.105 -2.393 3.836 1 84.88 212 SER A O 1
ATOM 1610 N N . ARG A 1 213 ? 2.418 -3.865 4.191 1 86.06 213 ARG A N 1
ATOM 1611 C CA . ARG A 1 213 ? 1.405 -3.043 3.537 1 86.06 213 ARG A CA 1
ATOM 1612 C C . ARG A 1 213 ? 0.268 -2.711 4.496 1 86.06 213 ARG A C 1
ATOM 1614 O O . ARG A 1 213 ? -0.773 -3.369 4.488 1 86.06 213 ARG A O 1
ATOM 1621 N N . LYS A 1 214 ? 0.429 -1.691 5.203 1 81.12 214 LYS A N 1
ATOM 1622 C CA . LYS A 1 214 ? -0.401 -1.359 6.359 1 81.12 214 LYS A CA 1
ATOM 1623 C C . LYS A 1 214 ? -1.853 -1.133 5.945 1 81.12 214 LYS A C 1
ATOM 1625 O O . LYS A 1 214 ? -2.775 -1.439 6.703 1 81.12 214 LYS A O 1
ATOM 1630 N N . LEU A 1 215 ? -2.035 -0.653 4.734 1 83.25 215 LEU A N 1
ATOM 1631 C CA . LEU A 1 215 ? -3.385 -0.358 4.27 1 83.25 215 LEU A CA 1
ATOM 1632 C C . LEU A 1 215 ? -4.184 -1.642 4.074 1 83.25 215 LEU A C 1
ATOM 1634 O O . LEU A 1 215 ? -5.418 -1.622 4.117 1 83.25 215 LEU A O 1
ATOM 1638 N N . THR A 1 216 ? -3.475 -2.742 3.914 1 89.12 216 THR A N 1
ATOM 1639 C CA . THR A 1 216 ? -4.168 -4 3.668 1 89.12 216 THR A CA 1
ATOM 1640 C C . THR A 1 216 ? -4.715 -4.582 4.969 1 89.12 216 THR A C 1
ATOM 1642 O O . THR A 1 216 ? -5.598 -5.445 4.949 1 89.12 216 THR A O 1
ATOM 1645 N N . LEU A 1 217 ? -4.188 -4.109 6.055 1 87.12 217 LEU A N 1
ATOM 1646 C CA . LEU A 1 217 ? -4.508 -4.742 7.328 1 87.12 217 LEU A CA 1
ATOM 1647 C C . LEU A 1 217 ? -5.961 -4.496 7.707 1 87.12 217 LEU A C 1
ATOM 1649 O O . LEU A 1 217 ? -6.699 -5.438 8 1 87.12 217 LEU A O 1
ATOM 1653 N N . PRO A 1 218 ? -6.461 -3.291 7.672 1 84.75 218 PRO A N 1
ATOM 1654 C CA . PRO A 1 218 ? -7.887 -3.096 7.957 1 84.75 218 PRO A CA 1
ATOM 1655 C C . PRO A 1 218 ? -8.789 -3.787 6.938 1 84.75 218 PRO A C 1
ATOM 1657 O O . PRO A 1 218 ? -9.867 -4.273 7.293 1 84.75 218 PRO A O 1
ATOM 1660 N N . LEU A 1 219 ? -8.391 -3.787 5.711 1 86.06 219 LEU A N 1
ATOM 1661 C CA . LEU A 1 219 ? -9.164 -4.48 4.688 1 86.06 219 LEU A CA 1
ATOM 1662 C C . LEU A 1 219 ? -9.234 -5.977 4.98 1 86.06 219 LEU A C 1
ATOM 1664 O O . LEU A 1 219 ? -10.289 -6.594 4.812 1 86.06 219 LEU A O 1
ATOM 1668 N N . ALA A 1 220 ? -8.078 -6.465 5.363 1 89.31 220 ALA A N 1
ATOM 1669 C CA . ALA A 1 220 ? -8.023 -7.883 5.703 1 89.31 220 ALA A CA 1
ATOM 1670 C C . ALA A 1 220 ? -8.922 -8.195 6.895 1 89.31 220 ALA A C 1
ATOM 1672 O O . ALA A 1 220 ? -9.602 -9.227 6.91 1 89.31 220 ALA A O 1
ATOM 1673 N N . LEU A 1 221 ? -8.867 -7.359 7.898 1 86.31 221 LEU A N 1
ATOM 1674 C CA . LEU A 1 221 ? -9.719 -7.559 9.062 1 86.31 221 LEU A CA 1
ATOM 1675 C C . LEU A 1 221 ? -11.195 -7.559 8.656 1 86.31 221 LEU A C 1
ATOM 1677 O O . LEU A 1 221 ? -11.969 -8.383 9.141 1 86.31 221 LEU A O 1
ATOM 1681 N N . GLY A 1 222 ? -11.602 -6.617 7.824 1 85.38 222 GLY A N 1
ATOM 1682 C CA . GLY A 1 222 ? -12.961 -6.617 7.301 1 85.38 222 GLY A CA 1
ATOM 1683 C C . GLY A 1 222 ? -13.32 -7.902 6.574 1 85.38 222 GLY A C 1
ATOM 1684 O O . GLY A 1 222 ? -14.43 -8.414 6.719 1 85.38 222 GLY A O 1
ATOM 1685 N N . GLY A 1 223 ? -12.398 -8.367 5.77 1 88.06 223 GLY A N 1
ATOM 1686 C CA . G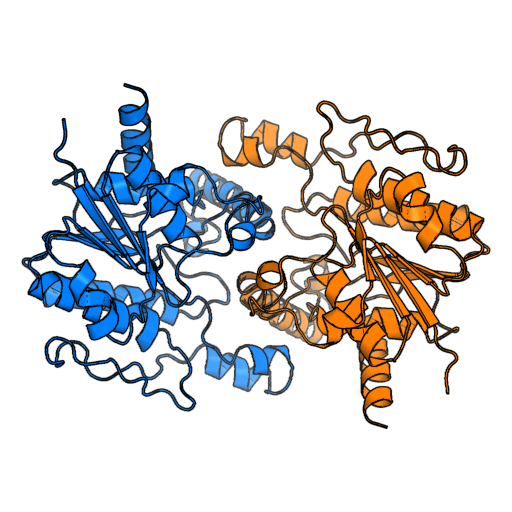LY A 1 223 ? -12.609 -9.617 5.07 1 88.06 223 GLY A CA 1
ATOM 1687 C C . GLY A 1 223 ? -12.742 -10.812 6 1 88.06 223 GLY A C 1
ATOM 1688 O O . GLY A 1 223 ? -13.547 -11.703 5.762 1 88.06 223 GLY A O 1
ATOM 1689 N N . ILE A 1 224 ? -11.844 -10.836 6.996 1 88.5 224 ILE A N 1
ATOM 1690 C CA . ILE A 1 224 ? -11.898 -11.914 7.973 1 88.5 224 ILE A CA 1
ATOM 1691 C C . ILE A 1 224 ? -13.258 -11.906 8.672 1 88.5 224 ILE A C 1
ATOM 1693 O O . ILE A 1 224 ? -13.898 -12.953 8.812 1 88.5 224 ILE A O 1
ATOM 1697 N N . VAL A 1 225 ? -13.695 -10.75 9.102 1 86.69 225 VAL A N 1
ATOM 1698 C CA . VAL A 1 225 ? -15 -10.625 9.75 1 86.69 225 VAL A CA 1
ATOM 1699 C C . VAL A 1 225 ? -16.109 -11.031 8.773 1 86.69 225 VAL A C 1
ATOM 1701 O O . VAL A 1 225 ? -17.016 -11.766 9.148 1 86.69 225 VAL A O 1
ATOM 1704 N N . GLY A 1 226 ? -16 -10.531 7.578 1 87.62 226 GLY A N 1
ATOM 1705 C CA . GLY A 1 226 ? -16.984 -10.891 6.566 1 87.62 226 GLY A CA 1
ATOM 1706 C C . GLY A 1 226 ? -17.047 -12.383 6.301 1 87.62 226 GLY A C 1
ATOM 1707 O O . GLY A 1 226 ? -18.141 -12.938 6.141 1 87.62 226 GLY A O 1
ATOM 1708 N N . SER A 1 227 ? -15.891 -12.938 6.191 1 89.31 227 SER A N 1
ATOM 1709 C CA . SER A 1 227 ? -15.828 -14.375 5.949 1 89.31 227 SER A CA 1
ATOM 1710 C C . SER A 1 227 ? -16.453 -15.156 7.102 1 89.31 227 SER A C 1
ATOM 1712 O O . SER A 1 227 ? -17.125 -16.172 6.887 1 89.31 227 SER A O 1
ATOM 1714 N N . GLU A 1 228 ? -16.203 -14.742 8.305 1 87.38 228 GLU A N 1
ATOM 1715 C CA . GLU A 1 228 ? -16.766 -15.406 9.477 1 87.38 228 GLU A CA 1
ATOM 1716 C C . GLU A 1 228 ? -18.281 -15.266 9.516 1 87.38 228 GLU A C 1
ATOM 1718 O O . GLU A 1 228 ? -19 -16.219 9.82 1 87.38 228 GLU A O 1
ATOM 1723 N N . VAL A 1 229 ? -18.719 -14.125 9.219 1 89 229 VAL A N 1
ATOM 1724 C CA . VAL A 1 229 ? -20.156 -13.883 9.164 1 89 229 VAL A CA 1
ATOM 1725 C C . VAL A 1 229 ? -20.781 -14.758 8.078 1 89 229 VAL A C 1
ATOM 1727 O O . VAL A 1 229 ? -21.844 -15.344 8.281 1 89 229 VAL A O 1
ATOM 1730 N N . ASN A 1 230 ? -20.078 -14.781 7.02 1 90.38 230 ASN A N 1
ATOM 1731 C CA . ASN A 1 230 ? -20.562 -15.617 5.926 1 90.38 230 ASN A CA 1
ATOM 1732 C C . ASN A 1 230 ? -20.641 -17.078 6.34 1 90.38 230 ASN A C 1
ATOM 1734 O O . ASN A 1 230 ? -21.609 -17.781 6.012 1 90.38 230 ASN A O 1
ATOM 1738 N N . THR A 1 231 ? -19.672 -17.5 6.957 1 89.06 231 THR A N 1
ATOM 1739 C CA . THR A 1 231 ? -19.656 -18.875 7.426 1 89.06 231 THR A CA 1
ATOM 1740 C C . THR A 1 231 ? -20.828 -19.141 8.375 1 89.06 231 THR A C 1
ATOM 1742 O O . THR A 1 231 ? -21.5 -20.156 8.258 1 89.06 231 THR A O 1
ATOM 1745 N N . LEU A 1 232 ? -21.047 -18.25 9.25 1 90.31 232 LEU A N 1
ATOM 1746 C CA . LEU A 1 232 ? -22.125 -18.375 10.219 1 90.31 232 LEU A CA 1
ATOM 1747 C C . LEU A 1 232 ? -23.484 -18.406 9.516 1 90.31 232 LEU A C 1
ATOM 1749 O O . LEU A 1 232 ? -24.406 -19.094 9.969 1 90.31 232 LEU A O 1
ATOM 1753 N N . LEU A 1 233 ? -23.469 -17.781 8.344 1 92.88 233 LEU A N 1
ATOM 1754 C CA . LEU A 1 233 ? -24.719 -17.688 7.602 1 92.88 233 LEU A CA 1
ATOM 1755 C C . LEU A 1 233 ? -24.797 -18.797 6.547 1 92.88 233 LEU A C 1
ATOM 1757 O O . LEU A 1 233 ? -25.641 -18.734 5.645 1 92.88 233 LEU A O 1
ATOM 1761 N N . GLY A 1 234 ? -23.938 -19.688 6.523 1 91.19 234 GLY A N 1
ATOM 1762 C CA . GLY A 1 234 ? -23.969 -20.844 5.645 1 91.19 234 GLY A CA 1
ATOM 1763 C C . GLY A 1 234 ? -23.516 -20.531 4.227 1 91.19 234 GLY A C 1
ATOM 1764 O O . GLY A 1 234 ? -23.969 -21.172 3.273 1 91.19 234 GLY A O 1
ATOM 1765 N N . GLY A 1 235 ? -22.734 -19.484 4.074 1 88.31 235 GLY A N 1
ATOM 1766 C CA . GLY A 1 235 ? -22.172 -19.141 2.781 1 88.31 235 GLY A CA 1
ATOM 1767 C C . GLY A 1 235 ? -23.094 -18.281 1.932 1 88.31 235 GLY A C 1
ATOM 1768 O O . GLY A 1 235 ? -22.844 -18.078 0.743 1 88.31 235 GLY A O 1
ATOM 1769 N N . ARG A 1 236 ? -24.297 -17.766 2.516 1 88.31 236 ARG A N 1
ATOM 1770 C CA . ARG A 1 236 ? -25.328 -17.062 1.765 1 88.31 236 ARG A CA 1
ATOM 1771 C C . ARG A 1 236 ? -24.828 -15.719 1.258 1 88.31 236 ARG A C 1
ATOM 1773 O O . ARG A 1 236 ? -25.438 -15.117 0.366 1 88.31 236 ARG A O 1
ATOM 1780 N N . LEU A 1 237 ? -23.625 -15.234 1.775 1 82.69 237 LEU A N 1
ATOM 1781 C CA . LEU A 1 237 ? -23.109 -13.93 1.378 1 82.69 237 LEU A CA 1
ATOM 1782 C C . LEU A 1 237 ? -21.938 -14.078 0.419 1 82.69 237 LEU A C 1
ATOM 1784 O O . LEU A 1 237 ? -21.234 -13.102 0.13 1 82.69 237 LEU A O 1
ATOM 1788 N N . SER A 1 238 ? -21.719 -15.234 -0.077 1 79.69 238 SER A N 1
ATOM 1789 C CA . SER A 1 238 ? -20.562 -15.508 -0.927 1 79.69 238 SER A CA 1
ATOM 1790 C C . SER A 1 238 ? -20.641 -14.711 -2.225 1 79.69 238 SER A C 1
ATOM 1792 O O . SER A 1 238 ? -19.609 -14.477 -2.869 1 79.69 238 SER A O 1
ATOM 1794 N N . PHE A 1 239 ? -21.844 -14.328 -2.527 1 72.81 239 PHE A N 1
ATOM 1795 C CA . PHE A 1 239 ? -22.016 -13.555 -3.752 1 72.81 239 PHE A CA 1
ATOM 1796 C C . PHE A 1 239 ? -21.328 -12.203 -3.645 1 72.81 239 PHE A C 1
ATOM 1798 O O . PHE A 1 239 ? -21.062 -11.547 -4.656 1 72.81 239 PHE A O 1
ATOM 1805 N N . LEU A 1 240 ? -20.906 -11.82 -2.5 1 71.62 240 LEU A N 1
ATOM 1806 C CA . LEU A 1 240 ? -20.219 -10.555 -2.283 1 71.62 240 LEU A CA 1
ATOM 1807 C C . LEU A 1 240 ? -18.734 -10.688 -2.621 1 71.62 240 LEU A C 1
ATOM 1809 O O . LEU A 1 240 ? -17.984 -9.711 -2.541 1 71.62 240 LEU A O 1
ATOM 1813 N N . GLY A 1 241 ? -18.344 -11.938 -2.99 1 71.44 241 GLY A N 1
ATOM 1814 C CA . GLY A 1 241 ? -17.016 -12.133 -3.537 1 71.44 241 GLY A CA 1
ATOM 1815 C C . GLY A 1 241 ? -15.914 -11.922 -2.514 1 71.44 241 GLY A C 1
ATOM 1816 O O . GLY A 1 241 ? -15.93 -12.531 -1.442 1 71.44 241 GLY A O 1
ATOM 1817 N N . MET A 1 242 ? -15.117 -11 -2.857 1 72.31 242 MET A N 1
ATOM 1818 C CA . MET A 1 242 ? -13.914 -10.773 -2.061 1 72.31 242 MET A CA 1
ATOM 1819 C C . MET A 1 242 ? -14.273 -10.273 -0.665 1 72.31 242 MET A C 1
ATOM 1821 O O . MET A 1 242 ? -13.508 -10.477 0.284 1 72.31 242 MET A O 1
ATOM 1825 N N . MET A 1 243 ? -15.461 -9.758 -0.518 1 75.06 243 MET A N 1
ATOM 1826 C CA . MET A 1 243 ? -15.867 -9.219 0.775 1 75.06 243 MET A CA 1
ATOM 1827 C C . MET A 1 243 ? -16.188 -10.344 1.759 1 75.06 243 MET A C 1
ATOM 1829 O O . MET A 1 243 ? -16.281 -10.109 2.965 1 75.06 243 MET A O 1
ATOM 1833 N N . THR A 1 244 ? -16.344 -11.57 1.215 1 81.81 244 THR A N 1
ATOM 1834 C CA . THR A 1 244 ? -16.672 -12.664 2.115 1 81.81 244 THR A CA 1
ATOM 1835 C C . THR A 1 244 ? -15.656 -13.797 1.979 1 81.81 244 THR A C 1
ATOM 1837 O O . THR A 1 244 ? -15.867 -14.898 2.496 1 81.81 244 THR A O 1
ATOM 1840 N N . ALA A 1 245 ? -14.648 -13.523 1.184 1 87.38 245 ALA A N 1
ATOM 1841 C CA . ALA A 1 245 ? -13.562 -14.492 1.084 1 87.38 245 ALA A CA 1
ATOM 1842 C C . ALA A 1 245 ? -12.461 -14.188 2.1 1 87.38 245 ALA A C 1
ATOM 1844 O O . ALA A 1 245 ? -12.016 -13.047 2.215 1 87.38 245 ALA A O 1
ATOM 1845 N N . LYS A 1 246 ? -12.102 -15.148 2.861 1 91.19 246 LYS A N 1
ATOM 1846 C CA . LYS A 1 246 ? -11.086 -14.953 3.896 1 91.19 246 LYS A CA 1
ATOM 1847 C C . LYS A 1 246 ? -9.758 -14.523 3.287 1 91.19 246 LYS A C 1
ATOM 1849 O O . LYS A 1 246 ? -9.156 -15.266 2.512 1 91.19 246 LYS A O 1
ATOM 1854 N N . PRO A 1 247 ? -9.305 -13.359 3.607 1 93.88 247 PRO A N 1
ATOM 1855 C CA . PRO A 1 247 ? -7.984 -12.945 3.129 1 93.88 247 PRO A CA 1
ATOM 1856 C C . PRO A 1 247 ? -6.859 -13.812 3.686 1 93.88 247 PRO A C 1
ATOM 1858 O O . PRO A 1 247 ? -7.016 -14.43 4.746 1 93.88 247 PRO A O 1
ATOM 1861 N N . LEU A 1 248 ? -5.828 -13.922 2.947 1 95.38 248 LEU A N 1
ATOM 1862 C CA . LEU A 1 248 ? -4.703 -14.75 3.361 1 95.38 248 LEU A CA 1
ATOM 1863 C C . LEU A 1 248 ? -3.457 -13.906 3.602 1 95.38 248 LEU A C 1
ATOM 1865 O O . LEU A 1 248 ? -3.172 -12.984 2.834 1 95.38 248 LEU A O 1
ATOM 1869 N N . ASN A 1 249 ? -2.781 -14.172 4.723 1 94.75 249 ASN A N 1
ATOM 1870 C CA . ASN A 1 249 ? -1.456 -13.578 4.883 1 94.75 249 ASN A CA 1
ATOM 1871 C C . ASN A 1 249 ? -0.518 -14 3.754 1 94.75 249 ASN A C 1
ATOM 1873 O O . ASN A 1 249 ? -0.458 -15.18 3.396 1 94.75 249 ASN A O 1
ATOM 1877 N N . VAL A 1 250 ? 0.191 -13.07 3.189 1 96.38 250 VAL A N 1
ATOM 1878 C CA . VAL A 1 250 ? 1.011 -13.312 2.006 1 96.38 250 VAL A CA 1
ATOM 1879 C C . VAL A 1 250 ? 2.062 -14.375 2.318 1 96.38 250 VAL A C 1
ATOM 1881 O O . VAL A 1 250 ? 2.443 -15.156 1.443 1 96.38 250 VAL A O 1
ATOM 1884 N N . ASN A 1 251 ? 2.559 -14.461 3.613 1 95.19 251 ASN A N 1
ATOM 1885 C CA . ASN A 1 251 ? 3.518 -15.492 4.008 1 95.19 251 ASN A CA 1
ATOM 1886 C C . ASN A 1 251 ? 2.914 -16.891 3.912 1 95.19 251 ASN A C 1
ATOM 1888 O O . ASN A 1 251 ? 3.605 -17.844 3.559 1 95.19 251 ASN A O 1
ATOM 1892 N N . ILE A 1 252 ? 1.645 -16.984 4.191 1 96.62 252 ILE A N 1
ATOM 1893 C CA . ILE A 1 252 ? 0.939 -18.25 4.109 1 96.62 252 ILE A CA 1
ATOM 1894 C C . ILE A 1 252 ? 0.878 -18.719 2.654 1 96.62 252 ILE A C 1
ATOM 1896 O O . ILE A 1 252 ? 1.114 -19.891 2.359 1 96.62 252 ILE A O 1
ATOM 1900 N N . VAL A 1 253 ? 0.612 -17.812 1.771 1 98.31 253 VAL A N 1
ATOM 1901 C CA . VAL A 1 253 ? 0.532 -18.141 0.354 1 98.31 253 VAL A CA 1
ATOM 1902 C C . VAL A 1 253 ? 1.907 -18.562 -0.156 1 98.31 253 VAL A C 1
ATOM 1904 O O . VAL A 1 253 ? 2.031 -19.562 -0.867 1 98.31 253 VAL A O 1
ATOM 1907 N N . GLY A 1 254 ? 2.969 -17.797 0.24 1 98.44 254 GLY A N 1
ATOM 1908 C CA . GLY A 1 254 ? 4.324 -18.172 -0.138 1 98.44 254 GLY A CA 1
ATOM 1909 C C . GLY A 1 254 ? 4.707 -19.562 0.306 1 98.44 254 GLY A C 1
ATOM 1910 O O . GLY A 1 254 ? 5.262 -20.344 -0.475 1 98.44 254 GLY A O 1
ATOM 1911 N N . GLU A 1 255 ? 4.352 -19.875 1.518 1 97.75 255 GLU A N 1
ATOM 1912 C CA . GLU A 1 255 ? 4.637 -21.188 2.066 1 97.75 255 GLU A CA 1
ATOM 1913 C C . GLU A 1 255 ? 3.877 -22.281 1.312 1 97.75 255 GLU A C 1
ATOM 1915 O O . GLU A 1 255 ? 4.426 -23.344 1.029 1 97.75 255 GLU A O 1
ATOM 1920 N N . ALA A 1 256 ? 2.678 -21.984 1.004 1 98.62 256 ALA A N 1
ATOM 1921 C CA . ALA A 1 256 ? 1.836 -22.969 0.312 1 98.62 256 ALA A CA 1
ATOM 1922 C C . ALA A 1 256 ? 2.383 -23.266 -1.079 1 98.62 256 ALA A C 1
ATOM 1924 O O . ALA A 1 256 ? 2.35 -24.422 -1.524 1 98.62 256 ALA A O 1
ATOM 1925 N N . VAL A 1 257 ? 2.859 -22.234 -1.747 1 98.69 257 VAL A N 1
ATOM 1926 C CA . VAL A 1 257 ? 3.41 -22.406 -3.088 1 98.69 257 VAL A CA 1
ATOM 1927 C C . VAL A 1 257 ? 4.605 -23.359 -3.035 1 98.69 257 VAL A C 1
ATOM 1929 O O . VAL A 1 257 ? 4.688 -24.312 -3.816 1 98.69 257 VAL A O 1
ATOM 1932 N N . VAL A 1 258 ? 5.492 -23.156 -2.076 1 98.19 258 VAL A N 1
ATOM 1933 C CA . VAL A 1 258 ? 6.703 -23.969 -1.956 1 98.19 258 VAL A CA 1
ATOM 1934 C C . VAL A 1 258 ? 6.336 -25.391 -1.56 1 98.19 258 VAL A C 1
ATOM 1936 O O . VAL A 1 258 ? 6.895 -26.344 -2.092 1 98.19 258 VAL A O 1
ATOM 1939 N N . GLU A 1 259 ? 5.375 -25.484 -0.656 1 97.94 259 GLU A N 1
ATOM 1940 C CA . GLU A 1 259 ? 4.906 -26.812 -0.272 1 97.94 259 GLU A CA 1
ATOM 1941 C C . GLU A 1 259 ? 4.293 -27.547 -1.461 1 97.94 259 GLU A C 1
ATOM 1943 O O . GLU A 1 259 ? 4.508 -28.75 -1.633 1 97.94 259 GLU A O 1
ATOM 1948 N N . ALA A 1 260 ? 3.531 -26.859 -2.244 1 98.38 260 ALA A N 1
ATOM 1949 C CA . ALA A 1 260 ? 2.898 -27.453 -3.418 1 98.38 260 ALA A CA 1
ATOM 1950 C C . ALA A 1 260 ? 3.943 -27.969 -4.402 1 98.38 260 ALA A C 1
ATOM 1952 O O . ALA A 1 260 ? 3.781 -29.047 -4.977 1 98.38 260 ALA A O 1
ATOM 1953 N N . ILE A 1 261 ? 5 -27.219 -4.582 1 98.19 261 ILE A N 1
ATOM 1954 C CA . ILE A 1 261 ? 6.082 -27.625 -5.469 1 98.19 261 ILE A CA 1
ATOM 1955 C C . ILE A 1 261 ? 6.734 -28.906 -4.938 1 98.19 261 ILE A C 1
ATOM 1957 O O . ILE A 1 261 ? 7.031 -29.828 -5.707 1 98.19 261 ILE A O 1
ATOM 1961 N N . GLY A 1 262 ? 6.918 -29 -3.68 1 96.25 262 GLY A N 1
ATOM 1962 C CA . GLY A 1 262 ? 7.59 -30.125 -3.064 1 96.25 262 GLY A CA 1
ATOM 1963 C C . GLY A 1 262 ? 6.727 -31.375 -3.004 1 96.25 262 GLY A C 1
ATOM 1964 O O . GLY A 1 262 ? 7.238 -32.5 -2.865 1 96.25 262 GLY A O 1
ATOM 1965 N N . ASP A 1 263 ? 5.461 -31.203 -3.041 1 95.62 263 ASP A N 1
ATOM 1966 C CA . ASP A 1 263 ? 4.508 -32.312 -2.973 1 95.62 263 ASP A CA 1
ATOM 1967 C C . ASP A 1 263 ? 4.078 -32.75 -4.371 1 95.62 263 ASP A C 1
ATOM 1969 O O . ASP A 1 263 ? 3.199 -32.125 -4.977 1 95.62 263 ASP A O 1
ATOM 1973 N N . ASN A 1 264 ? 4.535 -33.844 -4.832 1 94.56 264 ASN A N 1
ATOM 1974 C CA . ASN A 1 264 ? 4.332 -34.312 -6.203 1 94.56 264 ASN A CA 1
ATOM 1975 C C . ASN A 1 264 ? 2.865 -34.656 -6.469 1 94.56 264 ASN A C 1
ATOM 1977 O O . ASN A 1 264 ? 2.455 -34.781 -7.625 1 94.56 264 ASN A O 1
ATOM 1981 N N . GLU A 1 265 ? 2.021 -34.656 -5.453 1 96.25 265 GLU A N 1
ATOM 1982 C CA . GLU A 1 265 ? 0.61 -35 -5.609 1 96.25 265 GLU A CA 1
ATOM 1983 C C . GLU A 1 265 ? -0.225 -33.75 -5.902 1 96.25 265 GLU A C 1
ATOM 1985 O O . GLU A 1 265 ? -1.388 -33.875 -6.301 1 96.25 265 GLU A O 1
ATOM 1990 N N . VAL A 1 266 ? 0.399 -32.656 -5.746 1 97.94 266 VAL A N 1
ATOM 1991 C CA . VAL A 1 266 ? -0.347 -31.422 -5.938 1 97.94 266 VAL A CA 1
ATOM 1992 C C . VAL A 1 266 ? -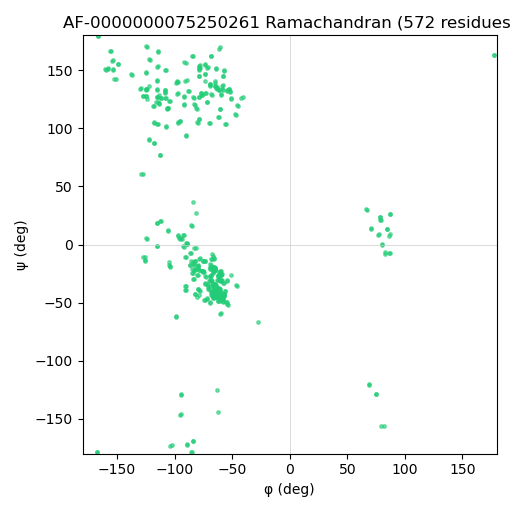0.222 -30.969 -7.391 1 97.94 266 VAL A C 1
ATOM 1994 O O . VAL A 1 266 ? 0.886 -30.75 -7.883 1 97.94 266 VAL A O 1
ATOM 1997 N N . GLN A 1 267 ? -1.306 -30.844 -8.078 1 98.25 267 GLN A N 1
ATOM 1998 C CA . GLN A 1 267 ? -1.388 -30.328 -9.438 1 98.25 267 GLN A CA 1
ATOM 1999 C C . GLN A 1 267 ? -2.766 -29.734 -9.719 1 98.25 267 GLN A C 1
ATOM 2001 O O . GLN A 1 267 ? -3.74 -30.062 -9.039 1 98.25 267 GLN A O 1
ATOM 2006 N N . GLY A 1 268 ? -2.83 -28.906 -10.648 1 98.38 268 GLY A N 1
ATOM 2007 C CA . GLY A 1 268 ? -4.094 -28.266 -10.953 1 98.38 268 GLY A CA 1
ATOM 2008 C C . GLY A 1 268 ? -4.398 -27.094 -10.039 1 98.38 268 GLY A C 1
ATOM 2009 O O . GLY A 1 268 ? -3.484 -26.438 -9.539 1 98.38 268 GLY A O 1
ATOM 2010 N N . VAL A 1 269 ? -5.66 -26.812 -9.938 1 98.5 269 VAL A N 1
ATOM 2011 C CA . VAL A 1 269 ? -6.133 -25.625 -9.219 1 98.5 269 VAL A CA 1
ATOM 2012 C C . VAL A 1 269 ? -5.98 -25.844 -7.711 1 98.5 269 VAL A C 1
ATOM 2014 O O . VAL A 1 269 ? -6.359 -26.906 -7.191 1 98.5 269 VAL A O 1
ATOM 2017 N N . VAL A 1 270 ? -5.422 -24.938 -7.066 1 98.56 270 VAL A N 1
ATOM 2018 C CA . VAL A 1 270 ? -5.293 -24.906 -5.613 1 98.56 270 VAL A CA 1
ATOM 2019 C C . VAL A 1 270 ? -6.031 -23.688 -5.055 1 98.56 270 VAL A C 1
ATOM 2021 O O . VAL A 1 270 ? -5.535 -22.562 -5.125 1 98.56 270 VAL A O 1
ATOM 2024 N N . GLY A 1 271 ? -7.18 -23.906 -4.449 1 96.88 271 GLY A N 1
ATOM 2025 C CA . GLY A 1 271 ? -8.023 -22.844 -3.928 1 96.88 271 GLY A CA 1
ATOM 2026 C C . GLY A 1 271 ? -7.641 -22.406 -2.525 1 96.88 271 GLY A C 1
ATOM 2027 O O . GLY A 1 271 ? -6.695 -22.953 -1.941 1 96.88 271 GLY A O 1
ATOM 2028 N N . PRO A 1 272 ? -8.383 -21.469 -1.966 1 95.19 272 PRO A N 1
ATOM 2029 C CA . PRO A 1 272 ? -8.008 -20.828 -0.699 1 95.19 272 PRO A CA 1
ATOM 2030 C C . PRO A 1 272 ? -7.898 -21.828 0.451 1 95.19 272 PRO A C 1
ATOM 2032 O O . PRO A 1 272 ? -6.953 -21.766 1.24 1 95.19 272 PRO A O 1
ATOM 2035 N N . LYS A 1 273 ? -8.805 -22.75 0.542 1 93.88 273 LYS A N 1
ATOM 2036 C CA . LYS A 1 273 ? -8.758 -23.734 1.615 1 93.88 273 LYS A CA 1
ATOM 2037 C C . LYS A 1 273 ? -7.531 -24.625 1.48 1 93.88 273 LYS A C 1
ATOM 2039 O O . LYS A 1 273 ? -6.867 -24.938 2.473 1 93.88 273 LYS A O 1
ATOM 2044 N N . SER A 1 274 ? -7.254 -25.047 0.253 1 97.56 274 SER A N 1
ATOM 2045 C CA . SER A 1 274 ? -6.094 -25.891 -0.013 1 97.56 274 SER A CA 1
ATOM 2046 C C . SER A 1 274 ? -4.793 -25.125 0.242 1 97.56 274 SER A C 1
ATOM 2048 O O . SER A 1 274 ? -3.807 -25.719 0.692 1 97.56 274 SER A O 1
ATOM 2050 N N . ILE A 1 275 ? -4.789 -23.844 -0.03 1 98.38 275 ILE A N 1
ATOM 2051 C CA . ILE A 1 275 ? -3.621 -23 0.239 1 98.38 275 ILE A CA 1
ATOM 2052 C C . ILE A 1 275 ? -3.307 -23.031 1.732 1 98.38 275 ILE A C 1
ATOM 2054 O O . ILE A 1 275 ? -2.162 -23.266 2.129 1 98.38 275 ILE A O 1
ATOM 2058 N N . GLU A 1 276 ? -4.277 -22.844 2.533 1 96.5 276 GLU A N 1
ATOM 2059 C CA . GLU A 1 276 ? -4.082 -22.844 3.979 1 96.5 276 GLU A CA 1
ATOM 2060 C C . GLU A 1 276 ? -3.613 -24.219 4.469 1 96.5 276 GLU A C 1
ATOM 2062 O O . GLU A 1 276 ? -2.734 -24.312 5.328 1 96.5 276 GLU A O 1
ATOM 2067 N N . SER A 1 277 ? -4.219 -25.266 3.904 1 97 277 SER A N 1
ATOM 2068 C CA . SER A 1 277 ? -3.836 -26.625 4.285 1 97 277 SER A CA 1
ATOM 2069 C C . SER A 1 277 ? -2.381 -26.906 3.926 1 97 277 SER A C 1
ATOM 2071 O O . SER A 1 277 ? -1.636 -27.469 4.73 1 97 277 SER A O 1
ATOM 2073 N N . LEU A 1 278 ? -1.978 -26.484 2.775 1 97.56 278 LEU A N 1
ATOM 2074 C CA . LEU A 1 278 ? -0.607 -26.688 2.322 1 97.56 278 LEU A CA 1
ATOM 2075 C C . LEU A 1 278 ? 0.377 -25.922 3.189 1 97.56 278 LEU A C 1
ATOM 2077 O O . LEU A 1 278 ? 1.443 -26.422 3.537 1 97.56 278 LEU A O 1
ATOM 2081 N N . ALA A 1 279 ? 0.006 -24.703 3.514 1 96.25 279 ALA A N 1
ATOM 2082 C CA . ALA A 1 279 ? 0.871 -23.891 4.359 1 96.25 279 ALA A CA 1
ATOM 2083 C C . ALA A 1 279 ? 1.062 -24.531 5.73 1 96.25 279 ALA A C 1
ATOM 2085 O O . ALA A 1 279 ? 2.17 -24.547 6.273 1 96.25 279 ALA A O 1
ATOM 2086 N N . THR A 1 280 ? 0.004 -25.078 6.266 1 93.5 280 THR A N 1
ATOM 2087 C CA . THR A 1 280 ? 0.066 -25.75 7.559 1 93.5 280 THR A CA 1
ATOM 2088 C C . THR A 1 280 ? 0.966 -26.984 7.484 1 93.5 280 THR A C 1
ATOM 2090 O O . THR A 1 280 ? 1.761 -27.219 8.398 1 93.5 280 THR A O 1
ATOM 2093 N N . LYS A 1 281 ? 0.793 -27.672 6.453 1 92 281 LYS A N 1
ATOM 2094 C CA . LYS A 1 281 ? 1.647 -28.844 6.238 1 92 281 LYS A CA 1
ATOM 2095 C C . LYS A 1 281 ? 3.119 -28.438 6.184 1 92 281 LYS A C 1
ATOM 2097 O O . LYS A 1 281 ? 3.969 -29.094 6.789 1 92 281 LYS A O 1
ATOM 2102 N N . GLY A 1 282 ? 3.406 -27.391 5.496 1 86.88 282 GLY A N 1
ATOM 2103 C CA . GLY A 1 282 ? 4.77 -26.891 5.395 1 86.88 282 GLY A CA 1
ATOM 2104 C C . GLY A 1 282 ? 5.344 -26.453 6.727 1 86.88 282 GLY A C 1
ATOM 2105 O O . GLY A 1 282 ? 6.504 -26.734 7.031 1 86.88 282 GLY A O 1
ATOM 2106 N N . TRP A 1 283 ? 4.492 -25.719 7.434 1 83.19 283 TRP A N 1
ATOM 2107 C CA . TRP A 1 283 ? 4.895 -25.234 8.75 1 83.19 283 TRP A CA 1
ATOM 2108 C C . TRP A 1 283 ? 5.23 -26.406 9.68 1 83.19 283 TRP A C 1
ATOM 2110 O O . TRP A 1 283 ? 6.238 -26.375 10.383 1 83.19 283 TRP A O 1
ATOM 2120 N N . ARG A 1 284 ? 4.465 -27.422 9.641 1 82.25 284 ARG A N 1
ATOM 2121 C CA . ARG A 1 284 ? 4.684 -28.594 10.477 1 82.25 284 ARG A CA 1
ATOM 2122 C C . ARG A 1 284 ? 5.988 -29.297 10.109 1 82.25 284 ARG A C 1
ATOM 2124 O O . ARG A 1 284 ? 6.703 -29.797 10.984 1 82.25 284 ARG A O 1
ATOM 2131 N N . ARG A 1 285 ? 6.309 -29.297 8.883 1 79.06 285 ARG A N 1
ATOM 2132 C CA . ARG A 1 285 ? 7.531 -29.922 8.406 1 79.06 285 ARG A CA 1
ATOM 2133 C C . ARG A 1 285 ? 8.766 -29.172 8.898 1 79.06 285 ARG A C 1
ATOM 2135 O O . ARG A 1 285 ? 9.797 -29.797 9.172 1 79.06 285 ARG A O 1
ATOM 2142 N N . SER A 1 286 ? 8.633 -27.891 9.062 1 73.56 286 SER A N 1
ATOM 2143 C CA . SER A 1 286 ? 9.766 -27.078 9.469 1 73.56 286 SER A CA 1
ATOM 2144 C C . SER A 1 286 ? 10.016 -27.172 10.969 1 73.56 286 SER A C 1
ATOM 2146 O O . SER A 1 286 ? 11.102 -26.859 11.445 1 73.56 286 SER A O 1
ATOM 2148 N N . MET A 1 287 ? 8.969 -27.625 11.68 1 67.5 287 MET A N 1
ATOM 2149 C CA . MET A 1 287 ? 9.102 -27.766 13.125 1 67.5 287 MET A CA 1
ATOM 2150 C C . MET A 1 287 ? 9.734 -29.109 13.477 1 67.5 287 MET A C 1
ATOM 2152 O O . MET A 1 287 ? 10.227 -29.297 14.586 1 67.5 287 MET A O 1
ATOM 2156 N N . LEU A 1 288 ? 9.664 -30.062 12.586 1 58.47 288 LEU A N 1
ATOM 2157 C CA . LEU A 1 288 ? 10.242 -31.375 12.828 1 58.47 288 LEU A CA 1
ATOM 2158 C C . LEU A 1 288 ? 11.719 -31.406 12.445 1 58.47 288 LEU A C 1
ATOM 2160 O O . LEU A 1 288 ? 12.133 -30.719 11.508 1 58.47 288 LEU A O 1
ATOM 2164 N N . MET B 1 1 ? 7.777 39.406 -4.844 1 34.97 1 MET B N 1
ATOM 2165 C CA . MET B 1 1 ? 8.164 38 -4.719 1 34.97 1 MET B CA 1
ATOM 2166 C C . MET B 1 1 ? 7.852 37.469 -3.322 1 34.97 1 MET B C 1
ATOM 2168 O O . MET B 1 1 ? 8.156 38.125 -2.324 1 34.97 1 MET B O 1
ATOM 2172 N N . ALA B 1 2 ? 6.832 36.719 -3.197 1 46 2 ALA B N 1
ATOM 2173 C CA . ALA B 1 2 ? 6.449 36.344 -1.834 1 46 2 ALA B CA 1
ATOM 2174 C C . ALA B 1 2 ? 7.66 35.906 -1.026 1 46 2 ALA B C 1
ATOM 2176 O O . ALA B 1 2 ? 8.555 35.219 -1.556 1 46 2 ALA B O 1
ATOM 2177 N N . ALA B 1 3 ? 7.961 36.562 0.045 1 54.28 3 ALA B N 1
ATOM 2178 C CA . ALA B 1 3 ? 9.133 36.312 0.878 1 54.28 3 ALA B CA 1
ATOM 2179 C C . ALA B 1 3 ? 9.352 34.812 1.054 1 54.28 3 ALA B C 1
ATOM 2181 O O . ALA B 1 3 ? 8.398 34.031 1.194 1 54.28 3 ALA B O 1
ATOM 2182 N N . ALA B 1 4 ? 10.531 34.344 0.746 1 67.31 4 ALA B N 1
ATOM 2183 C CA . ALA B 1 4 ? 10.961 32.938 0.888 1 67.31 4 ALA B CA 1
ATOM 2184 C C . ALA B 1 4 ? 10.57 32.375 2.256 1 67.31 4 ALA B C 1
ATOM 2186 O O . ALA B 1 4 ? 10.781 33.031 3.281 1 67.31 4 ALA B O 1
ATOM 2187 N N . LYS B 1 5 ? 9.695 31.5 2.232 1 91.44 5 LYS B N 1
ATOM 2188 C CA . LYS B 1 5 ? 9.266 30.891 3.482 1 91.44 5 LYS B CA 1
ATOM 2189 C C . LYS B 1 5 ? 10.102 29.641 3.801 1 91.44 5 LYS B C 1
ATOM 2191 O O . LYS B 1 5 ? 10.703 29.047 2.904 1 91.44 5 LYS B O 1
ATOM 2196 N N . ARG B 1 6 ? 10.375 29.531 5.039 1 97.81 6 ARG B N 1
ATOM 2197 C CA . ARG B 1 6 ? 10.992 28.312 5.555 1 97.81 6 ARG B CA 1
ATOM 2198 C C . ARG B 1 6 ? 9.969 27.453 6.301 1 97.81 6 ARG B C 1
ATOM 2200 O O . ARG B 1 6 ? 9.336 27.922 7.25 1 97.81 6 ARG B O 1
ATOM 2207 N N . ILE B 1 7 ? 9.852 26.219 5.848 1 98.69 7 ILE B N 1
ATOM 2208 C CA . ILE B 1 7 ? 8.883 25.375 6.543 1 98.69 7 ILE B CA 1
ATOM 2209 C C . ILE B 1 7 ? 9.562 24.094 7.023 1 98.69 7 ILE B C 1
ATOM 2211 O O . ILE B 1 7 ? 10.539 23.641 6.426 1 98.69 7 ILE B O 1
ATOM 2215 N N . VAL B 1 8 ? 9.102 23.578 8.117 1 98.88 8 VAL B N 1
ATOM 2216 C CA . VAL B 1 8 ? 9.508 22.297 8.68 1 98.88 8 VAL B CA 1
ATOM 2217 C C . VAL B 1 8 ? 8.352 21.297 8.609 1 98.88 8 VAL B C 1
ATOM 2219 O O . VAL B 1 8 ? 7.234 21.609 9.047 1 98.88 8 VAL B O 1
ATOM 2222 N N . VAL B 1 9 ? 8.609 20.156 8.023 1 98.88 9 VAL B N 1
ATOM 2223 C CA . VAL B 1 9 ? 7.582 19.141 7.863 1 98.88 9 VAL B CA 1
ATOM 2224 C C . VAL B 1 9 ? 7.957 17.891 8.672 1 98.88 9 VAL B C 1
ATOM 2226 O O . VAL B 1 9 ? 8.828 17.125 8.266 1 98.88 9 VAL B O 1
ATOM 2229 N N . ALA B 1 10 ? 7.285 17.734 9.82 1 98.75 10 ALA B N 1
ATOM 2230 C CA . ALA B 1 10 ? 7.414 16.469 10.547 1 98.75 10 ALA B CA 1
ATOM 2231 C C . ALA B 1 10 ? 6.688 15.344 9.812 1 98.75 10 ALA B C 1
ATOM 2233 O O . ALA B 1 10 ? 5.484 15.43 9.562 1 98.75 10 ALA B O 1
ATOM 2234 N N . GLY B 1 11 ? 7.41 14.359 9.508 1 97.31 11 GLY B N 1
ATOM 2235 C CA . GLY B 1 11 ? 6.879 13.328 8.633 1 97.31 11 GLY B CA 1
ATOM 2236 C C . GLY B 1 11 ? 7.07 13.633 7.164 1 97.31 11 GLY B C 1
ATOM 2237 O O . GLY B 1 11 ? 6.305 13.172 6.32 1 97.31 11 GLY B O 1
ATOM 2238 N N . GLY B 1 12 ? 8.039 14.391 6.863 1 97.69 12 GLY B N 1
ATOM 2239 C CA . GLY B 1 12 ? 8.25 14.859 5.504 1 97.69 12 GLY B CA 1
ATOM 2240 C C . GLY B 1 12 ? 8.68 13.75 4.555 1 97.69 12 GLY B C 1
ATOM 2241 O O . GLY B 1 12 ? 8.594 13.906 3.336 1 97.69 12 GLY B O 1
ATOM 2242 N N . SER B 1 13 ? 9.18 12.672 5.07 1 95.06 13 SER B N 1
ATOM 2243 C CA . SER B 1 13 ? 9.633 11.555 4.246 1 95.06 13 SER B CA 1
ATOM 2244 C C . SER B 1 13 ? 8.5 10.57 3.988 1 95.06 13 SER B C 1
ATOM 2246 O O . SER B 1 13 ? 8.688 9.555 3.314 1 95.06 13 SER B O 1
ATOM 2248 N N . GLY B 1 14 ? 7.332 10.891 4.52 1 93.81 14 GLY B N 1
ATOM 2249 C CA . GLY B 1 14 ? 6.191 10 4.387 1 93.81 14 GLY B CA 1
ATOM 2250 C C . GLY B 1 14 ? 5.375 10.258 3.133 1 93.81 14 GLY B C 1
ATOM 2251 O O . GLY B 1 14 ? 5.793 11.023 2.264 1 93.81 14 GLY B O 1
ATOM 2252 N N . TYR B 1 15 ? 4.238 9.602 3.031 1 93.62 15 TYR B N 1
ATOM 2253 C CA . TYR B 1 15 ? 3.369 9.602 1.861 1 93.62 15 TYR B CA 1
ATOM 2254 C C . TYR B 1 15 ? 2.875 11.008 1.549 1 93.62 15 TYR B C 1
ATOM 2256 O O . TYR B 1 15 ? 3.291 11.609 0.559 1 93.62 15 TYR B O 1
ATOM 2264 N N . LEU B 1 16 ? 2.178 11.633 2.488 1 97.19 16 LEU B N 1
ATOM 2265 C CA . LEU B 1 16 ? 1.693 12.992 2.297 1 97.19 16 LEU B CA 1
ATOM 2266 C C . LEU B 1 16 ? 2.809 14.008 2.537 1 97.19 16 LEU B C 1
ATOM 2268 O O . LEU B 1 16 ? 2.934 14.984 1.799 1 97.19 16 LEU B O 1
ATOM 2272 N N . GLY B 1 17 ? 3.652 13.75 3.512 1 98.06 17 GLY B N 1
ATOM 2273 C CA . GLY B 1 17 ? 4.719 14.672 3.865 1 98.06 17 GLY B CA 1
ATOM 2274 C C . GLY B 1 17 ? 5.633 15 2.699 1 98.06 17 GLY B C 1
ATOM 2275 O O . GLY B 1 17 ? 6.004 16.156 2.502 1 98.06 17 GLY B O 1
ATOM 2276 N N . SER B 1 18 ? 5.957 14.016 1.892 1 97.38 18 SER B N 1
ATOM 2277 C CA . SER B 1 18 ? 6.859 14.242 0.766 1 97.38 18 SER B CA 1
ATOM 2278 C C . SER B 1 18 ? 6.203 15.117 -0.299 1 97.38 18 SER B C 1
ATOM 2280 O O . SER B 1 18 ? 6.879 15.891 -0.974 1 97.38 18 SER B O 1
ATOM 2282 N N . ARG B 1 19 ? 4.871 15.016 -0.418 1 97.38 19 ARG B N 1
ATOM 2283 C CA . ARG B 1 19 ? 4.156 15.844 -1.385 1 97.38 19 ARG B CA 1
ATOM 2284 C C . ARG B 1 19 ? 4.082 17.297 -0.916 1 97.38 19 ARG B C 1
ATOM 2286 O O . ARG B 1 19 ? 4.102 18.219 -1.732 1 97.38 19 ARG B O 1
ATOM 2293 N N . ILE B 1 20 ? 3.992 17.438 0.371 1 98.44 20 ILE B N 1
ATOM 2294 C CA . ILE B 1 20 ? 4.051 18.781 0.934 1 98.44 20 ILE B CA 1
ATOM 2295 C C . ILE B 1 20 ? 5.422 19.391 0.665 1 98.44 20 ILE B C 1
ATOM 2297 O O . ILE B 1 20 ? 5.52 20.547 0.209 1 98.44 20 ILE B O 1
ATOM 2301 N N . CYS B 1 21 ? 6.492 18.609 0.896 1 98.38 21 CYS B N 1
ATOM 2302 C CA . CYS B 1 21 ? 7.848 19.062 0.621 1 98.38 21 CYS B CA 1
ATOM 2303 C C . CYS B 1 21 ? 8.008 19.453 -0.847 1 98.38 21 CYS B C 1
ATOM 2305 O O . CYS B 1 21 ? 8.531 20.516 -1.163 1 98.38 21 CYS B O 1
ATOM 2307 N N . LYS B 1 22 ? 7.531 18.625 -1.734 1 97.19 22 LYS B N 1
ATOM 2308 C CA . LYS B 1 22 ? 7.613 18.859 -3.174 1 97.19 22 LYS B CA 1
ATOM 2309 C C . LYS B 1 22 ? 6.941 20.172 -3.551 1 97.19 22 LYS B C 1
ATOM 2311 O O . LYS B 1 22 ? 7.527 21 -4.258 1 97.19 22 LYS B O 1
ATOM 2316 N N . SER B 1 23 ? 5.746 20.328 -3.053 1 97.25 23 SER B N 1
ATOM 2317 C CA . SER B 1 23 ? 4.977 21.531 -3.375 1 97.25 23 SER B CA 1
ATOM 2318 C C . SER B 1 23 ? 5.66 22.781 -2.848 1 97.25 23 SER B C 1
ATOM 2320 O O . SER B 1 23 ? 5.699 23.812 -3.529 1 97.25 23 SER B O 1
ATOM 2322 N N . ALA B 1 24 ? 6.203 22.734 -1.66 1 97.75 24 ALA B N 1
ATOM 2323 C CA . ALA B 1 24 ? 6.879 23.875 -1.053 1 97.75 24 ALA B CA 1
ATOM 2324 C C . ALA B 1 24 ? 8.148 24.234 -1.82 1 97.75 24 ALA B C 1
ATOM 2326 O O . ALA B 1 24 ? 8.422 25.406 -2.059 1 97.75 24 ALA B O 1
ATOM 2327 N N . VAL B 1 25 ? 8.914 23.219 -2.258 1 97.38 25 VAL B N 1
ATOM 2328 C CA . VAL B 1 25 ? 10.125 23.438 -3.049 1 97.38 25 VAL B CA 1
ATOM 2329 C C . VAL B 1 25 ? 9.766 24.125 -4.367 1 97.38 25 VAL B C 1
ATOM 2331 O O . VAL B 1 25 ? 10.469 25.031 -4.816 1 97.38 25 VAL B O 1
ATOM 2334 N N . ALA B 1 26 ? 8.719 23.672 -4.945 1 95.06 26 ALA B N 1
ATOM 2335 C CA . ALA B 1 26 ? 8.273 24.234 -6.219 1 95.06 26 ALA B CA 1
ATOM 2336 C C . ALA B 1 26 ? 7.969 25.719 -6.086 1 95.06 26 ALA B C 1
ATOM 2338 O O . ALA B 1 26 ? 8.039 26.469 -7.066 1 95.06 26 ALA B O 1
ATOM 2339 N N . ARG B 1 27 ? 7.691 26.172 -4.871 1 94.44 27 ARG B N 1
ATOM 2340 C CA . ARG B 1 27 ? 7.383 27.578 -4.617 1 94.44 27 ARG B CA 1
ATOM 2341 C C . ARG B 1 27 ? 8.641 28.359 -4.242 1 94.44 27 ARG B C 1
ATOM 2343 O O . ARG B 1 27 ? 8.578 29.547 -3.928 1 94.44 27 ARG B O 1
ATOM 2350 N N . GLY B 1 28 ? 9.734 27.625 -4.188 1 95.12 28 GLY B N 1
ATOM 2351 C CA . GLY B 1 28 ? 11 28.266 -3.859 1 95.12 28 GLY B CA 1
ATOM 2352 C C . GLY B 1 28 ? 11.227 28.406 -2.367 1 95.12 28 GLY B C 1
ATOM 2353 O O . GLY B 1 28 ? 12.039 29.234 -1.934 1 95.12 28 GLY B O 1
ATOM 2354 N N . TRP B 1 29 ? 10.445 27.719 -1.533 1 97.56 29 TRP B N 1
ATOM 2355 C CA . TRP B 1 29 ? 10.594 27.797 -0.083 1 97.56 29 TRP B CA 1
ATOM 2356 C C . TRP B 1 29 ? 11.758 26.938 0.393 1 97.56 29 TRP B C 1
ATOM 2358 O O . TRP B 1 29 ? 12.172 26 -0.295 1 97.56 29 TRP B O 1
ATOM 2368 N N . LYS B 1 30 ? 12.336 27.312 1.49 1 98.25 30 LYS B N 1
ATOM 2369 C CA . LYS B 1 30 ? 13.266 26.422 2.189 1 98.25 30 LYS B CA 1
ATOM 2370 C C . LYS B 1 30 ? 12.508 25.344 2.973 1 98.25 30 LYS B C 1
ATOM 2372 O O . LYS B 1 30 ? 11.562 25.656 3.697 1 98.25 30 LYS B O 1
ATOM 2377 N N . VAL B 1 31 ? 12.938 24.094 2.779 1 98.69 31 VAL B N 1
ATOM 2378 C CA . VAL B 1 31 ? 12.164 23 3.348 1 98.69 31 VAL B CA 1
ATOM 2379 C C . VAL B 1 31 ? 13.078 22.094 4.184 1 98.69 31 VAL B C 1
ATOM 2381 O O . VAL B 1 31 ? 14.133 21.672 3.717 1 98.69 31 VAL B O 1
ATOM 2384 N N . VAL B 1 32 ? 12.711 21.828 5.41 1 98.81 32 VAL B N 1
ATOM 2385 C CA . VAL B 1 32 ? 13.328 20.828 6.266 1 98.81 32 VAL B CA 1
ATOM 2386 C C . VAL B 1 32 ? 12.328 19.703 6.551 1 98.81 32 VAL B C 1
ATOM 2388 O O . VAL B 1 32 ? 11.203 19.969 6.98 1 98.81 32 VAL B O 1
ATOM 2391 N N . SER B 1 33 ? 12.688 18.516 6.207 1 98.75 33 SER B N 1
ATOM 2392 C CA . SER B 1 33 ? 11.898 17.328 6.531 1 98.75 33 SER B CA 1
ATOM 2393 C C . SER B 1 33 ? 12.445 16.625 7.77 1 98.75 33 SER B C 1
ATOM 2395 O O . SER B 1 33 ? 13.648 16.359 7.859 1 98.75 33 SER B O 1
ATOM 2397 N N . LEU B 1 34 ? 11.594 16.359 8.688 1 98.56 34 LEU B N 1
ATOM 2398 C CA . LEU B 1 34 ? 11.969 15.609 9.883 1 98.56 34 LEU B CA 1
ATOM 2399 C C . LEU B 1 34 ? 11.383 14.195 9.836 1 98.56 34 LEU B C 1
ATOM 2401 O O . LEU B 1 34 ? 10.188 14.023 9.594 1 98.56 34 LEU B O 1
ATOM 2405 N N . SER B 1 35 ? 12.18 13.266 9.984 1 96.81 35 SER B N 1
ATOM 2406 C CA . SER B 1 35 ? 11.742 11.883 10.148 1 96.81 35 SER B CA 1
ATOM 2407 C C . SER B 1 35 ? 12.789 11.047 10.875 1 96.81 35 SER B C 1
ATOM 2409 O O . SER B 1 35 ? 13.938 11.477 11.023 1 96.81 35 SER B O 1
ATOM 2411 N N . ARG B 1 36 ? 12.406 9.867 11.328 1 92.31 36 ARG B N 1
ATOM 2412 C CA . ARG B 1 36 ? 13.312 8.992 12.062 1 92.31 36 ARG B CA 1
ATOM 2413 C C . ARG B 1 36 ? 14.445 8.5 11.164 1 92.31 36 ARG B C 1
ATOM 2415 O O . ARG B 1 36 ? 15.547 8.219 11.641 1 92.31 36 ARG B O 1
ATOM 2422 N N . HIS B 1 37 ? 14.219 8.469 9.828 1 88.31 37 HIS B N 1
ATOM 2423 C CA . HIS B 1 37 ? 15.188 7.828 8.938 1 88.31 37 HIS B CA 1
ATOM 2424 C C . HIS B 1 37 ? 15.828 8.844 8 1 88.31 37 HIS B C 1
ATOM 2426 O O . HIS B 1 37 ? 16.75 8.508 7.25 1 88.31 37 HIS B O 1
ATOM 2432 N N . GLY B 1 38 ? 15.422 10.047 8.102 1 93.25 38 GLY B N 1
ATOM 2433 C CA . GLY B 1 38 ? 15.938 11.047 7.176 1 93.25 38 GLY B CA 1
ATOM 2434 C C . GLY B 1 38 ? 15.336 10.938 5.785 1 93.25 38 GLY B C 1
ATOM 2435 O O . GLY B 1 38 ? 14.117 10.875 5.633 1 93.25 38 GLY B O 1
ATOM 2436 N N . GLU B 1 39 ? 16.109 10.883 4.77 1 90.75 39 GLU B N 1
ATOM 2437 C CA . GLU B 1 39 ? 15.625 10.82 3.398 1 90.75 39 GLU B CA 1
ATOM 2438 C C . GLU B 1 39 ? 14.859 9.523 3.145 1 90.75 39 GLU B C 1
ATOM 2440 O O . GLU B 1 39 ? 15.273 8.453 3.588 1 90.75 39 GLU B O 1
ATOM 2445 N N . PRO B 1 40 ? 13.766 9.727 2.479 1 88.56 40 PRO B N 1
ATOM 2446 C CA . PRO B 1 40 ? 12.953 8.523 2.271 1 88.56 40 PRO B CA 1
ATOM 2447 C C . PRO B 1 40 ? 13.578 7.555 1.272 1 88.56 40 PRO B C 1
ATOM 2449 O O . PRO B 1 40 ? 14.406 7.953 0.454 1 88.56 40 PRO B O 1
ATOM 2452 N N . ALA B 1 41 ? 13.211 6.27 1.489 1 81.56 41 ALA B N 1
ATOM 2453 C CA . ALA B 1 41 ? 13.398 5.332 0.386 1 81.56 41 ALA B CA 1
ATOM 2454 C C . ALA B 1 41 ? 12.422 5.617 -0.749 1 81.56 41 ALA B C 1
ATOM 2456 O O . ALA B 1 41 ? 11.227 5.324 -0.635 1 81.56 41 ALA B O 1
ATOM 2457 N N . TRP B 1 42 ? 12.859 6.172 -1.762 1 84.5 42 TRP B N 1
ATOM 2458 C CA . TRP B 1 42 ? 12.023 6.805 -2.779 1 84.5 42 TRP B CA 1
ATOM 2459 C C . TRP B 1 42 ? 11.109 5.781 -3.447 1 84.5 42 TRP B C 1
ATOM 2461 O O . TRP B 1 42 ? 10 6.109 -3.869 1 84.5 42 TRP B O 1
ATOM 2471 N N . GLU B 1 43 ? 11.461 4.586 -3.492 1 75.88 43 GLU B N 1
ATOM 2472 C CA . GLU B 1 43 ? 10.633 3.541 -4.094 1 75.88 43 GLU B CA 1
ATOM 2473 C C . GLU B 1 43 ? 9.352 3.322 -3.295 1 75.88 43 GLU B C 1
ATOM 2475 O O . GLU B 1 43 ? 8.359 2.814 -3.826 1 75.88 43 GLU B O 1
ATOM 2480 N N . THR B 1 44 ? 9.391 3.779 -2.045 1 75 44 THR B N 1
ATOM 2481 C CA . THR B 1 44 ? 8.234 3.559 -1.177 1 75 44 THR B CA 1
ATOM 2482 C C . THR B 1 44 ? 7.211 4.676 -1.348 1 75 44 THR B C 1
ATOM 2484 O O . THR B 1 44 ? 6.051 4.523 -0.959 1 75 44 THR B O 1
ATOM 2487 N N . ILE B 1 45 ? 7.684 5.715 -1.899 1 77.12 45 ILE B N 1
ATOM 2488 C CA . ILE B 1 45 ? 6.746 6.832 -1.889 1 77.12 45 ILE B CA 1
ATOM 2489 C C . ILE B 1 45 ? 6.551 7.355 -3.311 1 77.12 45 ILE B C 1
ATOM 2491 O O . ILE B 1 45 ? 5.633 8.141 -3.57 1 77.12 45 ILE B O 1
ATOM 2495 N N . THR B 1 46 ? 7.48 6.879 -4.129 1 77.75 46 THR B N 1
ATOM 2496 C CA . THR B 1 46 ? 7.324 7.223 -5.539 1 77.75 46 THR B CA 1
ATOM 2497 C C . THR B 1 46 ? 7.289 5.965 -6.402 1 77.75 46 THR B C 1
ATOM 2499 O O . THR B 1 46 ? 7.406 4.852 -5.891 1 77.75 46 THR B O 1
ATOM 2502 N N . SER B 1 47 ? 6.965 6.016 -7.684 1 69.94 47 SER B N 1
ATOM 2503 C CA . SER B 1 47 ? 6.996 4.891 -8.617 1 69.94 47 SER B CA 1
ATOM 2504 C C . SER B 1 47 ? 8.391 4.699 -9.203 1 69.94 47 SER B C 1
ATOM 2506 O O . SER B 1 47 ? 8.555 3.965 -10.18 1 69.94 47 SER B O 1
ATOM 2508 N N . SER B 1 48 ? 9.438 5.379 -8.5 1 73.25 48 SER B N 1
ATOM 2509 C CA . SER B 1 48 ? 10.805 5.32 -9.008 1 73.25 48 SER B CA 1
ATOM 2510 C C . SER B 1 48 ? 11.805 5.102 -7.875 1 73.25 48 SER B C 1
ATOM 2512 O O . SER B 1 48 ? 11.602 5.578 -6.758 1 73.25 48 SER B O 1
ATOM 2514 N N . SER B 1 49 ? 12.883 4.348 -8.188 1 74.25 49 SER B N 1
ATOM 2515 C CA . SER B 1 49 ? 13.93 4.121 -7.199 1 74.25 49 SER B CA 1
ATOM 2516 C C . SER B 1 49 ? 14.844 5.336 -7.078 1 74.25 49 SER B C 1
ATOM 2518 O O . SER B 1 49 ? 15.625 5.441 -6.125 1 74.25 49 SER B O 1
ATOM 2520 N N . HIS B 1 50 ? 14.711 6.227 -7.992 1 83.31 50 HIS B N 1
ATOM 2521 C CA . HIS B 1 50 ? 15.586 7.395 -7.988 1 83.31 50 HIS B CA 1
ATOM 2522 C C . HIS B 1 50 ? 14.891 8.594 -7.348 1 83.31 50 HIS B C 1
ATOM 2524 O O . HIS B 1 50 ? 13.695 8.805 -7.551 1 83.31 50 HIS B O 1
ATOM 2530 N N . ALA B 1 51 ? 15.719 9.266 -6.59 1 90.5 51 ALA B N 1
ATOM 2531 C CA . ALA B 1 51 ? 15.203 10.492 -5.992 1 90.5 51 ALA B CA 1
ATOM 2532 C C . ALA B 1 51 ? 14.852 11.523 -7.066 1 90.5 51 ALA B C 1
ATOM 2534 O O . ALA B 1 51 ? 15.617 11.742 -8 1 90.5 51 ALA B O 1
ATOM 2535 N N . PRO B 1 52 ? 13.742 12.117 -6.945 1 92.81 52 PRO B N 1
ATOM 2536 C CA . PRO B 1 52 ? 13.414 13.195 -7.883 1 92.81 52 PRO B CA 1
ATOM 2537 C C . PRO B 1 52 ? 14.289 14.43 -7.695 1 92.81 52 PRO B C 1
ATOM 2539 O O . PRO B 1 52 ? 14.922 14.594 -6.645 1 92.81 52 PRO B O 1
ATOM 2542 N N . ARG B 1 53 ? 14.352 15.297 -8.656 1 93.44 53 ARG B N 1
ATOM 2543 C CA . ARG B 1 53 ? 15.234 16.453 -8.656 1 93.44 53 ARG B CA 1
ATOM 2544 C C . ARG B 1 53 ? 14.93 17.375 -7.484 1 93.44 53 ARG B C 1
ATOM 2546 O O . ARG B 1 53 ? 15.844 17.922 -6.863 1 93.44 53 ARG B O 1
ATOM 2553 N N . TRP B 1 54 ? 13.656 17.547 -7.148 1 95.31 54 TRP B N 1
ATOM 2554 C CA . TRP B 1 54 ? 13.258 18.469 -6.098 1 95.31 54 TRP B CA 1
ATOM 2555 C C . TRP B 1 54 ? 13.766 18.016 -4.738 1 95.31 54 TRP B C 1
ATOM 2557 O O . TRP B 1 54 ? 13.859 18.797 -3.799 1 95.31 54 TRP B O 1
ATOM 2567 N N . ALA B 1 55 ? 14.047 16.719 -4.613 1 96.56 55 ALA B N 1
ATOM 2568 C CA . ALA B 1 55 ? 14.5 16.141 -3.344 1 96.56 55 ALA B CA 1
ATOM 2569 C C . ALA B 1 55 ? 15.82 16.766 -2.9 1 96.56 55 ALA B C 1
ATOM 2571 O O . ALA B 1 55 ? 16.094 16.875 -1.702 1 96.56 55 ALA B O 1
ATOM 2572 N N . LYS B 1 56 ? 16.609 17.219 -3.855 1 96.81 56 LYS B N 1
ATOM 2573 C CA . LYS B 1 56 ? 17.906 17.812 -3.559 1 96.81 56 LYS B CA 1
ATOM 2574 C C . LYS B 1 56 ? 17.766 19.156 -2.85 1 96.81 56 LYS B C 1
ATOM 2576 O O . LYS B 1 56 ? 18.688 19.625 -2.203 1 96.81 56 LYS B O 1
ATOM 2581 N N . SER B 1 57 ? 16.578 19.719 -2.936 1 97.75 57 SER B N 1
ATOM 2582 C CA . SER B 1 57 ? 16.344 21.031 -2.361 1 97.75 57 SER B CA 1
ATOM 2583 C C . SER B 1 57 ? 15.734 20.922 -0.964 1 97.75 57 SER B C 1
ATOM 2585 O O . SER B 1 57 ? 15.344 21.938 -0.371 1 97.75 57 SER B O 1
ATOM 2587 N N . VAL B 1 58 ? 15.617 19.734 -0.444 1 98.44 58 VAL B N 1
ATOM 2588 C CA . VAL B 1 58 ? 15.055 19.484 0.88 1 98.44 58 VAL B CA 1
ATOM 2589 C C . VAL B 1 58 ? 16.156 19.062 1.845 1 98.44 58 VAL B C 1
ATOM 2591 O O . VAL B 1 58 ? 17.031 18.266 1.49 1 98.44 58 VAL B O 1
ATOM 2594 N N . GLU B 1 59 ? 16.219 19.688 2.992 1 98.56 59 GLU B N 1
ATOM 2595 C CA . GLU B 1 59 ? 17.047 19.156 4.078 1 98.56 59 GLU B CA 1
ATOM 2596 C C . GLU B 1 59 ? 16.344 18 4.785 1 98.56 59 GLU B C 1
ATOM 2598 O O . GLU B 1 59 ? 15.375 18.219 5.52 1 98.56 59 GLU B O 1
ATOM 2603 N N . TRP B 1 60 ? 16.859 16.812 4.535 1 98.19 60 TRP B N 1
ATOM 2604 C CA . TRP B 1 60 ? 16.281 15.617 5.137 1 98.19 60 TRP B CA 1
ATOM 2605 C C . TRP B 1 60 ? 16.938 15.32 6.484 1 98.19 60 TRP B C 1
ATOM 2607 O O . TRP B 1 60 ? 17.922 14.586 6.562 1 98.19 60 TRP B O 1
ATOM 2617 N N . ALA B 1 61 ? 16.375 15.789 7.555 1 98.44 61 ALA B N 1
ATOM 2618 C CA . ALA B 1 61 ? 16.969 15.703 8.8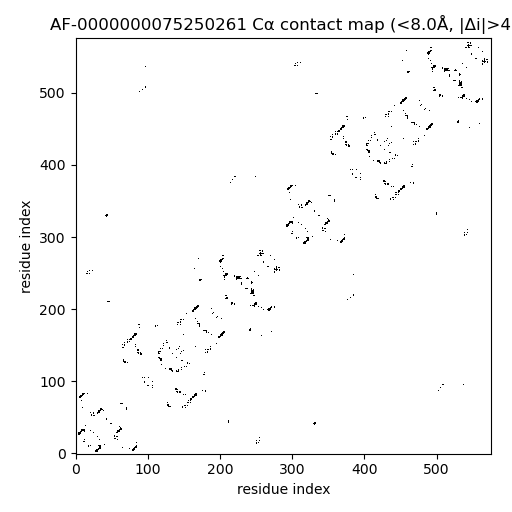83 1 98.44 61 ALA B CA 1
ATOM 2619 C C . ALA B 1 61 ? 16.406 14.516 9.656 1 98.44 61 ALA B C 1
ATOM 2621 O O . ALA B 1 61 ? 15.211 14.227 9.578 1 98.44 61 ALA B O 1
ATOM 2622 N N . LYS B 1 62 ? 17.281 13.852 10.375 1 97.69 62 LYS B N 1
ATOM 2623 C CA . LYS B 1 62 ? 16.859 12.797 11.297 1 97.69 62 LYS B CA 1
ATOM 2624 C C . LYS B 1 62 ? 16.406 13.383 12.633 1 97.69 62 LYS B C 1
ATOM 2626 O O . LYS B 1 62 ? 17.141 14.164 13.25 1 97.69 62 LYS B O 1
ATOM 2631 N N . ALA B 1 63 ? 15.211 13.008 13.016 1 97.94 63 ALA B N 1
ATOM 2632 C CA . ALA B 1 63 ? 14.656 13.461 14.297 1 97.94 63 ALA B CA 1
ATOM 2633 C C . ALA B 1 63 ? 13.562 12.508 14.781 1 97.94 63 ALA B C 1
ATOM 2635 O O . ALA B 1 63 ? 12.938 11.805 13.984 1 97.94 63 ALA B O 1
ATOM 2636 N N . ASP B 1 64 ? 13.43 12.469 16.062 1 96.75 64 ASP B N 1
ATOM 2637 C CA . ASP B 1 64 ? 12.367 11.719 16.719 1 96.75 64 ASP B CA 1
ATOM 2638 C C . ASP B 1 64 ? 11.305 12.656 17.281 1 96.75 64 ASP B C 1
ATOM 2640 O O . ASP B 1 64 ? 11.57 13.43 18.203 1 96.75 64 ASP B O 1
ATOM 2644 N N . ILE B 1 65 ? 10.117 12.562 16.812 1 96.88 65 ILE B N 1
ATOM 2645 C CA . ILE B 1 65 ? 9.047 13.5 17.125 1 96.88 65 ILE B CA 1
ATOM 2646 C C . ILE B 1 65 ? 8.711 13.414 18.625 1 96.88 65 ILE B C 1
ATOM 2648 O O . ILE B 1 65 ? 8.094 14.32 19.188 1 96.88 65 ILE B O 1
ATOM 2652 N N . LEU B 1 66 ? 9.086 12.289 19.25 1 96 66 LEU B N 1
ATOM 2653 C CA . LEU B 1 66 ? 8.812 12.117 20.672 1 96 66 LEU B CA 1
ATOM 2654 C C . LEU B 1 66 ? 9.93 12.727 21.516 1 96 66 LEU B C 1
ATOM 2656 O O . LEU B 1 66 ? 9.812 12.805 22.734 1 96 66 LEU B O 1
ATOM 2660 N N . LYS B 1 67 ? 10.969 13.148 20.844 1 97.25 67 LYS B N 1
ATOM 2661 C CA . LYS B 1 67 ? 12.109 13.766 21.516 1 97.25 67 LYS B CA 1
ATOM 2662 C C . LYS B 1 67 ? 12.375 15.164 20.984 1 97.25 67 LYS B C 1
ATOM 2664 O O . LYS B 1 67 ? 13.258 15.359 20.141 1 97.25 67 LYS B O 1
ATOM 2669 N N . PRO B 1 68 ? 11.773 16.188 21.562 1 97.31 68 PRO B N 1
ATOM 2670 C CA . PRO B 1 68 ? 11.844 17.562 21.062 1 97.31 68 PRO B CA 1
ATOM 2671 C C . PRO B 1 68 ? 13.273 18.062 20.891 1 97.31 68 PRO B C 1
ATOM 2673 O O . PRO B 1 68 ? 13.562 18.844 19.984 1 97.31 68 PRO B O 1
ATOM 2676 N N . ALA B 1 69 ? 14.18 17.609 21.656 1 96.75 69 ALA B N 1
ATOM 2677 C CA . ALA B 1 69 ? 15.57 18.047 21.578 1 96.75 69 ALA B CA 1
ATOM 2678 C C . ALA B 1 69 ? 16.156 17.75 20.188 1 96.75 69 ALA B C 1
ATOM 2680 O O . ALA B 1 69 ? 17.062 18.438 19.734 1 96.75 69 ALA B O 1
ATOM 2681 N N . THR B 1 70 ? 15.633 16.797 19.547 1 97.88 70 THR B N 1
ATOM 2682 C CA . THR B 1 70 ? 16.172 16.344 18.281 1 97.88 70 THR B CA 1
ATOM 2683 C C . THR B 1 70 ? 15.656 17.203 17.125 1 97.88 70 THR B C 1
ATOM 2685 O O . THR B 1 70 ? 16.219 17.203 16.031 1 97.88 70 THR B O 1
ATOM 2688 N N . TYR B 1 71 ? 14.57 17.984 17.344 1 98.38 71 TYR B N 1
ATOM 2689 C CA . TYR B 1 71 ? 14.031 18.703 16.203 1 98.38 71 TYR B CA 1
ATOM 2690 C C . TYR B 1 71 ? 13.898 20.188 16.516 1 98.38 71 TYR B C 1
ATOM 2692 O O . TYR B 1 71 ? 13.703 21 15.602 1 98.38 71 TYR B O 1
ATOM 2700 N N . LYS B 1 72 ? 14.047 20.625 17.688 1 97.19 72 LYS B N 1
ATOM 2701 C CA . LYS B 1 72 ? 13.875 22.016 18.109 1 97.19 72 LYS B CA 1
ATOM 2702 C C . LYS B 1 72 ? 14.797 22.938 17.328 1 97.19 72 LYS B C 1
ATOM 2704 O O . LYS B 1 72 ? 14.375 24.016 16.875 1 97.19 72 LYS B O 1
ATOM 2709 N N . PRO B 1 73 ? 16.047 22.578 17.094 1 97.31 73 PRO B N 1
ATOM 2710 C CA . PRO B 1 73 ? 16.953 23.469 16.344 1 97.31 73 PRO B CA 1
ATOM 2711 C C . PRO B 1 73 ? 16.438 23.781 14.938 1 97.31 73 PRO B C 1
ATOM 2713 O O . PRO B 1 73 ? 16.766 24.844 14.391 1 97.31 73 PRO B O 1
ATOM 2716 N N . PHE B 1 74 ? 15.672 22.953 14.391 1 98.31 74 PHE B N 1
ATOM 2717 C CA . PHE B 1 74 ? 15.195 23.125 13.023 1 98.31 74 PHE B CA 1
ATOM 2718 C C . PHE B 1 74 ? 14.008 24.062 12.977 1 98.31 74 PHE B C 1
ATOM 2720 O O . PHE B 1 74 ? 13.633 24.562 11.906 1 98.31 74 PHE B O 1
ATOM 2727 N N . LEU B 1 75 ? 13.422 24.328 14.125 1 98.38 75 LEU B N 1
ATOM 2728 C CA . LEU B 1 75 ? 12.203 25.125 14.18 1 98.38 75 LEU B CA 1
ATOM 2729 C C . LEU B 1 75 ? 12.523 26.609 14.133 1 98.38 75 LEU B C 1
ATOM 2731 O O . LEU B 1 75 ? 11.672 27.422 13.773 1 98.38 75 LEU B O 1
ATOM 2735 N N . LYS B 1 76 ? 13.688 26.922 14.484 1 96.38 76 LYS B N 1
ATOM 2736 C CA . LYS B 1 76 ? 14.086 28.328 14.578 1 96.38 76 LYS B CA 1
ATOM 2737 C C . LYS B 1 76 ? 13.93 29.031 13.242 1 96.38 76 LYS B C 1
ATOM 2739 O O . LYS B 1 76 ? 14.328 28.5 12.203 1 96.38 76 LYS B O 1
ATOM 2744 N N . GLU B 1 77 ? 13.25 30.188 13.219 1 95.31 77 GLU B N 1
ATOM 2745 C CA . GLU B 1 77 ? 13.102 31.094 12.086 1 95.31 77 GLU B CA 1
ATOM 2746 C C . GLU B 1 77 ? 12.195 30.484 11.016 1 95.31 77 GLU B C 1
ATOM 2748 O O . GLU B 1 77 ? 12.203 30.938 9.867 1 95.31 77 GLU B O 1
ATOM 2753 N N . SER B 1 78 ? 11.492 29.453 11.328 1 97.81 78 SER B N 1
ATOM 2754 C CA . SER B 1 78 ? 10.562 28.859 10.383 1 97.81 78 SER B CA 1
ATOM 2755 C C . SER B 1 78 ? 9.266 29.656 10.305 1 97.81 78 SER B C 1
ATOM 2757 O O . SER B 1 78 ? 8.805 30.203 11.312 1 97.81 78 SER B O 1
ATOM 2759 N N . SER B 1 79 ? 8.742 29.672 9.109 1 97.88 79 SER B N 1
ATOM 2760 C CA . SER B 1 79 ? 7.469 30.344 8.883 1 97.88 79 SER B CA 1
ATOM 2761 C C . SER B 1 79 ? 6.289 29.453 9.219 1 97.88 79 SER B C 1
ATOM 2763 O O . SER B 1 79 ? 5.199 29.922 9.531 1 97.88 79 SER B O 1
ATOM 2765 N N . ALA B 1 80 ? 6.527 28.172 9.156 1 98.69 80 ALA B N 1
ATOM 2766 C CA . ALA B 1 80 ? 5.461 27.219 9.438 1 98.69 80 ALA B CA 1
ATOM 2767 C C . ALA B 1 80 ? 6.031 25.844 9.789 1 98.69 80 ALA B C 1
ATOM 2769 O O . ALA B 1 80 ? 7.125 25.484 9.344 1 98.69 80 ALA B O 1
ATOM 2770 N N . VAL B 1 81 ? 5.32 25.125 10.586 1 98.88 81 VAL B N 1
ATOM 2771 C CA . VAL B 1 81 ? 5.602 23.734 10.93 1 98.88 81 VAL B CA 1
ATOM 2772 C C . VAL B 1 81 ? 4.387 22.875 10.617 1 98.88 81 VAL B C 1
ATOM 2774 O O . VAL B 1 81 ? 3.254 23.234 10.93 1 98.88 81 VAL B O 1
ATOM 2777 N N . VAL B 1 82 ? 4.645 21.734 9.961 1 98.94 82 VAL B N 1
ATOM 2778 C CA . VAL B 1 82 ? 3.578 20.812 9.586 1 98.94 82 VAL B CA 1
ATOM 2779 C C . VAL B 1 82 ? 3.758 19.5 10.32 1 98.94 82 VAL B C 1
ATOM 2781 O O . VAL B 1 82 ? 4.855 18.938 10.352 1 98.94 82 VAL B O 1
ATOM 2784 N N . HIS B 1 83 ? 2.756 19.078 10.969 1 98.88 83 HIS B N 1
ATOM 2785 C CA . HIS B 1 83 ? 2.68 17.719 11.492 1 98.88 83 HIS B CA 1
ATOM 2786 C C . HIS B 1 83 ? 1.899 16.797 10.555 1 98.88 83 HIS B C 1
ATOM 2788 O O . HIS B 1 83 ? 0.667 16.844 10.531 1 98.88 83 HIS B O 1
ATOM 2794 N N . SER B 1 84 ? 2.598 15.961 9.852 1 98.38 84 SER B N 1
ATOM 2795 C CA . SER B 1 84 ? 1.938 15.109 8.867 1 98.38 84 SER B CA 1
ATOM 2796 C C . SER B 1 84 ? 2.045 13.633 9.258 1 98.38 84 SER B C 1
ATOM 2798 O O . SER B 1 84 ? 1.831 12.75 8.43 1 98.38 84 SER B O 1
ATOM 2800 N N . MET B 1 85 ? 2.322 13.391 10.477 1 94.94 85 MET B N 1
ATOM 2801 C CA . MET B 1 85 ? 2.477 12.016 10.961 1 94.94 85 MET B CA 1
ATOM 2802 C C . MET B 1 85 ? 1.15 11.469 11.484 1 94.94 85 MET B C 1
ATOM 2804 O O . MET B 1 85 ? 0.244 12.242 11.812 1 94.94 85 MET B O 1
ATOM 2808 N N . GLY B 1 86 ? 1.076 10.156 11.477 1 89.5 86 GLY B N 1
ATOM 2809 C CA . GLY B 1 86 ? -0.088 9.461 12.008 1 89.5 86 GLY B CA 1
ATOM 2810 C C . GLY B 1 86 ? -0.009 7.953 11.852 1 89.5 86 GLY B C 1
ATOM 2811 O O . GLY B 1 86 ? 0.88 7.441 11.164 1 89.5 86 GLY B O 1
ATOM 2812 N N . ILE B 1 87 ? -0.824 7.289 12.586 1 86.44 87 ILE B N 1
ATOM 2813 C CA . ILE B 1 87 ? -0.921 5.84 12.453 1 86.44 87 ILE B CA 1
ATOM 2814 C C . ILE B 1 87 ? -2.373 5.441 12.188 1 86.44 87 ILE B C 1
ATOM 2816 O O . ILE B 1 87 ? -3.297 6.047 12.742 1 86.44 87 ILE B O 1
ATOM 2820 N N . LEU B 1 88 ? -2.527 4.613 11.242 1 80.5 88 LEU B N 1
ATOM 2821 C CA . LEU B 1 88 ? -3.859 4.117 10.914 1 80.5 88 LEU B CA 1
ATOM 2822 C C . LEU B 1 88 ? -4.293 3.031 11.891 1 80.5 88 LEU B C 1
ATOM 2824 O O . LEU B 1 88 ? -5.461 2.969 12.281 1 80.5 88 LEU B O 1
ATOM 2828 N N . LEU B 1 89 ? -3.357 2.166 12.164 1 78.19 89 LEU B N 1
ATOM 2829 C CA . LEU B 1 89 ? -3.65 1.066 13.078 1 78.19 89 LEU B CA 1
ATOM 2830 C C . LEU B 1 89 ? -2.664 1.047 14.242 1 78.19 89 LEU B C 1
ATOM 2832 O O . LEU B 1 89 ? -1.471 1.296 14.055 1 78.19 89 LEU B O 1
ATOM 2836 N N . GLU B 1 90 ? -3.316 1.067 15.344 1 74.62 90 GLU B N 1
ATOM 2837 C CA . GLU B 1 90 ? -2.43 0.954 16.5 1 74.62 90 GLU B CA 1
ATOM 2838 C C . GLU B 1 90 ? -1.684 -0.377 16.484 1 74.62 90 GLU B C 1
ATOM 2840 O O . GLU B 1 90 ? -1.979 -1.257 15.68 1 74.62 90 GLU B O 1
ATOM 2845 N N . ALA B 1 91 ? -1.447 -0.956 17.562 1 58.28 91 ALA B N 1
ATOM 2846 C CA . ALA B 1 91 ? -0.604 -2.076 17.969 1 58.28 91 ALA B CA 1
ATOM 2847 C C . ALA B 1 91 ? -1.05 -3.371 17.297 1 58.28 91 ALA B C 1
ATOM 2849 O O . ALA B 1 91 ? -1.772 -3.346 16.297 1 58.28 91 ALA B O 1
ATOM 2850 N N . ASP B 1 92 ? -1.354 -4.445 17.781 1 60.81 92 ASP B N 1
ATOM 2851 C CA . ASP B 1 92 ? -1.189 -5.891 17.688 1 60.81 92 ASP B CA 1
ATOM 2852 C C . ASP B 1 92 ? -2.16 -6.484 16.672 1 60.81 92 ASP B C 1
ATOM 2854 O O . ASP B 1 92 ? -2.977 -7.344 17 1 60.81 92 ASP B O 1
ATOM 2858 N N . TYR B 1 93 ? -2.379 -5.707 15.562 1 61.53 93 TYR B N 1
ATOM 2859 C CA . TYR B 1 93 ? -3.129 -6.332 14.477 1 61.53 93 TYR B CA 1
ATOM 2860 C C . TYR B 1 93 ? -2.523 -7.68 14.102 1 61.53 93 TYR B C 1
ATOM 2862 O O . TYR B 1 93 ? -3.232 -8.586 13.656 1 61.53 93 TYR B O 1
ATOM 2870 N N . LYS B 1 94 ? -1.306 -7.691 14.398 1 61.66 94 LYS B N 1
ATOM 2871 C CA . LYS B 1 94 ? -0.559 -8.898 14.055 1 61.66 94 LYS B CA 1
ATOM 2872 C C . LYS B 1 94 ? -1.114 -10.117 14.789 1 61.66 94 LYS B C 1
ATOM 2874 O O . LYS B 1 94 ? -1.284 -11.18 14.203 1 61.66 94 LYS B O 1
ATOM 2879 N N . GLY B 1 95 ? -1.437 -9.781 16.031 1 64.38 95 GLY B N 1
ATOM 2880 C CA . GLY B 1 95 ? -1.925 -10.906 16.812 1 64.38 95 GLY B CA 1
ATOM 2881 C C . GLY B 1 95 ? -3.285 -11.398 16.359 1 64.38 95 GLY B C 1
ATOM 2882 O O . GLY B 1 95 ? -3.562 -12.602 16.422 1 64.38 95 GLY B O 1
ATOM 2883 N N . ILE B 1 96 ? -4.023 -10.516 15.789 1 65.88 96 ILE B N 1
ATOM 2884 C CA . ILE B 1 96 ? -5.379 -10.852 15.367 1 65.88 96 ILE B CA 1
ATOM 2885 C C . ILE B 1 96 ? -5.344 -11.562 14.016 1 65.88 96 ILE B C 1
ATOM 2887 O O . ILE B 1 96 ? -5.961 -12.609 13.844 1 65.88 96 ILE B O 1
ATOM 2891 N N . VAL B 1 97 ? -4.574 -11.055 13.219 1 65.5 97 VAL B N 1
ATOM 2892 C CA . VAL B 1 97 ? -4.547 -11.57 11.852 1 65.5 97 VAL B CA 1
ATOM 2893 C C . VAL B 1 97 ? -3.799 -12.898 11.82 1 65.5 97 VAL B C 1
ATOM 2895 O O . VAL B 1 97 ? -4.109 -13.773 11.008 1 65.5 97 VAL B O 1
ATOM 2898 N N . GLN B 1 98 ? -2.916 -13.086 12.859 1 64.62 98 GLN B N 1
ATOM 2899 C CA . GLN B 1 98 ? -2.133 -14.312 12.906 1 64.62 98 GLN B CA 1
ATOM 2900 C C . GLN B 1 98 ? -2.867 -15.406 13.68 1 64.62 98 GLN B C 1
ATOM 2902 O O . GLN B 1 98 ? -2.359 -16.516 13.828 1 64.62 98 GLN B O 1
ATOM 2907 N N . GLY B 1 99 ? -4.016 -15.086 14.117 1 62.81 99 GLY B N 1
ATOM 2908 C CA . GLY B 1 99 ? -4.816 -16.078 14.82 1 62.81 99 GLY B CA 1
ATOM 2909 C C . GLY B 1 99 ? -4.359 -16.312 16.25 1 62.81 99 GLY B C 1
ATOM 2910 O O . GLY B 1 99 ? -4.785 -17.281 16.891 1 62.81 99 GLY B O 1
ATOM 2911 N N . ARG B 1 100 ? -3.484 -15.539 16.719 1 62.56 100 ARG B N 1
ATOM 2912 C CA . ARG B 1 100 ? -2.975 -15.711 18.078 1 62.56 100 ARG B CA 1
ATOM 2913 C C . ARG B 1 100 ? -4.012 -15.281 19.109 1 62.56 100 ARG B C 1
ATOM 2915 O O . ARG B 1 100 ? -3.971 -15.727 20.266 1 62.56 100 ARG B O 1
ATOM 2922 N N . GLU B 1 101 ? -4.805 -14.438 18.781 1 67.5 101 GLU B N 1
ATOM 2923 C CA . GLU B 1 101 ? -5.883 -13.969 19.641 1 67.5 101 GLU B CA 1
ATOM 2924 C C . GLU B 1 101 ? -7.25 -14.32 19.047 1 67.5 101 GLU B C 1
ATOM 2926 O O . GLU B 1 101 ? -7.391 -14.461 17.844 1 67.5 101 GLU B O 1
ATOM 2931 N N . SER B 1 102 ? -8.133 -14.711 20.047 1 74.62 102 SER B N 1
ATOM 2932 C CA . SER B 1 102 ? -9.508 -14.906 19.578 1 74.62 102 SER B CA 1
ATOM 2933 C C . SER B 1 102 ? -10.008 -13.68 18.828 1 74.62 102 SER B C 1
ATOM 2935 O O . SER B 1 102 ? -9.633 -12.547 19.141 1 74.62 102 SER B O 1
ATOM 2937 N N . LEU B 1 103 ? -10.633 -13.898 17.672 1 75.81 103 LEU B N 1
ATOM 2938 C CA . LEU B 1 103 ? -11.18 -12.812 16.859 1 75.81 103 LEU B CA 1
ATOM 2939 C C . LEU B 1 103 ? -11.961 -11.828 17.719 1 75.81 103 LEU B C 1
ATOM 2941 O O . LEU B 1 103 ? -11.883 -10.617 17.516 1 75.81 103 LEU B O 1
ATOM 2945 N N . VAL B 1 104 ? -12.641 -12.414 18.75 1 78.31 104 VAL B N 1
ATOM 2946 C CA . VAL B 1 104 ? -13.484 -11.586 19.594 1 78.31 104 VAL B CA 1
ATOM 2947 C C . VAL B 1 104 ? -12.625 -10.688 20.484 1 78.31 104 VAL B C 1
ATOM 2949 O O . VAL B 1 104 ? -12.844 -9.477 20.562 1 78.31 104 VAL B O 1
ATOM 2952 N N . SER B 1 105 ? -11.625 -11.289 21.078 1 78.44 105 SER B N 1
ATOM 2953 C CA . SER B 1 105 ? -10.742 -10.531 21.953 1 78.44 105 SER B CA 1
ATOM 2954 C C . SER B 1 105 ? -9.938 -9.5 21.172 1 78.44 105 SER B C 1
ATOM 2956 O O . SER B 1 105 ? -9.742 -8.375 21.625 1 78.44 105 SER B O 1
ATOM 2958 N N . GLY B 1 106 ? -9.57 -9.859 19.984 1 75.06 106 GLY B N 1
ATOM 2959 C CA . GLY B 1 106 ? -8.82 -8.961 19.125 1 75.06 106 GLY B CA 1
ATOM 2960 C C . GLY B 1 106 ? -9.633 -7.746 18.688 1 75.06 106 GLY B C 1
ATOM 2961 O O . GLY B 1 106 ? -9.148 -6.613 18.766 1 75.06 106 GLY B O 1
ATOM 2962 N N . LEU B 1 107 ? -10.844 -8.008 18.391 1 77.62 107 LEU B N 1
ATOM 2963 C CA . LEU B 1 107 ? -11.719 -6.93 17.938 1 77.62 107 LEU B CA 1
ATOM 2964 C C . LEU B 1 107 ? -12.047 -5.984 19.094 1 77.62 107 LEU B C 1
ATOM 2966 O O . LEU B 1 107 ? -12.086 -4.766 18.906 1 77.62 107 LEU B O 1
ATOM 2970 N N . GLN B 1 108 ? -12.188 -6.562 20.25 1 78.31 108 GLN B N 1
ATOM 2971 C CA . GLN B 1 108 ? -12.445 -5.75 21.438 1 78.31 108 GLN B CA 1
ATOM 2972 C C . GLN B 1 108 ? -11.273 -4.82 21.734 1 78.31 108 GLN B C 1
ATOM 2974 O O . GLN B 1 108 ? -11.469 -3.66 22.109 1 78.31 108 GLN B O 1
ATOM 2979 N N . LYS B 1 109 ? -10.18 -5.352 21.562 1 75.62 109 LYS B N 1
ATOM 2980 C CA . LYS B 1 109 ? -8.984 -4.562 21.812 1 75.62 109 LYS B CA 1
ATOM 2981 C C . LYS B 1 109 ? -8.805 -3.477 20.75 1 75.62 109 LYS B C 1
ATOM 2983 O O . LYS B 1 109 ? -8.43 -2.348 21.078 1 75.62 109 LYS B O 1
ATOM 2988 N N . LEU B 1 110 ? -9.109 -3.771 19.531 1 75.19 110 LEU B N 1
ATOM 2989 C CA . LEU B 1 110 ? -8.93 -2.848 18.422 1 75.19 110 LEU B CA 1
ATOM 2990 C C . LEU B 1 110 ? -9.891 -1.673 18.516 1 75.19 110 LEU B C 1
ATOM 2992 O O . LEU B 1 110 ? -9.57 -0.559 18.094 1 75.19 110 LEU B O 1
ATOM 2996 N N . PHE B 1 111 ? -11 -1.942 19.172 1 78.19 111 PHE B N 1
ATOM 2997 C CA . PHE B 1 111 ? -12.023 -0.9 19.188 1 78.19 111 PHE B CA 1
ATOM 2998 C C . PHE B 1 111 ? -12.195 -0.343 20.594 1 78.19 111 PHE B C 1
ATOM 3000 O O . PHE B 1 111 ? -13.258 0.179 20.938 1 78.19 111 PHE B O 1
ATOM 3007 N N . ALA B 1 112 ? -11.109 -0.606 21.359 1 76.06 112 ALA B N 1
ATOM 3008 C CA . ALA B 1 112 ? -11.117 0.004 22.688 1 76.06 112 ALA B CA 1
ATOM 3009 C C . ALA B 1 112 ? -11.258 1.521 22.594 1 76.06 112 ALA B C 1
ATOM 3011 O O . ALA B 1 112 ? -10.773 2.137 21.641 1 76.06 112 ALA B O 1
ATOM 3012 N N . PRO B 1 113 ? -11.859 2.115 23.578 1 75.62 113 PRO B N 1
ATOM 3013 C CA . PRO B 1 113 ? -12.156 3.549 23.484 1 75.62 113 PRO B CA 1
ATOM 3014 C C . PRO B 1 113 ? -10.891 4.41 23.516 1 75.62 113 PRO B C 1
ATOM 3016 O O . PRO B 1 113 ? -10.852 5.465 22.875 1 75.62 113 PRO B O 1
ATOM 3019 N N . SER B 1 114 ? -9.984 4.102 24.375 1 79.94 114 SER B N 1
ATOM 3020 C CA . SER B 1 114 ? -8.734 4.855 24.422 1 79.94 114 SER B CA 1
ATOM 3021 C C . SER B 1 114 ? -7.598 4.004 24.984 1 79.94 114 SER B C 1
ATOM 3023 O O . SER B 1 114 ? -7.836 3.033 25.703 1 79.94 114 SER B O 1
ATOM 3025 N N . ARG B 1 115 ? -6.371 4.359 24.5 1 81.44 115 ARG B N 1
ATOM 3026 C CA . ARG B 1 115 ? -5.148 3.758 25.031 1 81.44 115 ARG B CA 1
ATOM 3027 C C . ARG B 1 115 ? -4.207 4.82 25.578 1 81.44 115 ARG B C 1
ATOM 3029 O O . ARG B 1 115 ? -4.359 6.008 25.281 1 81.44 115 ARG B O 1
ATOM 3036 N N . PRO B 1 116 ? -3.359 4.359 26.391 1 84.44 116 PRO B N 1
ATOM 3037 C CA . PRO B 1 116 ? -2.471 5.363 26.969 1 84.44 116 PRO B CA 1
ATOM 3038 C C . PRO B 1 116 ? -1.598 6.059 25.938 1 84.44 116 PRO B C 1
ATOM 3040 O O . PRO B 1 116 ? -1.136 5.422 24.984 1 84.44 116 PRO B O 1
ATOM 3043 N N . GLY B 1 117 ? -1.523 7.348 26.062 1 88.94 117 GLY B N 1
ATOM 3044 C CA . GLY B 1 117 ? -0.579 8.133 25.281 1 88.94 117 GLY B CA 1
ATOM 3045 C C . GLY B 1 117 ? 0.726 8.391 26.016 1 88.94 117 GLY B C 1
ATOM 3046 O O . GLY B 1 117 ? 1.405 7.449 26.438 1 88.94 117 GLY B O 1
ATOM 3047 N N . SER B 1 118 ? 1.13 9.562 26.094 1 90.94 118 SER B N 1
ATOM 3048 C CA . SER B 1 118 ? 2.266 10.016 26.891 1 90.94 118 SER B CA 1
ATOM 3049 C C . SER B 1 118 ? 1.803 10.727 28.156 1 90.94 118 SER B C 1
ATOM 3051 O O . SER B 1 118 ? 0.648 10.586 28.562 1 90.94 118 SER B O 1
ATOM 3053 N N . GLN B 1 119 ? 2.75 11.273 28.844 1 85.56 119 GLN B N 1
ATOM 3054 C CA . GLN B 1 119 ? 2.357 12.195 29.891 1 85.56 119 GLN B CA 1
ATOM 3055 C C . GLN B 1 119 ? 1.578 13.383 29.328 1 85.56 119 GLN B C 1
ATOM 3057 O O . GLN B 1 119 ? 1.399 13.492 28.125 1 85.56 119 GLN B O 1
ATOM 3062 N N . ASN B 1 120 ? 0.979 14.188 30.203 1 87.38 120 ASN B N 1
ATOM 3063 C CA . ASN B 1 120 ? 0.29 15.391 29.75 1 87.38 120 ASN B CA 1
ATOM 3064 C C . ASN B 1 120 ? 1.217 16.297 28.938 1 87.38 120 ASN B C 1
ATOM 3066 O O . ASN B 1 120 ? 2.102 16.938 29.5 1 87.38 120 ASN B O 1
ATOM 3070 N N . PRO B 1 121 ? 0.982 16.219 27.578 1 84.75 121 PRO B N 1
ATOM 3071 C CA . PRO B 1 121 ? 1.921 16.969 26.75 1 84.75 121 PRO B CA 1
ATOM 3072 C C . PRO B 1 121 ? 1.923 18.453 27.047 1 84.75 121 PRO B C 1
ATOM 3074 O O . PRO B 1 121 ? 2.928 19.141 26.828 1 84.75 121 PRO B O 1
ATOM 3077 N N . LEU B 1 122 ? 0.867 18.969 27.578 1 88.56 122 LEU B N 1
ATOM 3078 C CA . LEU B 1 122 ? 0.748 20.406 27.859 1 88.56 122 LEU B CA 1
ATOM 3079 C C . LEU B 1 122 ? 1.498 20.781 29.125 1 88.56 122 LEU B C 1
ATOM 3081 O O . LEU B 1 122 ? 1.796 21.953 29.359 1 88.56 122 LEU B O 1
ATOM 3085 N N . GLY B 1 123 ? 1.708 19.781 29.953 1 88.94 123 GLY B N 1
ATOM 3086 C CA . GLY B 1 123 ? 2.396 20.031 31.203 1 88.94 123 GLY B CA 1
ATOM 3087 C C . GLY B 1 123 ? 3.896 19.828 31.109 1 88.94 123 GLY B C 1
ATOM 3088 O O . GLY B 1 123 ? 4.605 19.938 32.125 1 88.94 123 GLY B O 1
ATOM 3089 N N . ARG B 1 124 ? 4.324 19.625 29.906 1 88.06 124 ARG B N 1
ATOM 3090 C CA . ARG B 1 124 ? 5.742 19.344 29.703 1 88.06 124 ARG B CA 1
ATOM 3091 C C . ARG B 1 124 ? 6.566 20.625 29.766 1 88.06 124 ARG B C 1
ATOM 3093 O O . ARG B 1 124 ? 6.074 21.703 29.422 1 88.06 124 ARG B O 1
ATOM 3100 N N . GLN B 1 125 ? 7.805 20.375 30.219 1 90 125 GLN B N 1
ATOM 3101 C CA . GLN B 1 125 ? 8.789 21.438 30.031 1 90 125 GLN B CA 1
ATOM 3102 C C . GLN B 1 125 ? 9.305 21.484 28.594 1 90 125 GLN B C 1
ATOM 3104 O O . GLN B 1 125 ? 9.242 20.484 27.891 1 90 125 GLN B O 1
ATOM 3109 N N . GLU B 1 126 ? 9.75 22.703 28.25 1 90.38 126 GLU B N 1
ATOM 3110 C CA . GLU B 1 126 ? 10.344 22.859 26.938 1 90.38 126 GLU B CA 1
ATOM 3111 C C . GLU B 1 126 ? 11.43 21.812 26.688 1 90.38 126 GLU B C 1
ATOM 3113 O O . GLU B 1 126 ? 12.305 21.625 27.531 1 90.38 126 GLU B O 1
ATOM 3118 N N . GLY B 1 127 ? 11.297 21.078 25.594 1 90.56 127 GLY B N 1
ATOM 3119 C CA . GLY B 1 127 ? 12.328 20.125 25.219 1 90.56 127 GLY B CA 1
ATOM 3120 C C . GLY B 1 127 ? 12.148 18.766 25.875 1 90.56 127 GLY B C 1
ATOM 3121 O O . GLY B 1 127 ? 12.867 17.812 25.562 1 90.56 127 GLY B O 1
ATOM 3122 N N . GLU B 1 128 ? 11.211 18.656 26.781 1 93.19 128 GLU B N 1
ATOM 3123 C CA . GLU B 1 128 ? 11.008 17.391 27.484 1 93.19 128 GLU B CA 1
ATOM 3124 C C . GLU B 1 128 ? 10.453 16.312 26.562 1 93.19 128 GLU B C 1
ATOM 3126 O O . GLU B 1 128 ? 9.555 16.578 25.766 1 93.19 128 GLU B O 1
ATOM 3131 N N . GLU B 1 129 ? 10.969 15.164 26.672 1 94.94 129 GLU B N 1
ATOM 3132 C CA . GLU B 1 129 ? 10.594 14.047 25.797 1 94.94 129 GLU B CA 1
ATOM 3133 C C . GLU B 1 129 ? 9.211 13.523 26.156 1 94.94 129 GLU B C 1
ATOM 3135 O O . GLU B 1 129 ? 8.773 13.617 27.312 1 94.94 129 GLU B O 1
ATOM 3140 N N . LEU B 1 130 ? 8.445 13.055 25.172 1 94.62 130 LEU B N 1
ATOM 3141 C CA . LEU B 1 130 ? 7.219 12.297 25.391 1 94.62 130 LEU B CA 1
ATOM 3142 C C . LEU B 1 130 ? 7.531 10.836 25.734 1 94.62 130 LEU B C 1
ATOM 3144 O O . LEU B 1 130 ? 8.219 10.156 24.969 1 94.62 130 LEU B O 1
ATOM 3148 N N . ILE B 1 131 ? 7.004 10.367 26.812 1 92.44 131 ILE B N 1
ATOM 3149 C CA . ILE B 1 131 ? 7.246 9 27.234 1 92.44 131 ILE B CA 1
ATOM 3150 C C . ILE B 1 131 ? 6 8.148 26.984 1 92.44 131 ILE B C 1
ATOM 3152 O O . ILE B 1 131 ? 4.938 8.422 27.562 1 92.44 131 ILE B O 1
ATOM 3156 N N . ALA B 1 132 ? 6.18 7.18 26.141 1 90.19 132 ALA B N 1
ATOM 3157 C CA . ALA B 1 132 ? 5.066 6.273 25.859 1 90.19 132 ALA B CA 1
ATOM 3158 C C . ALA B 1 132 ? 4.625 5.535 27.125 1 90.19 132 ALA B C 1
ATOM 3160 O O . ALA B 1 132 ? 5.453 4.965 27.844 1 90.19 132 ALA B O 1
ATOM 3161 N N . LYS B 1 133 ? 3.361 5.5 27.359 1 89.56 133 LYS B N 1
ATOM 3162 C CA . LYS B 1 133 ? 2.857 4.887 28.578 1 89.56 133 LYS B CA 1
ATOM 3163 C C . LYS B 1 133 ? 2.252 3.516 28.297 1 89.56 133 LYS B C 1
ATOM 3165 O O . LYS B 1 133 ? 2.008 2.736 29.219 1 89.56 133 LYS B O 1
ATOM 3170 N N . GLU B 1 134 ? 1.932 3.303 27 1 83.69 134 GLU B N 1
ATOM 3171 C CA . GLU B 1 134 ? 1.398 1.993 26.641 1 83.69 134 GLU B CA 1
ATOM 3172 C C . GLU B 1 134 ? 2.438 0.896 26.859 1 83.69 134 GLU B C 1
ATOM 3174 O O . GLU B 1 134 ? 3.611 1.07 26.531 1 83.69 134 GLU B O 1
ATOM 3179 N N . ALA B 1 135 ? 1.941 -0.239 27.359 1 77.56 135 ALA B N 1
ATOM 3180 C CA . ALA B 1 135 ? 2.811 -1.381 27.641 1 77.56 135 ALA B CA 1
ATOM 3181 C C . ALA B 1 135 ? 3.531 -1.837 26.375 1 77.56 135 ALA B C 1
ATOM 3183 O O . ALA B 1 135 ? 2.93 -1.905 25.297 1 77.56 135 ALA B O 1
ATOM 3184 N N . GLY B 1 136 ? 4.82 -2.105 26.547 1 75.25 136 GLY B N 1
ATOM 3185 C CA . GLY B 1 136 ? 5.621 -2.639 25.453 1 75.25 136 GLY B CA 1
ATOM 3186 C C . GLY B 1 136 ? 6.082 -1.571 24.469 1 75.25 136 GLY B C 1
ATOM 3187 O O . GLY B 1 136 ? 6.688 -1.883 23.453 1 75.25 136 GLY B O 1
ATOM 3188 N N . GLY B 1 137 ? 5.699 -0.353 24.766 1 76.5 137 GLY B N 1
ATOM 3189 C CA . GLY B 1 137 ? 6.164 0.732 23.906 1 76.5 137 GLY B CA 1
ATOM 3190 C C . GLY B 1 137 ? 5.395 0.841 22.609 1 76.5 137 GLY B C 1
ATOM 3191 O O . GLY B 1 137 ? 5.887 1.424 21.641 1 76.5 137 GLY B O 1
ATOM 3192 N N . GLN B 1 138 ? 4.254 0.307 22.609 1 77.94 138 GLN B N 1
ATOM 3193 C CA . GLN B 1 138 ? 3.42 0.324 21.406 1 77.94 138 GLN B CA 1
ATOM 3194 C C . GLN B 1 138 ? 2.928 1.734 21.094 1 77.94 138 GLN B C 1
ATOM 3196 O O . GLN B 1 138 ? 2.564 2.482 22 1 77.94 138 GLN B O 1
ATOM 3201 N N . LEU B 1 139 ? 2.965 2.059 19.859 1 85.88 139 LEU B N 1
ATOM 3202 C CA . LEU B 1 139 ? 2.484 3.365 19.438 1 85.88 139 LEU B CA 1
ATOM 3203 C C . LEU B 1 139 ? 0.959 3.406 19.422 1 85.88 139 LEU B C 1
ATOM 3205 O O . LEU B 1 139 ? 0.312 2.504 18.891 1 85.88 139 LEU B O 1
ATOM 3209 N N . THR B 1 140 ? 0.417 4.363 20.031 1 90.81 140 THR B N 1
ATOM 3210 C CA . THR B 1 140 ? -1.028 4.52 20.141 1 90.81 140 THR B CA 1
ATOM 3211 C C . THR B 1 140 ? -1.499 5.766 19.406 1 90.81 140 THR B C 1
ATOM 3213 O O . THR B 1 140 ? -0.691 6.629 19.047 1 90.81 140 THR B O 1
ATOM 3216 N N . TYR B 1 141 ? -2.785 5.879 19.188 1 93.06 141 TYR B N 1
ATOM 3217 C CA . TYR B 1 141 ? -3.367 7.086 18.609 1 93.06 141 TYR B CA 1
ATOM 3218 C C . TYR B 1 141 ? -3.111 8.297 19.5 1 93.06 141 TYR B C 1
ATOM 3220 O O . TYR B 1 141 ? -2.771 9.375 19.016 1 93.06 141 TYR B O 1
ATOM 3228 N N . GLU B 1 142 ? -3.199 8.047 20.828 1 95.25 142 GLU B N 1
ATOM 3229 C CA . GLU B 1 142 ? -2.963 9.117 21.781 1 95.25 142 GLU B CA 1
ATOM 3230 C C . GLU B 1 142 ? -1.549 9.68 21.656 1 95.25 142 GLU B C 1
ATOM 3232 O O . GLU B 1 142 ? -1.357 10.891 21.641 1 95.25 142 GLU B O 1
ATOM 3237 N N . LEU B 1 143 ? -0.669 8.766 21.531 1 94.75 143 LEU B N 1
ATOM 3238 C CA . LEU B 1 143 ? 0.731 9.172 21.469 1 94.75 143 LEU B CA 1
ATOM 3239 C C . LEU B 1 143 ? 1.063 9.797 20.125 1 94.75 143 LEU B C 1
ATOM 3241 O O . LEU B 1 143 ? 1.574 10.914 20.062 1 94.75 143 LEU B O 1
ATOM 3245 N N . MET B 1 144 ? 0.657 9.148 19.062 1 94.5 144 MET B N 1
ATOM 3246 C CA . MET B 1 144 ? 1.187 9.484 17.75 1 94.5 144 MET B CA 1
ATOM 3247 C C . MET B 1 144 ? 0.325 10.547 17.078 1 94.5 144 MET B C 1
ATOM 3249 O O . MET B 1 144 ? 0.835 11.383 16.328 1 94.5 144 MET B O 1
ATOM 3253 N N . ASN B 1 145 ? -1.002 10.5 17.281 1 95.5 145 ASN B N 1
ATOM 3254 C CA . ASN B 1 145 ? -1.885 11.461 16.625 1 95.5 145 ASN B CA 1
ATOM 3255 C C . ASN B 1 145 ? -2.094 12.703 17.469 1 95.5 145 ASN B C 1
ATOM 3257 O O . ASN B 1 145 ? -2.078 13.828 16.953 1 95.5 145 ASN B O 1
ATOM 3261 N N . ARG B 1 146 ? -2.215 12.508 18.734 1 96.94 146 ARG B N 1
ATOM 3262 C CA . ARG B 1 146 ? -2.588 13.633 19.594 1 96.94 146 ARG B CA 1
ATOM 3263 C C . ARG B 1 146 ? -1.361 14.242 20.266 1 96.94 146 ARG B C 1
ATOM 3265 O O . ARG B 1 146 ? -0.995 15.383 19.984 1 96.94 146 ARG B O 1
ATOM 3272 N N . ASP B 1 147 ? -0.631 13.453 21.109 1 97.62 147 ASP B N 1
ATOM 3273 C CA . ASP B 1 147 ? 0.419 14 21.953 1 97.62 147 ASP B CA 1
ATOM 3274 C C . ASP B 1 147 ? 1.578 14.539 21.125 1 97.62 147 ASP B C 1
ATOM 3276 O O . ASP B 1 147 ? 2.141 15.594 21.438 1 97.62 147 ASP B O 1
ATOM 3280 N N . SER B 1 148 ? 1.954 13.836 20.125 1 97.69 148 SER B N 1
ATOM 3281 C CA . SER B 1 148 ? 3.057 14.289 19.281 1 97.69 148 SER B CA 1
ATOM 3282 C C . SER B 1 148 ? 2.723 15.609 18.594 1 97.69 148 SER B C 1
ATOM 3284 O O . SER B 1 148 ? 3.58 16.484 18.469 1 97.69 148 SER B O 1
ATOM 3286 N N . ALA B 1 149 ? 1.5 15.773 18.141 1 98.44 149 ALA B N 1
ATOM 3287 C CA . ALA B 1 149 ? 1.063 17 17.484 1 98.44 149 ALA B CA 1
ATOM 3288 C C . ALA B 1 149 ? 1.053 18.172 18.469 1 98.44 149 ALA B C 1
ATOM 3290 O O . ALA B 1 149 ? 1.539 19.266 18.156 1 98.44 149 ALA B O 1
ATOM 3291 N N . VAL B 1 150 ? 0.53 17.938 19.641 1 98.25 150 VAL B N 1
ATOM 3292 C CA . VAL B 1 150 ? 0.453 18.984 20.672 1 98.25 150 VAL B CA 1
ATOM 3293 C C . VAL B 1 150 ? 1.861 19.406 21.078 1 98.25 150 VAL B C 1
ATOM 3295 O O . VAL B 1 150 ? 2.146 20.609 21.172 1 98.25 150 VAL B O 1
ATOM 3298 N N . ALA B 1 151 ? 2.713 18.438 21.266 1 97.94 151 ALA B N 1
ATOM 3299 C CA . ALA B 1 151 ? 4.09 18.719 21.656 1 97.94 151 ALA B CA 1
ATOM 3300 C C . ALA B 1 151 ? 4.801 19.547 20.578 1 97.94 151 ALA B C 1
ATOM 3302 O O . ALA B 1 151 ? 5.484 20.516 20.891 1 97.94 151 ALA B O 1
ATOM 3303 N N . LEU B 1 152 ? 4.637 19.172 19.375 1 98.5 152 LEU B N 1
ATOM 3304 C CA . LEU B 1 152 ? 5.277 19.891 18.281 1 98.5 152 LEU B CA 1
ATOM 3305 C C . LEU B 1 152 ? 4.738 21.312 18.188 1 98.5 152 LEU B C 1
ATOM 3307 O O . LEU B 1 152 ? 5.504 22.266 17.953 1 98.5 152 LEU B O 1
ATOM 3311 N N . ALA B 1 153 ? 3.459 21.469 18.312 1 98.56 153 ALA B N 1
ATOM 3312 C CA . ALA B 1 153 ? 2.854 22.797 18.297 1 98.56 153 ALA B CA 1
ATOM 3313 C C . ALA B 1 153 ? 3.412 23.656 19.422 1 98.56 153 ALA B C 1
ATOM 3315 O O . ALA B 1 153 ? 3.711 24.844 19.219 1 98.56 153 ALA B O 1
ATOM 3316 N N . GLN B 1 154 ? 3.551 23.062 20.578 1 97.94 154 GLN B N 1
ATOM 3317 C CA . GLN B 1 154 ? 4.113 23.797 21.719 1 97.94 154 GLN B CA 1
ATOM 3318 C C . GLN B 1 154 ? 5.547 24.234 21.422 1 97.94 154 GLN B C 1
ATOM 3320 O O . GLN B 1 154 ? 5.91 25.375 21.656 1 97.94 154 GLN B O 1
ATOM 3325 N N . GLU B 1 155 ? 6.336 23.281 20.938 1 98 155 GLU B N 1
ATOM 3326 C CA . GLU B 1 155 ? 7.723 23.594 20.625 1 98 155 GLU B CA 1
ATOM 3327 C C . GLU B 1 155 ? 7.801 24.672 19.531 1 98 155 GLU B C 1
ATOM 3329 O O . GLU B 1 155 ? 8.68 25.531 19.578 1 98 155 GLU B O 1
ATOM 3334 N N . ALA B 1 156 ? 6.906 24.594 18.562 1 98.19 156 ALA B N 1
ATOM 3335 C CA . ALA B 1 156 ? 6.832 25.641 17.531 1 98.19 156 ALA B CA 1
ATOM 3336 C C . ALA B 1 156 ? 6.535 27 18.141 1 98.19 156 ALA B C 1
ATOM 3338 O O . ALA B 1 156 ? 7.148 28 17.766 1 98.19 156 ALA B O 1
ATOM 3339 N N . SER B 1 157 ? 5.609 27 19.062 1 97.12 157 SER B N 1
ATOM 3340 C CA . SER B 1 157 ? 5.25 28.234 19.75 1 97.12 157 SER B CA 1
ATOM 3341 C C . SER B 1 157 ? 6.434 28.797 20.531 1 97.12 157 SER B C 1
ATOM 3343 O O . SER B 1 157 ? 6.691 30 20.516 1 97.12 157 SER B O 1
ATOM 3345 N N . TYR B 1 158 ? 7.172 27.938 21.25 1 96.25 158 TYR B N 1
ATOM 3346 C CA . TYR B 1 158 ? 8.352 28.344 22 1 96.25 158 TYR B CA 1
ATOM 3347 C C . TYR B 1 158 ? 9.375 29 21.078 1 96.25 158 TYR B C 1
ATOM 3349 O O . TYR B 1 158 ? 10.078 29.938 21.484 1 96.25 158 TYR B O 1
ATOM 3357 N N . GLU B 1 159 ? 9.414 28.531 19.844 1 97.19 159 GLU B N 1
ATOM 3358 C CA . GLU B 1 159 ? 10.383 29.062 18.891 1 97.19 159 GLU B CA 1
ATOM 3359 C C . GLU B 1 159 ? 9.773 30.172 18.062 1 97.19 159 GLU B C 1
ATOM 3361 O O . GLU B 1 159 ? 10.359 30.609 17.062 1 97.19 159 GLU B O 1
ATOM 3366 N N . HIS B 1 160 ? 8.516 30.625 18.344 1 97.06 160 HIS B N 1
ATOM 3367 C CA . HIS B 1 160 ? 7.824 31.766 17.766 1 97.06 160 HIS B CA 1
ATOM 3368 C C . HIS B 1 160 ? 7.512 31.531 16.297 1 97.06 160 HIS B C 1
ATOM 3370 O O . HIS B 1 160 ? 7.605 32.438 15.477 1 97.06 160 HIS B O 1
ATOM 3376 N N . VAL B 1 161 ? 7.316 30.297 15.945 1 97.75 161 VAL B N 1
ATOM 3377 C CA . VAL B 1 161 ? 6.805 29.984 14.617 1 97.75 161 VAL B CA 1
ATOM 3378 C C . VAL B 1 161 ? 5.363 30.484 14.484 1 97.75 161 VAL B C 1
ATOM 3380 O O . VAL B 1 161 ? 4.516 30.172 15.328 1 97.75 161 VAL B O 1
ATOM 3383 N N . PRO B 1 162 ? 5.062 31.188 13.508 1 97.5 162 PRO B N 1
ATOM 3384 C CA . PRO B 1 162 ? 3.754 31.844 13.477 1 97.5 162 PRO B CA 1
ATOM 3385 C C . PRO B 1 162 ? 2.631 30.891 13.055 1 97.5 162 PRO B C 1
ATOM 3387 O O . PRO B 1 162 ? 1.467 31.125 13.391 1 97.5 162 PRO B O 1
ATOM 3390 N N . THR B 1 163 ? 2.963 29.844 12.281 1 98.56 163 THR B N 1
ATOM 3391 C CA . THR B 1 163 ? 1.912 29.016 11.695 1 98.56 163 THR B CA 1
ATOM 3392 C C . THR B 1 163 ? 2.166 27.531 11.977 1 98.56 163 THR B C 1
ATOM 3394 O O . THR B 1 163 ? 3.295 27.062 11.844 1 98.56 163 THR B O 1
ATOM 3397 N N . PHE B 1 164 ? 1.132 26.812 12.391 1 98.81 164 PHE B N 1
ATOM 3398 C CA . PHE B 1 164 ? 1.172 25.375 12.617 1 98.81 164 PHE B CA 1
ATOM 3399 C C . PHE B 1 164 ? 0.087 24.672 11.812 1 98.81 164 PHE B C 1
ATOM 3401 O O . PHE B 1 164 ? -1.079 25.062 11.852 1 98.81 164 PHE B O 1
ATOM 3408 N N . VAL B 1 165 ? 0.472 23.688 11.078 1 98.94 165 VAL B N 1
ATOM 3409 C CA . VAL B 1 165 ? -0.471 22.906 10.289 1 98.94 165 VAL B CA 1
ATOM 3410 C C . VAL B 1 165 ? -0.531 21.469 10.828 1 98.94 165 VAL B C 1
ATOM 3412 O O . VAL B 1 165 ? 0.505 20.844 11.031 1 98.94 165 VAL B O 1
ATOM 3415 N N . PHE B 1 166 ? -1.697 21.031 11.102 1 98.94 166 PHE B N 1
ATOM 3416 C CA . PHE B 1 166 ? -1.935 19.656 11.555 1 98.94 166 PHE B CA 1
ATOM 3417 C C . PHE B 1 166 ? -2.754 18.875 10.531 1 98.94 166 PHE B C 1
ATOM 3419 O O . PHE B 1 166 ? -3.848 19.297 10.156 1 98.94 166 PHE B O 1
ATOM 3426 N N . ILE B 1 167 ? -2.189 17.766 10.07 1 98.81 167 ILE B N 1
ATOM 3427 C CA . ILE B 1 167 ? -2.947 16.875 9.195 1 98.81 167 ILE B CA 1
ATOM 3428 C C . ILE B 1 167 ? -3.893 16.016 10.023 1 98.81 167 ILE B C 1
ATOM 3430 O O . ILE B 1 167 ? -3.465 15.039 10.656 1 98.81 167 ILE B O 1
ATOM 3434 N N . SER B 1 168 ? -5.117 16.344 9.977 1 98.06 168 SER B N 1
ATOM 3435 C CA . SER B 1 168 ? -6.191 15.602 10.633 1 98.06 168 SER B CA 1
ATOM 3436 C C . SER B 1 168 ? -6.844 14.617 9.664 1 98.06 168 SER B C 1
ATOM 3438 O O . SER B 1 168 ? -6.152 13.883 8.953 1 98.06 168 SER B O 1
ATOM 3440 N N . ALA B 1 169 ? -8.109 14.375 9.789 1 95.69 169 ALA B N 1
ATOM 3441 C CA . ALA B 1 169 ? -8.844 13.477 8.906 1 95.69 169 ALA B CA 1
ATOM 3442 C C . ALA B 1 169 ? -10.312 13.891 8.797 1 95.69 169 ALA B C 1
ATOM 3444 O O . ALA B 1 169 ? -10.891 14.375 9.766 1 95.69 169 ALA B O 1
ATOM 3445 N N . ALA B 1 170 ? -10.867 13.742 7.59 1 93.06 170 ALA B N 1
ATOM 3446 C CA . ALA B 1 170 ? -12.266 14.109 7.375 1 93.06 170 ALA B CA 1
ATOM 3447 C C . ALA B 1 170 ? -13.203 13.188 8.148 1 93.06 170 ALA B C 1
ATOM 3449 O O . ALA B 1 170 ? -14.242 13.625 8.641 1 93.06 170 ALA B O 1
ATOM 3450 N N . GLY B 1 171 ? -12.875 12 8.164 1 85.75 171 GLY B N 1
ATOM 3451 C CA . GLY B 1 171 ? -13.742 11.023 8.812 1 85.75 171 GLY B CA 1
ATOM 3452 C C . GLY B 1 171 ? -13.07 9.68 9.031 1 85.75 171 GLY B C 1
ATOM 3453 O O . GLY B 1 171 ? -11.875 9.531 8.773 1 85.75 171 GLY B O 1
ATOM 3454 N N . GLY B 1 172 ? -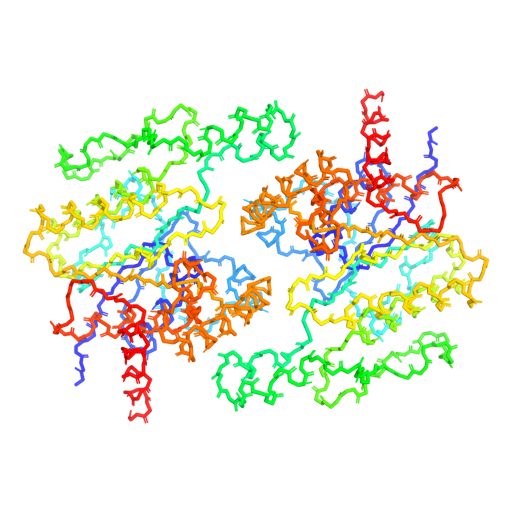13.898 8.82 9.641 1 76.31 172 GLY B N 1
ATOM 3455 C CA . GLY B 1 172 ? -13.422 7.461 9.867 1 76.31 172 GLY B CA 1
ATOM 3456 C C . GLY B 1 172 ? -13.625 6.555 8.664 1 76.31 172 GLY B C 1
ATOM 3457 O O . GLY B 1 172 ? -14.141 6.988 7.633 1 76.31 172 GLY B O 1
ATOM 3458 N N . ALA B 1 173 ? -12.93 5.473 8.664 1 71.94 173 ALA B N 1
ATOM 3459 C CA . ALA B 1 173 ? -13.078 4.441 7.637 1 71.94 173 ALA B CA 1
ATOM 3460 C C . ALA B 1 173 ? -13.602 3.141 8.234 1 71.94 173 ALA B C 1
ATOM 3462 O O . ALA B 1 173 ? -13.43 2.889 9.43 1 71.94 173 ALA B O 1
ATOM 3463 N N . PRO B 1 174 ? -14.289 2.418 7.297 1 72.31 174 PRO B N 1
ATOM 3464 C CA . PRO B 1 174 ? -14.695 1.1 7.793 1 72.31 174 PRO B CA 1
ATOM 3465 C C . PRO B 1 174 ? -13.516 0.292 8.336 1 72.31 174 PRO B C 1
ATOM 3467 O O . PRO B 1 174 ? -12.414 0.358 7.793 1 72.31 174 PRO B O 1
ATOM 3470 N N . VAL B 1 175 ? -13.609 -0.329 9.531 1 75.5 175 VAL B N 1
ATOM 3471 C CA . VAL B 1 175 ? -12.68 -1.271 10.141 1 75.5 175 VAL B CA 1
ATOM 3472 C C . VAL B 1 175 ? -11.547 -0.51 10.82 1 75.5 175 VAL B C 1
ATOM 3474 O O . VAL B 1 175 ? -10.641 -1.117 11.398 1 75.5 175 VAL B O 1
ATOM 3477 N N . VAL B 1 176 ? -11.508 0.838 10.594 1 82.62 176 VAL B N 1
ATOM 3478 C CA . VAL B 1 176 ? -10.578 1.654 11.367 1 82.62 176 VAL B CA 1
ATOM 3479 C C . VAL B 1 176 ? -11.227 2.086 12.68 1 82.62 176 VAL B C 1
ATOM 3481 O O . VAL B 1 176 ? -12.352 2.588 12.688 1 82.62 176 VAL B O 1
ATOM 3484 N N . PRO B 1 177 ? -10.539 1.926 13.719 1 85.19 177 PRO B N 1
ATOM 3485 C CA . PRO B 1 177 ? -11.117 2.309 15.008 1 85.19 177 PRO B CA 1
ATOM 3486 C C . PRO B 1 177 ? -11.539 3.775 15.055 1 85.19 177 PRO B C 1
ATOM 3488 O O . PRO B 1 177 ? -10.852 4.637 14.5 1 85.19 177 PRO B O 1
ATOM 3491 N N . ALA B 1 178 ? -12.633 4.086 15.758 1 87.06 178 ALA B N 1
ATOM 3492 C CA . ALA B 1 178 ? -13.156 5.445 15.867 1 87.06 178 ALA B CA 1
ATOM 3493 C C . ALA B 1 178 ? -12.125 6.383 16.484 1 87.06 178 ALA B C 1
ATOM 3495 O O . ALA B 1 178 ? -12.094 7.574 16.156 1 87.06 178 ALA B O 1
ATOM 3496 N N . ARG B 1 179 ? -11.305 5.785 17.344 1 91.44 179 ARG B N 1
ATOM 3497 C CA . ARG B 1 179 ? -10.336 6.594 18.078 1 91.44 179 ARG B CA 1
ATOM 3498 C C . ARG B 1 179 ? -9.305 7.211 17.141 1 91.44 179 ARG B C 1
ATOM 3500 O O . ARG B 1 179 ? -8.688 8.227 17.469 1 91.44 179 ARG B O 1
ATOM 3507 N N . TYR B 1 180 ? -9.133 6.68 15.977 1 91.06 180 TYR B N 1
ATOM 3508 C CA . TYR B 1 180 ? -8.266 7.273 14.969 1 91.06 180 TYR B CA 1
ATOM 3509 C C . TYR B 1 180 ? -8.648 8.727 14.703 1 91.06 180 TYR B C 1
ATOM 3511 O O . TYR B 1 180 ? -7.824 9.625 14.867 1 91.06 180 TYR B O 1
ATOM 3519 N N . VAL B 1 181 ? -9.945 8.953 14.43 1 93 181 VAL B N 1
ATOM 3520 C CA . VAL B 1 181 ? -10.414 10.289 14.102 1 93 181 VAL B CA 1
ATOM 3521 C C . VAL B 1 181 ? -10.555 11.117 15.375 1 93 181 VAL B C 1
ATOM 3523 O O . VAL B 1 181 ? -10.18 12.297 15.406 1 93 181 VAL B O 1
ATOM 3526 N N . THR B 1 182 ? -11.039 10.5 16.422 1 94.81 182 THR B N 1
ATOM 3527 C CA . THR B 1 182 ? -11.305 11.273 17.625 1 94.81 182 THR B CA 1
ATOM 3528 C C . THR B 1 182 ? -10.008 11.734 18.281 1 94.81 182 THR B C 1
ATOM 3530 O O . THR B 1 182 ? -9.953 12.805 18.891 1 94.81 182 THR B O 1
ATOM 3533 N N . SER B 1 183 ? -8.898 10.953 18.156 1 95.5 183 SER B N 1
ATOM 3534 C CA . SER B 1 183 ? -7.605 11.398 18.688 1 95.5 183 SER B CA 1
ATOM 3535 C C . SER B 1 183 ? -7.094 12.617 17.922 1 95.5 183 SER B C 1
ATOM 3537 O O . SER B 1 183 ? -6.465 13.5 18.5 1 95.5 183 SER B O 1
ATOM 3539 N N . LYS B 1 184 ? -7.383 12.664 16.641 1 97.25 184 LYS B N 1
ATOM 3540 C CA . LYS B 1 184 ? -6.992 13.82 15.844 1 97.25 184 LYS B CA 1
ATOM 3541 C C . LYS B 1 184 ? -7.832 15.039 16.203 1 97.25 184 LYS B C 1
ATOM 3543 O O . LYS B 1 184 ? -7.316 16.156 16.266 1 97.25 184 LYS B O 1
ATOM 3548 N N . ARG B 1 185 ? -9.094 14.805 16.531 1 97.75 185 ARG B N 1
ATOM 3549 C CA . ARG B 1 185 ? -9.953 15.891 16.984 1 97.75 185 ARG B CA 1
ATOM 3550 C C . ARG B 1 185 ? -9.477 16.438 18.328 1 97.75 185 ARG B C 1
ATOM 3552 O O . ARG B 1 185 ? -9.523 17.641 18.562 1 97.75 185 ARG B O 1
ATOM 3559 N N . ASP B 1 186 ? -9.047 15.539 19.156 1 97.56 186 ASP B N 1
ATOM 3560 C CA . ASP B 1 186 ? -8.492 15.969 20.438 1 97.56 186 ASP B CA 1
ATOM 3561 C C . ASP B 1 186 ? -7.277 16.875 20.234 1 97.56 186 ASP B C 1
ATOM 3563 O O . ASP B 1 186 ? -7.133 17.891 20.922 1 97.56 186 ASP B O 1
ATOM 3567 N N . ALA B 1 187 ? -6.426 16.484 19.344 1 98.31 187 ALA B N 1
ATOM 3568 C CA . ALA B 1 187 ? -5.242 17.297 19.047 1 98.31 187 ALA B CA 1
ATOM 3569 C C . ALA B 1 187 ? -5.637 18.688 18.578 1 98.31 187 ALA B C 1
ATOM 3571 O O . ALA B 1 187 ? -5.09 19.688 19.062 1 98.31 187 ALA B O 1
ATOM 3572 N N . GLU B 1 188 ? -6.602 18.781 17.656 1 98.69 188 GLU B N 1
ATOM 3573 C CA . GLU B 1 188 ? -7.102 20.062 17.203 1 98.69 188 GLU B CA 1
ATOM 3574 C C . GLU B 1 188 ? -7.566 20.938 18.359 1 98.69 188 GLU B C 1
ATOM 3576 O O . GLU B 1 188 ? -7.199 22.109 18.453 1 98.69 188 GLU B O 1
ATOM 3581 N N . ALA B 1 189 ? -8.352 20.312 19.172 1 98.44 189 ALA B N 1
ATOM 3582 C CA . ALA B 1 189 ? -8.953 21.031 20.281 1 98.44 189 ALA B CA 1
ATOM 3583 C C . ALA B 1 189 ? -7.895 21.531 21.25 1 98.44 189 ALA B C 1
ATOM 3585 O O . ALA B 1 189 ? -7.938 22.688 21.688 1 98.44 189 ALA B O 1
ATOM 3586 N N . LEU B 1 190 ? -6.949 20.719 21.594 1 98.12 190 LEU B N 1
ATOM 3587 C CA . LEU B 1 190 ? -5.906 21.062 22.547 1 98.12 190 LEU B CA 1
ATOM 3588 C C . LEU B 1 190 ? -5.016 22.172 22 1 98.12 190 LEU B C 1
ATOM 3590 O O . LEU B 1 190 ? -4.66 23.109 22.734 1 98.12 190 LEU B O 1
ATOM 3594 N N . ILE B 1 191 ? -4.691 22.078 20.766 1 98.5 191 ILE B N 1
ATOM 3595 C CA . ILE B 1 191 ? -3.84 23.094 20.156 1 98.5 191 ILE B CA 1
ATOM 3596 C C . ILE B 1 191 ? -4.582 24.422 20.109 1 98.5 191 ILE B C 1
ATOM 3598 O O . ILE B 1 191 ? -4.039 25.469 20.5 1 98.5 191 ILE B O 1
ATOM 3602 N N . SER B 1 192 ? -5.816 24.391 19.688 1 98.06 192 SER B N 1
ATOM 3603 C CA . SER B 1 192 ? -6.613 25.609 19.547 1 98.06 192 SER B CA 1
ATOM 3604 C C . SER B 1 192 ? -6.836 26.281 20.891 1 98.06 192 SER B C 1
ATOM 3606 O O . SER B 1 192 ? -6.801 27.516 21 1 98.06 192 SER B O 1
ATOM 3608 N N . SER B 1 193 ? -7.02 25.484 21.891 1 97.5 193 SER B N 1
ATOM 3609 C CA . SER B 1 193 ? -7.391 26.031 23.188 1 97.5 193 SER B CA 1
ATOM 3610 C C . SER B 1 193 ? -6.164 26.516 23.969 1 97.5 193 SER B C 1
ATOM 3612 O O . SER B 1 193 ? -6.246 27.469 24.734 1 97.5 193 SER B O 1
ATOM 3614 N N . ASN B 1 194 ? -5.035 25.906 23.75 1 97.12 194 ASN B N 1
ATOM 3615 C CA . ASN B 1 194 ? -3.883 26.188 24.609 1 97.12 194 ASN B CA 1
ATOM 3616 C C . ASN B 1 194 ? -2.857 27.062 23.906 1 97.12 194 ASN B C 1
ATOM 3618 O O . ASN B 1 194 ? -1.97 27.625 24.547 1 97.12 194 ASN B O 1
ATOM 3622 N N . LEU B 1 195 ? -2.984 27.156 22.641 1 97.25 195 LEU B N 1
ATOM 3623 C CA . LEU B 1 195 ? -2.074 27.984 21.859 1 97.25 195 LEU B CA 1
ATOM 3624 C C . LEU B 1 195 ? -2.848 28.938 20.953 1 97.25 195 LEU B C 1
ATOM 3626 O O . LEU B 1 195 ? -2.65 28.938 19.734 1 97.25 195 LEU B O 1
ATOM 3630 N N . PRO B 1 196 ? -3.633 29.781 21.5 1 94.69 196 PRO B N 1
ATOM 3631 C CA . PRO B 1 196 ? -4.539 30.625 20.734 1 94.69 196 PRO B CA 1
ATOM 3632 C C . PRO B 1 196 ? -3.801 31.625 19.844 1 94.69 196 PRO B C 1
ATOM 3634 O O . PRO B 1 196 ? -4.348 32.094 18.828 1 94.69 196 PRO B O 1
ATOM 3637 N N . ASP B 1 197 ? -2.582 31.953 20.156 1 95.81 197 ASP B N 1
ATOM 3638 C CA . ASP B 1 197 ? -1.829 32.938 19.391 1 95.81 197 ASP B CA 1
ATOM 3639 C C . ASP B 1 197 ? -1.155 32.312 18.172 1 95.81 197 ASP B C 1
ATOM 3641 O O . ASP B 1 197 ? -0.635 33 17.297 1 95.81 197 ASP B O 1
ATOM 3645 N N . LEU B 1 198 ? -1.08 31.016 18.156 1 97.06 198 LEU B N 1
ATOM 3646 C CA . LEU B 1 198 ? -0.539 30.25 17.047 1 97.06 198 LEU B CA 1
ATOM 3647 C C . LEU B 1 198 ? -1.578 30.094 15.938 1 97.06 198 LEU B C 1
ATOM 3649 O O . LEU B 1 198 ? -2.684 29.609 16.188 1 97.06 198 LEU B O 1
ATOM 3653 N N . ARG B 1 199 ? -1.292 30.656 14.758 1 98.38 199 ARG B N 1
ATOM 3654 C CA . ARG B 1 199 ? -2.172 30.359 13.625 1 98.38 199 ARG B CA 1
ATOM 3655 C C . ARG B 1 199 ? -2.182 28.875 13.305 1 98.38 199 ARG B C 1
ATOM 3657 O O . ARG B 1 199 ? -1.196 28.344 12.789 1 98.38 199 ARG B O 1
ATOM 3664 N N . SER B 1 200 ? -3.311 28.266 13.594 1 98.75 200 SER B N 1
ATOM 3665 C CA . SER B 1 200 ? -3.41 26.828 13.391 1 98.75 200 SER B CA 1
ATOM 3666 C C . SER B 1 200 ? -4.301 26.5 12.195 1 98.75 200 SER B C 1
ATOM 3668 O O . SER B 1 200 ? -5.375 27.078 12.039 1 98.75 200 SER B O 1
ATOM 3670 N N . ILE B 1 201 ? -3.848 25.625 11.352 1 98.88 201 ILE B N 1
ATOM 3671 C CA . ILE B 1 201 ? -4.586 25.109 10.211 1 98.88 201 ILE B CA 1
ATOM 3672 C C . ILE B 1 201 ? -4.766 23.609 10.352 1 98.88 201 ILE B C 1
ATOM 3674 O O . ILE B 1 201 ? -3.785 22.859 10.469 1 98.88 201 ILE B O 1
ATOM 3678 N N . PHE B 1 202 ? -5.988 23.156 10.414 1 98.94 202 PHE B N 1
ATOM 3679 C CA . PHE B 1 202 ? -6.301 21.734 10.562 1 98.94 202 PHE B CA 1
ATOM 3680 C C . PHE B 1 202 ? -6.844 21.156 9.266 1 98.94 202 PHE B C 1
ATOM 3682 O O . PHE B 1 202 ? -8.016 21.344 8.938 1 98.94 202 PHE B O 1
ATOM 3689 N N . ILE B 1 203 ? -5.98 20.438 8.523 1 98.88 203 ILE B N 1
ATOM 3690 C CA . ILE B 1 203 ? -6.324 19.859 7.23 1 98.88 203 ILE B CA 1
ATOM 3691 C C . ILE B 1 203 ? -7.062 18.531 7.445 1 98.88 203 ILE B C 1
ATOM 3693 O O . ILE B 1 203 ? -6.551 17.641 8.117 1 98.88 203 ILE B O 1
ATOM 3697 N N . ARG B 1 204 ? -8.273 18.453 6.957 1 97.88 204 ARG B N 1
ATOM 3698 C CA . ARG B 1 204 ? -9.062 17.234 7.109 1 97.88 204 ARG B CA 1
ATOM 3699 C C . ARG B 1 204 ? -9.281 16.562 5.766 1 97.88 204 ARG B C 1
ATOM 3701 O O . ARG B 1 204 ? -10.375 16.625 5.203 1 97.88 204 ARG B O 1
ATOM 3708 N N . PRO B 1 205 ? -8.234 15.883 5.289 1 97.19 205 PRO B N 1
ATOM 3709 C CA . PRO B 1 205 ? -8.398 15.18 4.016 1 97.19 205 PRO B CA 1
ATOM 3710 C C . PRO B 1 205 ? -9.25 13.914 4.141 1 97.19 205 PRO B C 1
ATOM 3712 O O . PRO B 1 205 ? -9.414 13.383 5.238 1 97.19 205 PRO B O 1
ATOM 3715 N N . THR B 1 206 ? -9.852 13.555 2.992 1 95.06 206 THR B N 1
ATOM 3716 C CA . THR B 1 206 ? -10.484 12.242 2.855 1 95.06 206 THR B CA 1
ATOM 3717 C C . THR B 1 206 ? -9.453 11.188 2.477 1 95.06 206 THR B C 1
ATOM 3719 O O . THR B 1 206 ? -8.242 11.414 2.602 1 95.06 206 THR B O 1
ATOM 3722 N N . PHE B 1 207 ? -9.898 10.008 2.111 1 93.56 207 PHE B N 1
ATOM 3723 C CA . PHE B 1 207 ? -9 8.969 1.63 1 93.56 207 PHE B CA 1
ATOM 3724 C C . PHE B 1 207 ? -8.109 9.5 0.515 1 93.56 207 PHE B C 1
ATOM 3726 O O . PHE B 1 207 ? -8.57 10.211 -0.374 1 93.56 207 PHE B O 1
ATOM 3733 N N . MET B 1 208 ? -6.773 9.203 0.671 1 94.38 208 MET B N 1
ATOM 3734 C CA . MET B 1 208 ? -5.828 9.719 -0.318 1 94.38 208 MET B CA 1
ATOM 3735 C C . MET B 1 208 ? -5.309 8.586 -1.205 1 94.38 208 MET B C 1
ATOM 3737 O O . MET B 1 208 ? -5.16 7.453 -0.751 1 94.38 208 MET B O 1
ATOM 3741 N N . TYR B 1 209 ? -4.988 8.945 -2.408 1 91.75 209 TYR B N 1
ATOM 3742 C CA . TYR B 1 209 ? -4.527 7.938 -3.359 1 91.75 209 TYR B CA 1
ATOM 3743 C C . TYR B 1 209 ? -3.543 8.539 -4.355 1 91.75 209 TYR B C 1
ATOM 3745 O O . TYR B 1 209 ? -3.506 9.758 -4.543 1 91.75 209 TYR B O 1
ATOM 3753 N N . ASP B 1 210 ? -2.73 7.715 -4.898 1 90.44 210 ASP B N 1
ATOM 3754 C CA . ASP B 1 210 ? -1.977 8.031 -6.109 1 90.44 210 ASP B CA 1
ATOM 3755 C C . ASP B 1 210 ? -1.343 6.77 -6.699 1 90.44 210 ASP B C 1
ATOM 3757 O O . ASP B 1 210 ? -1.523 5.672 -6.172 1 90.44 210 ASP B O 1
ATOM 3761 N N . SER B 1 211 ? -0.596 6.91 -7.797 1 84.12 211 SER B N 1
ATOM 3762 C CA . SER B 1 211 ? -0.094 5.777 -8.562 1 84.12 211 SER B CA 1
ATOM 3763 C C . SER B 1 211 ? 1.043 5.07 -7.832 1 84.12 211 SER B C 1
ATOM 3765 O O . SER B 1 211 ? 1.407 3.945 -8.18 1 84.12 211 SER B O 1
ATOM 3767 N N . SER B 1 212 ? 1.646 5.68 -6.789 1 84.94 212 SER B N 1
ATOM 3768 C CA . SER B 1 212 ? 2.717 5.031 -6.043 1 84.94 212 SER B CA 1
ATOM 3769 C C . SER B 1 212 ? 2.17 3.951 -5.113 1 84.94 212 SER B C 1
ATOM 3771 O O . SER B 1 212 ? 2.902 3.051 -4.699 1 84.94 212 SER B O 1
ATOM 3773 N N . ARG B 1 213 ? 0.903 4.102 -4.793 1 86.19 213 ARG B N 1
ATOM 3774 C CA . ARG B 1 213 ? 0.195 3.084 -4.023 1 86.19 213 ARG B CA 1
ATOM 3775 C C . ARG B 1 213 ? -0.958 2.49 -4.828 1 86.19 213 ARG B C 1
ATOM 3777 O O . ARG B 1 213 ? -2.109 2.896 -4.664 1 86.19 213 ARG B O 1
ATOM 3784 N N . LYS B 1 214 ? -0.668 1.526 -5.555 1 81.12 214 LYS B N 1
ATOM 3785 C CA . LYS B 1 214 ? -1.549 0.998 -6.594 1 81.12 214 LYS B CA 1
ATOM 3786 C C . LYS B 1 214 ? -2.84 0.451 -5.992 1 81.12 214 LYS B C 1
ATOM 3788 O O . LYS B 1 214 ? -3.902 0.529 -6.613 1 81.12 214 LYS B O 1
ATOM 3793 N N . LEU B 1 215 ? -2.752 -0.039 -4.777 1 83.12 215 LEU B N 1
ATOM 3794 C CA . LEU B 1 215 ? -3.924 -0.625 -4.141 1 83.12 215 LEU B CA 1
ATOM 3795 C C . LEU B 1 215 ? -4.961 0.447 -3.822 1 83.12 215 LEU B C 1
ATOM 3797 O O . LEU B 1 215 ? -6.152 0.147 -3.697 1 83.12 215 LEU B O 1
ATOM 3801 N N . THR B 1 216 ? -4.496 1.682 -3.75 1 89.12 216 THR B N 1
ATOM 3802 C CA . THR B 1 216 ? -5.414 2.756 -3.395 1 89.12 216 THR B CA 1
ATOM 3803 C C . THR B 1 216 ? -6.246 3.18 -4.605 1 89.12 216 THR B C 1
ATOM 3805 O O . THR B 1 216 ? -7.289 3.818 -4.457 1 89.12 216 THR B O 1
ATOM 3808 N N . LEU B 1 217 ? -5.781 2.818 -5.746 1 87.12 217 LEU B N 1
ATOM 3809 C CA . LEU B 1 217 ? -6.391 3.348 -6.961 1 87.12 217 LEU B CA 1
ATOM 3810 C C . LEU B 1 217 ? -7.793 2.783 -7.152 1 87.12 217 LEU B C 1
ATOM 3812 O O . LEU B 1 217 ? -8.75 3.537 -7.336 1 87.12 217 LEU B O 1
ATOM 3816 N N . PRO B 1 218 ? -8.008 1.499 -7.078 1 84.75 218 PRO B N 1
ATOM 3817 C CA . PRO B 1 218 ? -9.375 0.993 -7.18 1 84.75 218 PRO B CA 1
ATOM 3818 C C . PRO B 1 218 ? -10.273 1.482 -6.047 1 84.75 218 PRO B C 1
ATOM 3820 O O . PRO B 1 218 ? -11.469 1.716 -6.258 1 84.75 218 PRO B O 1
ATOM 3823 N N . LEU B 1 219 ? -9.734 1.584 -4.879 1 86 219 LEU B N 1
ATOM 3824 C CA . LEU B 1 219 ? -10.5 2.105 -3.756 1 86 219 LEU B CA 1
ATOM 3825 C C . LEU B 1 219 ? -10.938 3.543 -4.016 1 86 219 LEU B C 1
ATOM 3827 O O . LEU B 1 219 ? -12.07 3.922 -3.705 1 86 219 LEU B O 1
ATOM 3831 N N . ALA B 1 220 ? -9.969 4.277 -4.535 1 89.38 220 ALA B N 1
ATOM 3832 C CA . ALA B 1 220 ? -10.273 5.672 -4.859 1 89.38 220 ALA B CA 1
ATOM 3833 C C . ALA B 1 220 ? -11.359 5.762 -5.922 1 89.38 220 ALA B C 1
ATOM 3835 O O . ALA B 1 220 ? -12.25 6.617 -5.84 1 89.38 220 ALA B O 1
ATOM 3836 N N . LEU B 1 221 ? -11.25 4.934 -6.934 1 86.25 221 LEU B N 1
ATOM 3837 C CA . LEU B 1 221 ? -12.273 4.922 -7.977 1 86.25 221 LEU B CA 1
ATOM 3838 C C . LEU B 1 221 ? -13.641 4.605 -7.391 1 86.25 221 LEU B C 1
ATOM 3840 O O . LEU B 1 221 ? -14.641 5.234 -7.762 1 86.25 221 LEU B O 1
ATOM 3844 N N . GLY B 1 222 ? -13.734 3.613 -6.52 1 85.38 222 GLY B N 1
ATOM 3845 C CA . GLY B 1 222 ? -14.977 3.328 -5.828 1 85.38 222 GLY B CA 1
ATOM 3846 C C . GLY B 1 222 ? -15.516 4.512 -5.047 1 85.38 222 GLY B C 1
ATOM 3847 O O . GLY B 1 222 ? -16.719 4.77 -5.043 1 85.38 222 GLY B O 1
ATOM 3848 N N . GLY B 1 223 ? -14.617 5.172 -4.359 1 88.06 223 GLY B N 1
ATOM 3849 C CA . GLY B 1 223 ? -15.016 6.363 -3.621 1 88.06 223 GLY B CA 1
ATOM 3850 C C . GLY B 1 223 ? -15.516 7.48 -4.512 1 88.06 223 GLY B C 1
ATOM 3851 O O . GLY B 1 223 ? -16.469 8.18 -4.164 1 88.06 223 GLY B O 1
ATOM 3852 N N . ILE B 1 224 ? -14.781 7.691 -5.613 1 88.5 224 ILE B N 1
ATOM 3853 C CA . ILE B 1 224 ? -15.195 8.719 -6.562 1 88.5 224 ILE B CA 1
ATOM 3854 C C . ILE B 1 224 ? -16.594 8.406 -7.082 1 88.5 224 ILE B C 1
ATOM 3856 O O . ILE B 1 224 ? -17.469 9.281 -7.117 1 88.5 224 ILE B O 1
ATOM 3860 N N . VAL B 1 225 ? -16.828 7.176 -7.465 1 86.69 225 VAL B N 1
ATOM 3861 C CA . VAL B 1 225 ? -18.141 6.758 -7.941 1 86.69 225 VAL B CA 1
ATOM 3862 C C . VAL B 1 225 ? -19.172 6.926 -6.828 1 86.69 225 VAL B C 1
ATOM 3864 O O . VAL B 1 225 ? -20.266 7.438 -7.062 1 86.69 225 VAL B O 1
ATOM 3867 N N . GLY B 1 226 ? -18.812 6.477 -5.66 1 87.75 226 GLY B N 1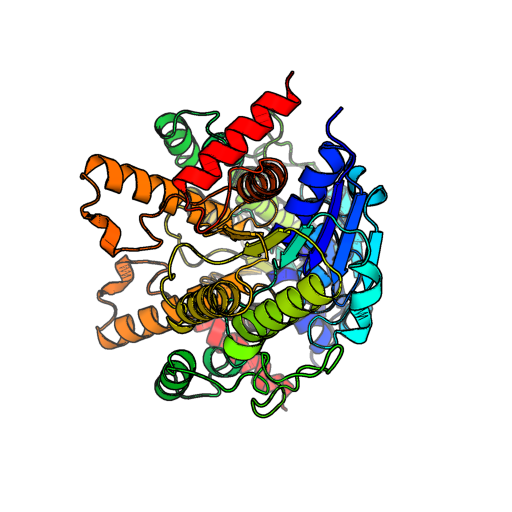
ATOM 3868 C CA . GLY B 1 226 ? -19.703 6.625 -4.523 1 87.75 226 GLY B CA 1
ATOM 3869 C C . GLY B 1 226 ? -20.062 8.07 -4.23 1 87.75 226 GLY B C 1
ATOM 3870 O O . GLY B 1 226 ? -21.219 8.375 -3.92 1 87.75 226 GLY B O 1
ATOM 3871 N N . SER B 1 227 ? -19.062 8.867 -4.266 1 89.44 227 SER B N 1
ATOM 3872 C CA . SER B 1 227 ? -19.281 10.289 -4.008 1 89.44 227 SER B CA 1
ATOM 3873 C C . SER B 1 227 ? -20.188 10.898 -5.062 1 89.44 227 SER B C 1
ATOM 3875 O O . SER B 1 227 ? -21.047 11.742 -4.742 1 89.44 227 SER B O 1
ATOM 3877 N N . GLU B 1 228 ? -20.016 10.539 -6.293 1 87.5 228 GLU B N 1
ATOM 3878 C CA . GLU B 1 228 ? -20.859 11.055 -7.371 1 87.5 228 GLU B CA 1
ATOM 3879 C C . GLU B 1 228 ? -22.297 10.586 -7.223 1 87.5 228 GLU B C 1
ATOM 3881 O O . GLU B 1 228 ? -23.234 11.359 -7.414 1 87.5 228 GLU B O 1
ATOM 3886 N N . VAL B 1 229 ? -22.438 9.375 -6.891 1 89.06 229 VAL B N 1
ATOM 3887 C CA . VAL B 1 229 ? -23.766 8.828 -6.66 1 89.06 229 VAL B CA 1
ATOM 3888 C C . VAL B 1 229 ? -24.438 9.547 -5.484 1 89.06 229 VAL B C 1
ATOM 3890 O O . VAL B 1 229 ? -25.609 9.891 -5.539 1 89.06 229 VAL B O 1
ATOM 3893 N N . ASN B 1 230 ? -23.625 9.742 -4.516 1 90.5 230 ASN B N 1
ATOM 3894 C CA . ASN B 1 230 ? -24.125 10.477 -3.357 1 90.5 230 ASN B CA 1
ATOM 3895 C C . ASN B 1 230 ? -24.578 11.883 -3.732 1 90.5 230 ASN B C 1
ATOM 3897 O O . ASN B 1 230 ? -25.625 12.352 -3.27 1 90.5 230 ASN B O 1
ATOM 3901 N N . THR B 1 231 ? -23.797 12.484 -4.465 1 89.19 231 THR B N 1
ATOM 3902 C CA . THR B 1 231 ? -24.141 13.828 -4.906 1 89.19 231 THR B CA 1
ATOM 3903 C C . THR B 1 231 ? -25.453 13.82 -5.695 1 89.19 231 THR B C 1
ATOM 3905 O O . THR B 1 231 ? -26.312 14.672 -5.48 1 89.19 231 THR B O 1
ATOM 3908 N N . LEU B 1 232 ? -25.578 12.906 -6.559 1 90.31 232 LEU B N 1
ATOM 3909 C CA . LEU B 1 232 ? -26.781 12.781 -7.379 1 90.31 232 LEU B CA 1
ATOM 3910 C C . LEU B 1 232 ? -28.016 12.523 -6.516 1 90.31 232 LEU B C 1
ATOM 3912 O O . LEU B 1 232 ? -29.109 12.992 -6.832 1 90.31 232 LEU B O 1
ATOM 3916 N N . LEU B 1 233 ? -27.719 11.922 -5.363 1 93 233 LEU B N 1
ATOM 3917 C CA . LEU B 1 233 ? -28.812 11.578 -4.465 1 93 233 LEU B CA 1
ATOM 3918 C C . LEU B 1 233 ? -28.984 12.648 -3.393 1 93 233 LEU B C 1
ATOM 3920 O O . LEU B 1 233 ? -29.672 12.422 -2.395 1 93 233 LEU B O 1
ATOM 3924 N N . GLY B 1 234 ? -28.344 13.711 -3.469 1 91.19 234 GLY B N 1
ATOM 3925 C CA . GLY B 1 234 ? -28.5 14.844 -2.574 1 91.19 234 GLY B CA 1
ATOM 3926 C C . GLY B 1 234 ? -27.812 14.656 -1.236 1 91.19 234 GLY B C 1
ATOM 3927 O O . GLY B 1 234 ? -28.266 15.188 -0.219 1 91.19 234 GLY B O 1
ATOM 3928 N N . GLY B 1 235 ? -26.828 13.805 -1.199 1 88.06 235 GLY B N 1
ATOM 3929 C CA . GLY B 1 235 ? -26.031 13.609 0.003 1 88.06 235 GLY B CA 1
ATOM 3930 C C . GLY B 1 235 ? -26.625 12.586 0.95 1 88.06 235 GLY B C 1
ATOM 3931 O O . GLY B 1 235 ? -26.188 12.453 2.094 1 88.06 235 GLY B O 1
ATOM 3932 N N . ARG B 1 236 ? -27.75 11.797 0.5 1 88.62 236 ARG B N 1
ATOM 3933 C CA . ARG B 1 236 ? -28.516 10.898 1.367 1 88.62 236 ARG B CA 1
ATOM 3934 C C . ARG B 1 236 ? -27.672 9.695 1.778 1 88.62 236 ARG B C 1
ATOM 3936 O O . ARG B 1 236 ? -28.016 8.992 2.732 1 88.62 236 ARG B O 1
ATOM 3943 N N . LEU B 1 237 ? -26.469 9.461 1.125 1 82.75 237 LEU B N 1
ATOM 3944 C CA . LEU B 1 237 ? -25.641 8.305 1.428 1 82.75 237 LEU B CA 1
ATOM 3945 C C . LEU B 1 237 ? -24.406 8.711 2.234 1 82.75 237 LEU B C 1
ATOM 3947 O O . LEU B 1 237 ? -23.484 7.914 2.408 1 82.75 237 LEU B O 1
ATOM 3951 N N . SER B 1 238 ? -24.391 9.891 2.734 1 79.5 238 SER B N 1
ATOM 3952 C CA . SER B 1 238 ? -23.219 10.414 3.434 1 79.5 238 SER B CA 1
ATOM 3953 C C . SER B 1 238 ? -22.938 9.633 4.715 1 79.5 238 SER B C 1
ATOM 3955 O O . SER B 1 238 ? -21.812 9.633 5.219 1 79.5 238 SER B O 1
ATOM 3957 N N . PHE B 1 239 ? -23.969 9.008 5.16 1 72.88 239 PHE B N 1
ATOM 3958 C CA . PHE B 1 239 ? -23.812 8.227 6.379 1 72.88 239 PHE B CA 1
ATOM 3959 C C . PHE B 1 239 ? -22.859 7.059 6.156 1 72.88 239 PHE B C 1
ATOM 3961 O O . PHE B 1 239 ? -22.344 6.484 7.113 1 72.88 239 PHE B O 1
ATOM 3968 N N . LEU B 1 240 ? -22.531 6.758 4.961 1 72 240 LEU B N 1
ATOM 3969 C CA . LEU B 1 240 ? -21.609 5.676 4.629 1 72 240 LEU B CA 1
ATOM 3970 C C . LEU B 1 240 ? -20.172 6.125 4.773 1 72 240 LEU B C 1
ATOM 3972 O O . LEU B 1 240 ? -19.234 5.332 4.59 1 72 240 LEU B O 1
ATOM 3976 N N . GLY B 1 241 ? -20 7.449 5.113 1 71.88 241 GLY B N 1
ATOM 3977 C CA . GLY B 1 241 ? -18.688 7.934 5.484 1 71.88 241 GLY B CA 1
ATOM 3978 C C . GLY B 1 241 ? -17.703 7.957 4.32 1 71.88 241 GLY B C 1
ATOM 3979 O O . GLY B 1 241 ? -18 8.547 3.275 1 71.88 241 GLY B O 1
ATOM 3980 N N . MET B 1 242 ? -16.688 7.227 4.543 1 72.88 242 MET B N 1
ATOM 3981 C CA . MET B 1 242 ? -15.586 7.25 3.59 1 72.88 242 MET B CA 1
ATOM 3982 C C . MET B 1 242 ? -16.016 6.688 2.24 1 72.88 242 MET B C 1
ATOM 3984 O O . MET B 1 242 ? -15.453 7.047 1.205 1 7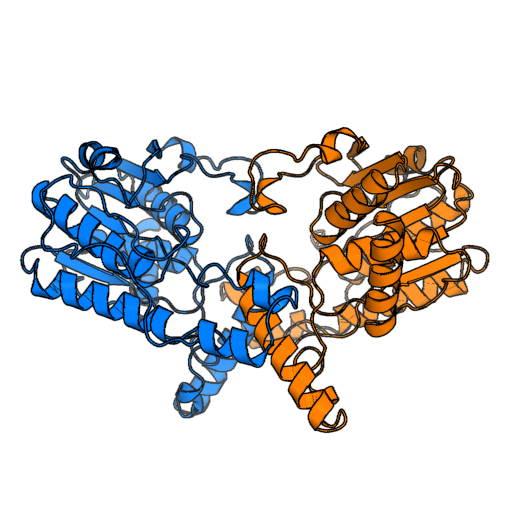2.88 242 MET B O 1
ATOM 3988 N N . MET B 1 243 ? -17.078 5.922 2.236 1 75.25 243 MET B N 1
ATOM 3989 C CA . MET B 1 243 ? -17.531 5.297 0.995 1 75.25 243 MET B CA 1
ATOM 3990 C C . MET B 1 243 ? -18.219 6.32 0.091 1 75.25 243 MET B C 1
ATOM 3992 O O . MET B 1 243 ? -18.422 6.062 -1.098 1 75.25 243 MET B O 1
ATOM 3996 N N . THR B 1 244 ? -18.562 7.48 0.675 1 82.25 244 THR B N 1
ATOM 3997 C CA . THR B 1 244 ? -19.25 8.484 -0.145 1 82.25 244 THR B CA 1
ATOM 3998 C C . THR B 1 244 ? -18.484 9.805 -0.115 1 82.25 244 THR B C 1
ATOM 4000 O O . THR B 1 244 ? -19 10.828 -0.566 1 82.25 244 THR B O 1
ATOM 4003 N N . ALA B 1 245 ? -17.359 9.773 0.531 1 87.5 245 ALA B N 1
ATOM 4004 C CA . ALA B 1 245 ? -16.5 10.953 0.512 1 87.5 245 ALA B CA 1
ATOM 4005 C C . ALA B 1 245 ? -15.492 10.891 -0.639 1 87.5 245 ALA B C 1
ATOM 4007 O O . ALA B 1 245 ? -14.82 9.875 -0.83 1 87.5 245 ALA B O 1
ATOM 4008 N N . LYS B 1 246 ? -15.469 11.906 -1.42 1 91.31 246 LYS B N 1
ATOM 4009 C CA . LYS B 1 246 ? -14.578 11.922 -2.576 1 91.31 246 LYS B CA 1
ATOM 4010 C C . LYS B 1 246 ? -13.117 11.805 -2.146 1 91.31 246 LYS B C 1
ATOM 4012 O O . LYS B 1 246 ? -12.602 12.672 -1.437 1 91.31 246 LYS B O 1
ATOM 4017 N N . PRO B 1 247 ? -12.453 10.75 -2.541 1 93.88 247 PRO B N 1
ATOM 4018 C CA . PRO B 1 247 ? -11.023 10.648 -2.242 1 93.88 247 PRO B CA 1
ATOM 4019 C C . PRO B 1 247 ? -10.203 11.734 -2.926 1 93.88 247 PRO B C 1
ATOM 4021 O O . PRO B 1 247 ? -10.625 12.281 -3.949 1 93.88 247 PRO B O 1
ATOM 4024 N N . LEU B 1 248 ? -9.125 12.086 -2.33 1 95.38 248 LEU B N 1
ATOM 4025 C CA . LEU B 1 248 ? -8.281 13.141 -2.873 1 95.38 248 LEU B CA 1
ATOM 4026 C C . LEU B 1 248 ? -6.922 12.586 -3.289 1 95.38 248 LEU B C 1
ATOM 4028 O O . LEU B 1 248 ? -6.34 11.766 -2.58 1 95.38 248 LEU B O 1
ATOM 4032 N N . ASN B 1 249 ? -6.488 12.969 -4.492 1 94.75 249 ASN B N 1
ATOM 4033 C CA . ASN B 1 249 ? -5.094 12.695 -4.832 1 94.75 249 ASN B CA 1
ATOM 4034 C C . ASN B 1 249 ? -4.137 13.328 -3.832 1 94.75 249 ASN B C 1
ATOM 4036 O O . ASN B 1 249 ? -4.293 14.5 -3.471 1 94.75 249 ASN B O 1
ATOM 4040 N N . VAL B 1 250 ? -3.164 12.586 -3.369 1 96.38 250 VAL B N 1
ATOM 4041 C CA . VAL B 1 250 ? -2.273 13.031 -2.301 1 96.38 250 VAL B CA 1
ATOM 4042 C C . VAL B 1 250 ? -1.539 14.297 -2.734 1 96.38 250 VAL B C 1
ATOM 4044 O O . VAL B 1 250 ? -1.234 15.156 -1.906 1 96.38 250 VAL B O 1
ATOM 4047 N N . ASN B 1 251 ? -1.242 14.477 -4.078 1 95.25 251 ASN B N 1
ATOM 4048 C CA . ASN B 1 251 ? -0.597 15.68 -4.582 1 95.25 251 ASN B CA 1
ATOM 4049 C C . ASN B 1 251 ? -1.48 16.906 -4.395 1 95.25 251 ASN B C 1
ATOM 4051 O O . ASN B 1 251 ? -0.981 18 -4.125 1 95.25 251 ASN B O 1
ATOM 4055 N N . ILE B 1 252 ? -2.77 16.703 -4.5 1 96.56 252 ILE B N 1
ATOM 4056 C CA . ILE B 1 252 ? -3.727 17.797 -4.312 1 96.56 252 ILE B CA 1
ATOM 4057 C C . ILE B 1 252 ? -3.699 18.266 -2.857 1 96.56 252 ILE B C 1
ATOM 4059 O O . ILE B 1 252 ? -3.697 19.469 -2.584 1 96.56 252 ILE B O 1
ATOM 4063 N N . VAL B 1 253 ? -3.637 17.328 -1.95 1 98.31 253 VAL B N 1
ATOM 4064 C CA . VAL B 1 253 ? -3.605 17.656 -0.531 1 98.31 253 VAL B CA 1
ATOM 4065 C C . VAL B 1 253 ? -2.305 18.391 -0.202 1 98.31 253 VAL B C 1
ATOM 4067 O O . VAL B 1 253 ? -2.316 19.406 0.499 1 98.31 253 VAL B O 1
ATOM 4070 N N . GLY B 1 254 ? -1.159 17.875 -0.748 1 98.44 254 GLY B N 1
ATOM 4071 C CA . GLY B 1 254 ? 0.116 18.547 -0.549 1 98.44 254 GLY B CA 1
ATOM 4072 C C . GLY B 1 254 ? 0.113 19.984 -1.025 1 98.44 254 GLY B C 1
ATOM 4073 O O . GLY B 1 254 ? 0.58 20.891 -0.316 1 98.44 254 GLY B O 1
ATOM 4074 N N . GLU B 1 255 ? -0.455 20.172 -2.178 1 97.75 255 GLU B N 1
ATOM 4075 C CA . GLU B 1 255 ? -0.552 21.516 -2.744 1 97.75 255 GLU B CA 1
ATOM 4076 C C . GLU B 1 255 ? -1.43 22.422 -1.88 1 97.75 255 GLU B C 1
ATOM 4078 O O . GLU B 1 255 ? -1.104 23.594 -1.663 1 97.75 255 GLU B O 1
ATOM 4083 N N . ALA B 1 256 ? -2.488 21.875 -1.427 1 98.62 256 ALA B N 1
ATOM 4084 C CA . ALA B 1 256 ? -3.43 22.641 -0.618 1 98.62 256 ALA B CA 1
ATOM 4085 C C . ALA B 1 256 ? -2.789 23.094 0.691 1 98.62 256 ALA B C 1
ATOM 4087 O O . ALA B 1 256 ? -3.02 24.219 1.149 1 98.62 256 ALA B O 1
ATOM 4088 N N . VAL B 1 257 ? -2.006 22.203 1.277 1 98.69 257 VAL B N 1
ATOM 4089 C CA . VAL B 1 257 ? -1.337 22.531 2.535 1 98.69 257 VAL B CA 1
ATOM 4090 C C . VAL B 1 257 ? -0.404 23.719 2.336 1 98.69 257 VAL B C 1
ATOM 4092 O O . VAL B 1 257 ? -0.437 24.672 3.111 1 98.69 257 VAL B O 1
ATOM 4095 N N . VAL B 1 258 ? 0.372 23.703 1.27 1 98.25 258 VAL B N 1
ATOM 4096 C CA . VAL B 1 258 ? 1.344 24.75 1.003 1 98.25 258 VAL B CA 1
ATOM 4097 C C . VAL B 1 258 ? 0.617 26.047 0.672 1 98.25 258 VAL B C 1
ATOM 4099 O O . VAL B 1 258 ? 1.012 27.125 1.134 1 98.25 258 VAL B O 1
ATOM 4102 N N . GLU B 1 259 ? -0.454 25.922 -0.096 1 98 259 GLU B N 1
ATOM 4103 C CA . GLU B 1 259 ? -1.256 27.094 -0.401 1 98 259 GLU B CA 1
ATOM 4104 C C . GLU B 1 259 ? -1.858 27.703 0.866 1 98 259 GLU B C 1
ATOM 4106 O O . GLU B 1 259 ? -1.901 28.922 1.021 1 98 259 GLU B O 1
ATOM 4111 N N . ALA B 1 260 ? -2.334 26.859 1.736 1 98.38 260 ALA B N 1
ATOM 4112 C CA . ALA B 1 260 ? -2.928 27.328 2.988 1 98.38 260 ALA B CA 1
ATOM 4113 C C . ALA B 1 260 ? -1.906 28.078 3.834 1 98.38 260 ALA B C 1
ATOM 4115 O O . ALA B 1 260 ? -2.23 29.109 4.438 1 98.38 260 ALA B O 1
ATOM 4116 N N . ILE B 1 261 ? -0.694 27.594 3.859 1 98.12 261 ILE B N 1
ATOM 4117 C CA . ILE B 1 261 ? 0.375 28.25 4.602 1 98.12 261 ILE B CA 1
ATOM 4118 C C . ILE B 1 261 ? 0.648 29.625 4.004 1 98.12 261 ILE B C 1
ATOM 4120 O O . ILE B 1 261 ? 0.824 30.609 4.738 1 98.12 261 ILE B O 1
ATOM 4124 N N . GLY B 1 262 ? 0.647 29.734 2.734 1 96.31 262 GLY B N 1
ATOM 4125 C CA . GLY B 1 262 ? 0.96 30.969 2.049 1 96.31 262 GLY B CA 1
ATOM 4126 C C . GLY B 1 262 ? -0.161 32 2.119 1 96.31 262 GLY B C 1
ATOM 4127 O O . GLY B 1 262 ? 0.069 33.188 1.934 1 96.31 262 GLY B O 1
ATOM 4128 N N . ASP B 1 263 ? -1.348 31.547 2.314 1 95.62 263 ASP B N 1
ATOM 4129 C CA . ASP B 1 263 ? -2.523 32.406 2.389 1 95.62 263 ASP B CA 1
ATOM 4130 C C . ASP B 1 263 ? -2.854 32.75 3.836 1 95.62 263 ASP B C 1
ATOM 4132 O O . ASP B 1 263 ? -3.488 31.984 4.543 1 95.62 263 ASP B O 1
ATOM 4136 N N . ASN B 1 264 ? -2.598 33.938 4.25 1 94.56 264 ASN B N 1
ATOM 4137 C CA . ASN B 1 264 ? -2.717 34.375 5.641 1 94.56 264 ASN B CA 1
ATOM 4138 C C . ASN B 1 264 ? -4.172 34.375 6.102 1 94.56 264 ASN B C 1
ATOM 4140 O O . ASN B 1 264 ? -4.445 34.438 7.301 1 94.56 264 ASN B O 1
ATOM 4144 N N . GLU B 1 265 ? -5.129 34.188 5.195 1 96.31 265 GLU B N 1
ATOM 4145 C CA . GLU B 1 265 ? -6.547 34.219 5.543 1 96.31 265 GLU B CA 1
ATOM 4146 C C . GLU B 1 265 ? -7.035 32.812 5.934 1 96.31 265 GLU B C 1
ATOM 4148 O O . GLU B 1 265 ? -8.125 32.656 6.492 1 96.31 265 GLU B O 1
ATOM 4153 N N . VAL B 1 266 ? -6.203 31.875 5.684 1 97.94 266 VAL B N 1
ATOM 4154 C CA . VAL B 1 266 ? -6.621 30.5 5.957 1 97.94 266 VAL B CA 1
ATOM 4155 C C . VAL B 1 266 ? -6.207 30.109 7.375 1 97.94 266 VAL B C 1
ATOM 4157 O O . VAL B 1 266 ? -5.023 30.156 7.715 1 97.94 266 VAL B O 1
ATOM 4160 N N . GLN B 1 267 ? -7.133 29.766 8.203 1 98.25 267 GLN B N 1
ATOM 4161 C CA . GLN B 1 267 ? -6.918 29.266 9.555 1 98.25 267 GLN B CA 1
ATOM 4162 C C . GLN B 1 267 ? -8.078 28.375 10.008 1 98.25 267 GLN B C 1
ATOM 4164 O O . GLN B 1 267 ? -9.18 28.469 9.461 1 98.25 267 GLN B O 1
ATOM 4169 N N . GLY B 1 268 ? -7.832 27.594 10.938 1 98.38 268 GLY B N 1
ATOM 4170 C CA . GLY B 1 268 ? -8.867 26.672 11.398 1 98.38 268 GLY B CA 1
ATOM 4171 C C . GLY B 1 268 ? -9.016 25.453 10.508 1 98.38 268 GLY B C 1
ATOM 4172 O O . GLY B 1 268 ? -8.047 25 9.891 1 98.38 268 GLY B O 1
ATOM 4173 N N . VAL B 1 269 ? -10.18 24.891 10.57 1 98.5 269 VAL B N 1
ATOM 4174 C CA . VAL B 1 269 ? -10.461 23.625 9.898 1 98.5 269 VAL B CA 1
ATOM 4175 C C . VAL B 1 269 ? -10.562 23.844 8.391 1 98.5 269 VAL B C 1
ATOM 4177 O O . VAL B 1 269 ? -11.227 24.781 7.938 1 98.5 269 VAL B O 1
ATOM 4180 N N . VAL B 1 270 ? -9.906 23.078 7.672 1 98.56 270 VAL B N 1
ATOM 4181 C CA . VAL B 1 270 ? -9.969 23.047 6.215 1 98.56 270 VAL B CA 1
ATOM 4182 C C . VAL B 1 270 ? -10.477 21.688 5.742 1 98.56 270 VAL B C 1
ATOM 4184 O O . VAL B 1 270 ? -9.734 20.703 5.738 1 98.56 270 VAL B O 1
ATOM 4187 N N . GLY B 1 271 ? -11.711 21.625 5.312 1 96.88 271 GLY B N 1
ATOM 4188 C CA . GLY B 1 271 ? -12.352 20.391 4.895 1 96.88 271 GLY B CA 1
ATOM 4189 C C . GLY B 1 271 ? -12.07 20.031 3.445 1 96.88 271 GLY B C 1
ATOM 4190 O O . GLY B 1 271 ? -11.367 20.766 2.748 1 96.88 271 GLY B O 1
ATOM 4191 N N . PRO B 1 272 ? -12.648 18.938 2.971 1 95.25 272 PRO B N 1
ATOM 4192 C CA . PRO B 1 272 ? -12.32 18.375 1.658 1 95.25 272 PRO B CA 1
ATOM 4193 C C . PRO B 1 272 ? -12.586 19.359 0.518 1 95.25 272 PRO B C 1
ATOM 4195 O O . PRO B 1 272 ? -11.766 19.484 -0.391 1 95.25 272 PRO B O 1
ATOM 4198 N N . LYS B 1 273 ? -13.68 20.031 0.554 1 93.88 273 LYS B N 1
ATOM 4199 C CA . LYS B 1 273 ? -13.992 21 -0.504 1 93.88 273 LYS B CA 1
ATOM 4200 C C . LYS B 1 273 ? -13 22.141 -0.522 1 93.88 273 LYS B C 1
ATOM 4202 O O . LYS B 1 273 ? -12.555 22.578 -1.59 1 93.88 273 LYS B O 1
ATOM 4207 N N . SER B 1 274 ? -12.664 22.625 0.661 1 97.56 274 SER B N 1
ATOM 4208 C CA . SER B 1 274 ? -11.703 23.719 0.781 1 97.56 274 SER B CA 1
ATOM 4209 C C . SER B 1 274 ? -10.305 23.266 0.347 1 97.56 274 SER B C 1
ATOM 4211 O O . SER B 1 274 ? -9.547 24.047 -0.222 1 97.56 274 SER B O 1
ATOM 4213 N N . ILE B 1 275 ? -9.977 22.016 0.604 1 98.38 275 ILE B N 1
ATOM 4214 C CA . ILE B 1 275 ? -8.703 21.469 0.173 1 98.38 275 ILE B CA 1
ATOM 4215 C C . ILE B 1 275 ? -8.594 21.531 -1.349 1 98.38 275 ILE B C 1
ATOM 4217 O O . ILE B 1 275 ? -7.598 22.016 -1.889 1 98.38 275 ILE B O 1
ATOM 4221 N N . GLU B 1 276 ? -9.594 21.125 -2.02 1 96.56 276 GLU B N 1
ATOM 4222 C CA . GLU B 1 276 ? -9.602 21.141 -3.479 1 96.56 276 GLU B CA 1
ATOM 4223 C C . GLU B 1 276 ? -9.516 22.578 -4.008 1 96.56 276 GLU B C 1
ATOM 4225 O O . GLU B 1 276 ? -8.805 22.844 -4.977 1 96.56 276 GLU B O 1
ATOM 4230 N N . SER B 1 277 ? -10.266 23.469 -3.355 1 97.06 277 SER B N 1
ATOM 4231 C CA . SER B 1 277 ? -10.25 24.875 -3.764 1 97.06 277 SER B CA 1
ATOM 4232 C C . SER B 1 277 ? -8.859 25.484 -3.598 1 97.06 277 SER B C 1
ATOM 4234 O O . SER B 1 277 ? -8.375 26.172 -4.488 1 97.06 277 SER B O 1
ATOM 4236 N N . LEU B 1 278 ? -8.219 25.188 -2.514 1 97.62 278 LEU B N 1
ATOM 4237 C CA . LEU B 1 278 ? -6.883 25.703 -2.242 1 97.62 278 LEU B CA 1
ATOM 4238 C C . LEU B 1 278 ? -5.871 25.156 -3.238 1 97.62 278 LEU B C 1
ATOM 4240 O O . LEU B 1 278 ? -5 25.891 -3.717 1 97.62 278 LEU B O 1
ATOM 4244 N N . ALA B 1 279 ? -6.008 23.875 -3.529 1 96.31 279 ALA B N 1
ATOM 4245 C CA . ALA B 1 279 ? -5.102 23.266 -4.496 1 96.31 279 ALA B CA 1
ATOM 4246 C C . ALA B 1 279 ? -5.242 23.922 -5.871 1 96.31 279 ALA B C 1
ATOM 4248 O O . ALA B 1 279 ? -4.246 24.156 -6.555 1 96.31 279 ALA B O 1
ATOM 4249 N N . THR B 1 280 ? -6.453 24.188 -6.254 1 93.56 280 THR B N 1
ATOM 4250 C CA . THR B 1 280 ? -6.715 24.844 -7.535 1 93.56 280 THR B CA 1
ATOM 4251 C C . THR B 1 280 ? -6.109 26.234 -7.566 1 93.56 280 THR B C 1
ATOM 4253 O O . THR B 1 280 ? -5.52 26.641 -8.57 1 93.56 280 THR B O 1
ATOM 4256 N N . LYS B 1 281 ? -6.297 26.906 -6.508 1 92.19 281 LYS B N 1
ATOM 4257 C CA . LYS B 1 281 ? -5.703 28.234 -6.391 1 92.19 281 LYS B CA 1
ATOM 4258 C C . LYS B 1 281 ? -4.188 28.172 -6.535 1 92.19 281 LYS B C 1
ATOM 4260 O O . LYS B 1 281 ? -3.592 28.984 -7.242 1 92.19 281 LYS B O 1
ATOM 4265 N N . GLY B 1 282 ? -3.582 27.219 -5.91 1 87.06 282 GLY B N 1
ATOM 4266 C CA . GLY B 1 282 ? -2.141 27.031 -5.996 1 87.06 282 GLY B CA 1
ATOM 4267 C C . GLY B 1 282 ? -1.664 26.703 -7.398 1 87.06 282 GLY B C 1
ATOM 4268 O O . GLY B 1 282 ? -0.648 27.234 -7.855 1 87.06 282 GLY B O 1
ATOM 4269 N N . TRP B 1 283 ? -2.418 25.797 -8 1 83.25 283 TRP B N 1
ATOM 4270 C CA . TRP B 1 283 ? -2.092 25.391 -9.367 1 83.25 283 TRP B CA 1
ATOM 4271 C C . TRP B 1 283 ? -2.15 26.594 -10.312 1 83.25 283 TRP B C 1
ATOM 4273 O O . TRP B 1 283 ? -1.263 26.766 -11.148 1 83.25 283 TRP B O 1
ATOM 4283 N N . ARG B 1 284 ? -3.111 27.406 -10.172 1 82.38 284 ARG B N 1
ATOM 4284 C CA . ARG B 1 284 ? -3.271 28.594 -11.016 1 82.38 284 ARG B CA 1
ATOM 4285 C C . ARG B 1 284 ? -2.121 29.578 -10.812 1 82.38 284 ARG B C 1
ATOM 4287 O O . ARG B 1 284 ? -1.658 30.203 -11.766 1 82.38 284 ARG B O 1
ATOM 4294 N N . ARG B 1 285 ? -1.648 29.656 -9.648 1 79.12 285 ARG B N 1
ATOM 4295 C CA . ARG B 1 285 ? -0.547 30.547 -9.32 1 79.12 285 ARG B CA 1
ATOM 4296 C C . ARG B 1 285 ? 0.749 30.094 -9.977 1 79.12 285 ARG B C 1
ATOM 4298 O O . ARG B 1 285 ? 1.579 30.906 -10.375 1 79.12 285 ARG B O 1
ATOM 4305 N N . SER B 1 286 ? 0.871 28.797 -10.141 1 74 286 SER B N 1
ATOM 4306 C CA . SER B 1 286 ? 2.1 28.25 -10.703 1 74 286 SER B CA 1
ATOM 4307 C C . SER B 1 286 ? 2.119 28.391 -12.219 1 74 286 SER B C 1
ATOM 4309 O O . SER B 1 286 ? 3.182 28.297 -12.844 1 74 286 SER B O 1
ATOM 4311 N N . MET B 1 287 ? 0.914 28.562 -12.781 1 67.5 287 MET B N 1
ATOM 4312 C CA . MET B 1 287 ? 0.819 28.719 -14.234 1 67.5 287 MET B CA 1
ATOM 4313 C C . MET B 1 287 ? 1.076 30.172 -14.641 1 67.5 287 MET B C 1
ATOM 4315 O O . MET B 1 287 ? 1.348 30.453 -15.812 1 67.5 287 MET B O 1
ATOM 4319 N N . LEU B 1 288 ? 0.903 31.094 -13.75 1 58.94 288 LEU B N 1
ATOM 4320 C CA . LEU B 1 288 ? 1.129 32.5 -14.047 1 58.94 288 LEU B CA 1
ATOM 4321 C C . LEU B 1 288 ? 2.598 32.875 -13.852 1 58.94 288 LEU B C 1
ATOM 4323 O O . LEU B 1 288 ? 3.285 32.281 -13.016 1 58.94 288 LEU B O 1
#

Sequence (576 aa):
MAAAKRIVVAGGSGYLGSRICKSAVARGWKVVSLSRHGEPAWETITSSSHAPRWAKSVEWAKADILKPATYKPFLKESSAVVHSMGILLEADYKGIVQGRESLVSGLQKLFAPSRPGSQNPLGRQEGEELIAKEAGGQLTYELMNRDSAVALAQEASYEHVPTFVFISAAGGAPVVPARYVTSKRDAEALISSNLPDLRSIFIRPTFMYDSSRKLTLPLALGGIVGSEVNTLLGGRLSFLGMMTAKPLNVNIVGEAVVEAIGDNEVQGVVGPKSIESLATKGWRRSMLMAAAKRIVVAGGSGYLGSRICKSAVARGWKVVSLSRHGEPAWETITSSSHAPRWAKSVEWAKADILKPATYKPFLKESSAVVHSMGILLEADYKGIVQGRESLVSGLQKLFAPSRPGSQNPLGRQEGEELIAKEAGGQLTYELMNRDSAVALAQEASYEHVPTFVFISAAGGAPVVPARYVTSKRDAEALISSNLPDLRSIFIRPTFMYDSSRKLTLPLALGGIVGSEVNTLLGGRLSFLGMMTAKPLNVNIVGEAVVEAIGDNEVQGVVGPKSIESLATKGWRRSML

pLDDT: mean 89.67, std 10.81, range [34.53, 98.94]

Organism: NCBI:txid1955775

Foldseek 3Di:
DQPAAEEEEECLQHQLNVLLLLLSVLVVHQYEYEDQVFHHCCLLRHVDRDDDPSSVRYHRAHDDLQFCVRCLVVLAPGQEYEYPWADQFWPPVVCCVVVVDDVVVVLCVRQPPADFAFPDLLPDDARDGTDGPGPPSTDTLLHTQASSLLNVLVSSVVNPRQEYEYEAAQADDPPGHRCRRVSNVNNQVNSCVVPVRHQYEYEHAAAEDDVSPVVVVVVLVQQQVLLVVCVVVVNPCCVNPSSNHHHYYSSLQSQLRSLLSSDPPRGDYQYHVNSNVSSVVSVVVSVD/DQPAAEEEEECLQHQLNVLLLLLSVLVVHQYEYEDQVFHHCCLLRHVDRDDDPSSVRYHRAHDDLQFCVRCLVVLAPGQEYEYPWADQFWDPVVCCVVVVDDVVVVLCVRQPPADFAFPDLVPDDARDGTDGPGPPSIDTLLHTQASSLLNVLVSSVVNPRQEYEYEAAQADDPPGHRVRRVSNVNNQVNSCVVPVRHQYEYEHAAAEDDVSDVVVVVVLVQQQVLLVVCVVVVNPCCVNPSSNHRHYYSSLQSQLVSLLSSDPPHGDYQYHVNSNVSSVVSVVVSVD

InterPro domains:
  IPR001509 NAD-dependent epimerase/dehydratase [PF01370] (7-84)
  IPR036291 NAD(P)-binding domain superfamily [SSF51735] (4-268)
  IPR051207 Mitochondrial Complex I NDUFA9 Subunit [PTHR12126] (4-273)

Solvent-accessible surface area (backbone atoms only — not comparable to full-atom values): 29496 Å² total; per-residue (Å²): 123,84,74,74,41,31,38,33,27,38,27,17,50,41,73,55,20,35,32,32,50,48,43,33,46,76,70,59,27,47,39,35,25,29,21,77,76,19,64,52,66,33,51,61,63,32,89,37,80,60,75,56,79,70,56,76,63,43,45,54,38,60,23,45,80,48,33,37,70,54,45,53,81,68,40,56,84,22,51,29,39,33,39,52,51,69,67,81,66,57,64,74,53,59,40,37,78,68,59,75,33,56,67,67,60,36,51,52,59,61,57,45,81,78,64,55,21,44,63,66,54,85,76,52,57,92,59,52,60,58,49,71,61,26,77,93,64,48,64,29,44,35,29,49,34,14,37,35,44,40,38,49,49,50,55,33,50,77,47,64,23,52,29,37,36,37,54,49,52,57,62,55,45,88,72,42,41,66,43,53,43,50,26,32,49,48,24,52,52,52,40,55,70,74,37,69,85,44,46,41,31,37,36,17,47,51,60,63,29,48,82,50,43,60,77,32,43,41,55,35,51,47,11,41,52,30,20,51,52,19,55,78,57,71,49,75,47,48,86,57,39,48,52,29,37,56,43,37,49,39,62,46,49,12,31,12,53,46,35,40,70,71,34,85,85,56,58,44,77,36,46,55,70,54,33,54,51,33,19,49,53,41,52,53,56,70,73,100,123,81,74,75,41,30,35,32,27,38,27,17,51,39,73,54,20,36,32,31,50,49,42,34,45,76,70,60,26,48,39,37,25,30,22,77,76,18,63,52,66,31,51,60,62,32,88,38,78,61,77,57,78,66,56,75,62,41,45,53,36,61,25,46,80,50,32,36,70,52,45,52,80,67,40,56,83,23,50,29,40,33,39,50,51,68,66,81,66,55,60,69,56,61,38,37,77,67,60,73,32,56,67,66,60,35,50,52,60,60,58,44,79,77,64,52,21,42,61,65,54,86,75,52,57,92,59,52,61,59,49,70,61,25,78,94,65,46,63,26,43,35,29,48,35,14,37,36,45,42,39,49,51,50,53,34,50,76,48,63,23,53,29,38,36,39,55,50,51,60,60,57,45,88,72,41,38,67,43,51,44,51,25,30,50,48,25,53,51,52,40,54,70,74,38,68,84,45,45,42,32,37,38,18,49,50,59,62,28,47,82,52,43,61,78,32,44,42,54,35,51,46,10,42,52,30,20,52,51,19,54,77,56,71,51,76,47,48,86,59,39,48,52,29,37,56,42,37,49,37,61,44,54,12,31,14,53,47,34,38,70,72,34,84,84,56,58,42,77,36,45,56,70,53,33,53,51,32,19,51,54,41,53,55,55,71,73,99

Radius of gyration: 25.2 Å; Cα contacts (8 Å, |Δi|>4): 1168; chains: 2; bounding box: 50×73×63 Å

Secondary structure (DSSP, 8-state):
-----EEEEETTTSHHHHHHHHHHHHTT-EEEEEESSSS--HHHHSSSSSPPGGGGGEEEEE--TT-GGGTHHHHTT-SEEEE----SS-TTHHHHHTTSS-HHHHHHHHT-S-----S-GGGPPTTPPP---SGGG---HIIIIIIHHHHHHHHHHHTT-SEEEEE--S---TTS-THHHHHHHHHHHHHHHH-TTSEEEEE----EE-TTSTTHHHHHHHHHHHHHHHHHTTTTTGGGGGGGSPPEEHHHHHHHHHHHHH-TT--EEE-HHHHHHHHHHHHHHHH-/-----EEEEETTTSHHHHHHHHHHHHTT-EEEEEESSSS--HHHHSSSSSPPGGGGGEEEEE--TT-GGGTHHHHTT-SEEEE----SS-S-HHHHHTTSS-HHHHHHHHT-S-----S-GGGPPTTPPP---SGGG---HIIIIIIHHHHHHHHHHHTT-SEEEEE--S---TTS-THHHHHHHHHHHHHHHH-TTSEEEEE----EE-TTSTTHHHHHHHHHHHHHHHHHTTTTTGGGGGGGSPPEEHHHHHHHHHHHHH-TT--EEE-HHHHHHHHHHHHHHHH-

Nearest PDB structures (foldseek):
  7v2f-assembly1_J  TM=7.870E-01  e=2.855E-10  Sus scrofa
  7r45-assembly1_P  TM=7.918E-01  e=2.153E-09  Bos taurus
  7w32-assembly1_J  TM=6.712E-01  e=5.825E-10  Sus scrofa
  8xnq-assembly1_P  TM=6.801E-01  e=1.698E-09  Mus musculus
  7qso-assembly1_P  TM=7.343E-01  e=1.359E-08  Bos taurus